Protein 8AGY (pdb70)

Structure (mmCIF, N/CA/C/O backbone):
data_8AGY
#
_entry.id   8AGY
#
_cell.length_a   42.964
_cell.length_b   67.116
_cell.length_c   75.553
_cell.angle_alpha   90.000
_cell.angle_beta   93.330
_cell.angle_gamma   90.000
#
_symmetry.space_group_name_H-M   'P 1 21 1'
#
loop_
_entity.id
_entity.type
_entity.pdbx_description
1 polymer 'Corramycin phosphotransferase'
2 polymer Corramycin
3 non-polymer GLYCEROL
4 water water
#
loop_
_atom_site.group_PDB
_atom_site.id
_atom_site.type_symbol
_atom_site.label_atom_id
_atom_site.label_alt_id
_atom_site.label_comp_id
_atom_site.label_asym_id
_atom_site.label_entity_id
_atom_site.label_seq_id
_atom_site.pdbx_PDB_ins_code
_atom_site.Cartn_x
_atom_site.Cartn_y
_atom_site.Cartn_z
_atom_site.occupancy
_atom_site.B_iso_or_equiv
_atom_site.auth_seq_id
_atom_site.auth_comp_id
_atom_site.auth_asym_id
_atom_site.auth_atom_id
_atom_site.pdbx_PDB_model_num
ATOM 1 N N . VAL A 1 13 ? -22.71513 23.46169 -29.51390 1.000 54.88034 13 VAL A N 1
ATOM 2 C CA . VAL A 1 13 ? -22.23437 23.09840 -30.84167 1.000 49.87859 13 VAL A CA 1
ATOM 3 C C . VAL A 1 13 ? -22.18977 21.57983 -30.99426 1.000 45.95978 13 VAL A C 1
ATOM 4 O O . VAL A 1 13 ? -21.53119 20.89482 -30.20703 1.000 48.27747 13 VAL A O 1
ATOM 8 N N . PRO A 1 14 ? -22.91666 21.05838 -31.98395 1.000 43.54904 14 PRO A N 1
ATOM 9 C CA . PRO A 1 14 ? -22.88247 19.61765 -32.25965 1.000 42.06849 14 PRO A CA 1
ATOM 10 C C . PRO A 1 14 ? -21.45703 19.08658 -32.37154 1.000 41.80381 14 PRO A C 1
ATOM 11 O O . PRO A 1 14 ? -20.55998 19.76263 -32.88268 1.000 37.16008 14 PRO A O 1
ATOM 15 N N . LEU A 1 15 ? -21.25497 17.85204 -31.89923 1.000 36.19621 15 LEU A N 1
ATOM 16 C CA . LEU A 1 15 ? -19.92718 17.23919 -31.96258 1.000 35.76490 15 LEU A CA 1
ATOM 17 C C . LEU A 1 15 ? -19.36098 17.22487 -33.37689 1.000 34.58346 15 LEU A C 1
ATOM 18 O O . LEU A 1 15 ? -18.16479 17.47600 -33.57358 1.000 30.81814 15 LEU A O 1
ATOM 23 N N . GLU A 1 16 ? -20.19880 16.92000 -34.37227 1.000 38.49024 16 GLU A N 1
ATOM 24 C CA . GLU A 1 16 ? -19.72281 16.87685 -35.75179 1.000 34.61651 16 GLU A CA 1
ATOM 25 C C . GLU A 1 16 ? -19.15697 18.22367 -36.18278 1.000 35.62009 16 GLU A C 1
ATOM 26 O O . GLU A 1 16 ? -18.14171 18.28320 -36.88739 1.000 33.39145 16 GLU A O 1
ATOM 32 N N . ASP A 1 17 ? -19.79333 19.31748 -35.75876 1.000 35.84280 17 ASP A N 1
ATOM 33 C CA . ASP A 1 17 ? -19.30197 20.64478 -36.11292 1.000 33.73715 17 ASP A CA 1
ATOM 34 C C . ASP A 1 17 ? -18.03061 20.98122 -35.34555 1.000 31.68749 17 ASP A C 1
ATOM 35 O O . ASP A 1 17 ? -17.12549 21.62537 -35.88560 1.000 29.27492 17 ASP A O 1
ATOM 40 N N . GLN A 1 18 ? -17.95355 20.56155 -34.08035 1.000 29.74406 18 GLN A N 1
ATOM 41 C CA . GLN A 1 18 ? -16.73402 20.73885 -33.29734 1.000 30.61077 18 GLN A CA 1
ATOM 42 C C . GLN A 1 18 ? -15.55470 20.04301 -33.96020 1.000 26.58915 18 GLN A C 1
ATOM 43 O O . GLN A 1 18 ? -14.43750 20.57635 -33.99120 1.000 23.87284 18 GLN A O 1
ATOM 49 N N . ILE A 1 19 ? -15.78476 18.83917 -34.48542 1.000 24.62535 19 ILE A N 1
ATOM 50 C CA . ILE A 1 19 ? -14.71411 18.09008 -35.12917 1.000 23.17277 19 ILE A CA 1
ATOM 51 C C . ILE A 1 19 ? -14.31265 18.76235 -36.43082 1.000 23.66890 19 ILE A C 1
ATOM 52 O O . ILE A 1 19 ? -13.12013 18.89673 -36.72821 1.000 23.13732 19 ILE A O 1
ATOM 57 N N . GLY A 1 20 ? -15.30135 19.19741 -37.21649 1.000 24.87609 20 GLY A N 1
ATOM 58 C CA . GLY A 1 20 ? -15.00878 19.93192 -38.43804 1.000 24.36046 20 GLY A CA 1
ATOM 59 C C .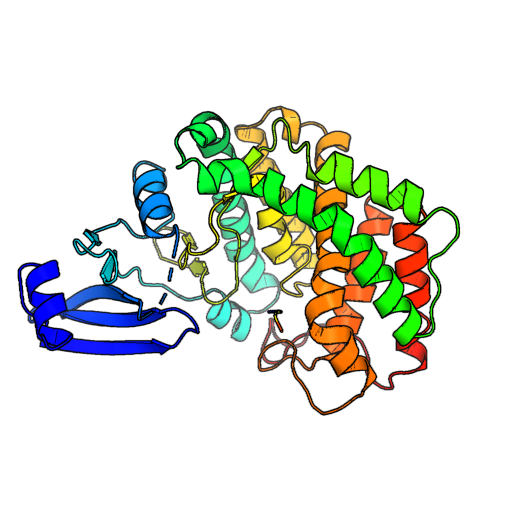 GLY A 1 20 ? -14.18790 21.18095 -38.18253 1.000 25.52012 20 GLY A C 1
ATOM 60 O O . GLY A 1 20 ? -13.23571 21.46560 -38.90934 1.000 24.77714 20 GLY A O 1
ATOM 61 N N . ALA A 1 21 ? -14.52854 21.93109 -37.13188 1.000 25.25521 21 ALA A N 1
ATOM 62 C CA . ALA A 1 21 ? -13.72984 23.10548 -36.78664 1.000 26.20940 21 ALA A CA 1
ATOM 63 C C . ALA A 1 21 ? -12.31343 22.71264 -36.38519 1.000 25.25309 21 ALA A C 1
ATOM 64 O O . ALA A 1 21 ? -11.34172 23.37143 -36.77846 1.000 26.92500 21 ALA A O 1
ATOM 66 N N . LEU A 1 22 ? -12.18209 21.63824 -35.60067 1.000 21.34637 22 LEU A N 1
ATOM 67 C CA . LEU A 1 22 ? -10.87312 21.17328 -35.15360 1.000 21.93775 22 LEU A CA 1
ATOM 68 C C . LEU A 1 22 ? -9.96805 20.81964 -36.32308 1.000 24.89161 22 LEU A C 1
ATOM 69 O O . LEU A 1 22 ? -8.78239 21.16674 -36.33346 1.000 24.97852 22 LEU A O 1
ATOM 74 N N . LEU A 1 23 ? -10.49595 20.07707 -37.28595 1.000 22.70226 23 LEU A N 1
ATOM 75 C CA . LEU A 1 23 ? -9.69208 19.58642 -38.39462 1.000 22.34878 23 LEU A CA 1
ATOM 76 C C . LEU A 1 23 ? -9.59168 20.57344 -39.54955 1.000 25.01468 23 LEU A C 1
ATOM 77 O O . LEU A 1 23 ? -8.71861 20.40166 -40.40671 1.000 25.37995 23 LEU A O 1
ATOM 82 N N . GLY A 1 24 ? -10.44491 21.59675 -39.59058 1.000 22.76436 24 GLY A N 1
ATOM 83 C CA . GLY A 1 24 ? -10.44284 22.53501 -40.69749 1.000 23.05848 24 GLY A CA 1
ATOM 84 C C . GLY A 1 24 ? -11.18451 22.04650 -41.91319 1.000 24.66829 24 GLY A C 1
ATOM 85 O O . GLY A 1 24 ? -11.12191 22.69215 -42.96736 1.000 26.77580 24 GLY A O 1
ATOM 86 N N . GLU A 1 25 ? -11.86457 20.91130 -41.80434 1.000 26.03294 25 GLU A N 1
ATOM 87 C CA . GLU A 1 25 ? -12.65099 20.34665 -42.88468 1.000 28.01602 25 GLU A CA 1
ATOM 88 C C . GLU A 1 25 ? -13.61001 19.33942 -42.26385 1.000 23.15308 25 GLU A C 1
ATOM 89 O O . GLU A 1 25 ? -13.32181 18.75274 -41.21162 1.000 25.35120 25 GLU A O 1
ATOM 95 N N . HIS A 1 26 ? -14.76067 19.17244 -42.90735 1.000 28.70041 26 HIS A N 1
ATOM 96 C CA . HIS A 1 26 ? -15.80900 18.30762 -42.37369 1.000 30.35128 26 HIS A CA 1
ATOM 97 C C . HIS A 1 26 ? -15.59972 16.87611 -42.84488 1.000 31.04448 26 HIS A C 1
ATOM 98 O O . HIS A 1 26 ? -15.52531 16.63452 -44.05521 1.000 36.66138 26 HIS A O 1
ATOM 105 N N . PRO A 1 27 ? -15.51875 15.90845 -41.94016 1.000 33.11229 27 PRO A N 1
ATOM 106 C CA . PRO A 1 27 ? -15.50297 14.50962 -42.37650 1.000 30.61789 27 PRO A CA 1
ATOM 107 C C . PRO A 1 27 ? -16.82369 14.12450 -43.01808 1.000 30.06799 27 PRO A C 1
ATOM 108 O O . PRO A 1 27 ? -17.88453 14.66018 -42.68933 1.000 37.92175 27 PRO A O 1
ATOM 112 N N . ARG A 1 28 ? -16.75050 13.18248 -43.95821 1.000 35.62902 28 ARG A N 1
ATOM 113 C CA . ARG A 1 28 ? -17.98328 12.69896 -44.56817 1.000 38.07884 28 ARG A CA 1
ATOM 114 C C . ARG A 1 28 ? -18.72137 11.75283 -43.63270 1.000 36.59416 28 ARG A C 1
ATOM 115 O O . ARG A 1 28 ? -19.94989 11.63642 -43.70986 1.000 38.33041 28 ARG A O 1
ATOM 123 N N . GLN A 1 29 ? -17.99527 11.09687 -42.72996 1.000 33.72003 29 GLN A N 1
ATOM 124 C CA . GLN A 1 29 ? -18.56469 10.07796 -41.85890 1.000 33.05832 29 GLN A CA 1
ATOM 125 C C . GLN A 1 29 ? -17.77678 10.03866 -40.56040 1.000 27.94021 29 GLN A C 1
ATOM 126 O O . GLN A 1 29 ? -16.54429 10.02868 -40.58609 1.000 28.30175 29 GLN A O 1
ATOM 132 N N . ILE A 1 30 ? -18.48496 10.03151 -39.43571 1.000 31.76059 30 ILE A N 1
ATOM 133 C CA . ILE A 1 30 ? -17.87671 9.86560 -38.11855 1.000 25.83550 30 ILE A CA 1
ATOM 134 C C . ILE A 1 30 ? -18.42513 8.57530 -37.52466 1.000 30.51424 30 ILE A C 1
ATOM 135 O O . ILE A 1 30 ? -19.63561 8.45790 -37.29750 1.000 36.43092 30 ILE A O 1
ATOM 140 N N . VAL A 1 31 ? -17.54332 7.60634 -37.30181 1.000 29.25777 31 VAL A N 1
ATOM 141 C CA . VAL A 1 31 ? -17.90102 6.24773 -36.90764 1.000 26.48610 31 VAL A CA 1
ATOM 142 C C . VAL A 1 31 ? -17.38437 6.01085 -35.48920 1.000 29.25141 31 VAL A C 1
ATOM 143 O O . VAL A 1 31 ? -16.16515 5.96363 -35.27839 1.000 25.91226 31 VAL A O 1
ATOM 147 N N . PRO A 1 32 ? -18.25759 5.83390 -34.49638 1.000 29.54829 32 PRO A N 1
ATOM 148 C CA . PRO A 1 32 ? -17.77993 5.50895 -33.14315 1.000 28.72332 32 PRO A CA 1
ATOM 149 C C . PRO A 1 32 ? -17.12082 4.13606 -33.10877 1.000 27.74901 32 PRO A C 1
ATOM 150 O O . PRO A 1 32 ? -17.65239 3.16334 -33.64926 1.000 33.21067 32 PRO A O 1
ATOM 154 N N . LEU A 1 33 ? -15.94648 4.06639 -32.47939 1.000 24.87034 33 LEU A N 1
ATOM 155 C CA . LEU A 1 33 ? -15.19566 2.81902 -32.36186 1.000 27.09082 33 LEU A CA 1
ATOM 156 C C . LEU A 1 33 ? -15.27880 2.22179 -30.96618 1.000 32.02582 33 LEU A C 1
ATOM 157 O O . LEU A 1 33 ? -15.69219 1.07123 -30.81136 1.000 36.27779 33 LEU A O 1
ATOM 162 N N . HIS A 1 34 ? -14.85171 2.95838 -29.94784 1.000 27.02090 34 HIS A N 1
ATOM 163 C CA . HIS A 1 34 ? -14.80251 2.43358 -28.59022 1.000 25.64997 34 HIS A CA 1
ATOM 164 C C . HIS A 1 34 ? -15.34352 3.48188 -27.63927 1.000 26.05662 34 HIS A C 1
ATOM 165 O O . HIS A 1 34 ? -14.98169 4.65876 -27.74351 1.000 26.65053 34 HIS A O 1
ATOM 172 N N . ALA A 1 35 ? -16.20255 3.06048 -26.71852 1.000 23.78361 35 ALA A N 1
ATOM 173 C CA . ALA A 1 35 ? -16.68152 3.93031 -25.65421 1.000 24.12046 35 ALA A CA 1
ATOM 174 C C . ALA A 1 35 ? -15.92987 3.54582 -24.38635 1.000 28.98303 35 ALA A C 1
ATOM 175 O O . ALA A 1 35 ? -16.15779 2.46865 -23.82833 1.000 27.07907 35 ALA A O 1
ATOM 177 N N . GLY A 1 36 ? -15.00004 4.40178 -23.95880 1.000 32.83970 36 GLY A N 1
ATOM 178 C CA . GLY A 1 36 ? -14.30241 4.21224 -22.70586 1.000 31.25706 36 GLY A CA 1
ATOM 179 C C . GLY A 1 36 ? -14.96066 4.98106 -21.57298 1.000 30.53733 36 GLY A C 1
ATOM 180 O O . GLY A 1 36 ? -15.89763 5.74877 -21.76781 1.000 33.31935 36 GLY A O 1
ATOM 181 N N . ARG A 1 37 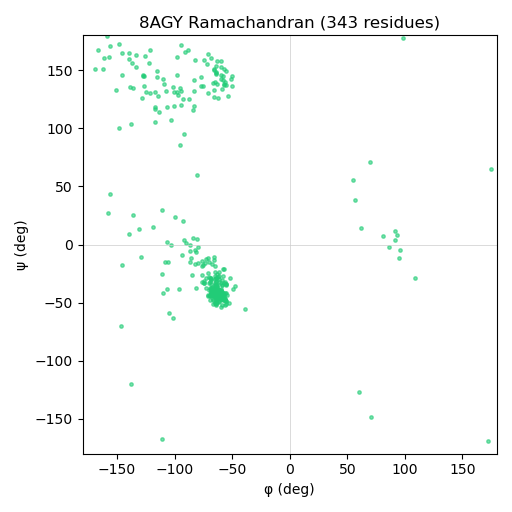? -14.47090 4.72138 -20.35306 1.000 33.36449 37 ARG A N 1
ATOM 182 C CA . ARG A 1 37 ? -14.99497 5.42632 -19.19019 1.000 37.09195 37 ARG A CA 1
ATOM 183 C C . ARG A 1 37 ? -14.77035 6.92801 -19.29816 1.000 35.82276 37 ARG A C 1
ATOM 184 O O . ARG A 1 37 ? -15.59481 7.71589 -18.82015 1.000 43.02732 37 ARG A O 1
ATOM 192 N N . ARG A 1 38 ? -13.68502 7.34694 -19.94436 1.000 39.05852 38 ARG A N 1
ATOM 193 C CA . ARG A 1 38 ? -13.33129 8.75825 -19.99126 1.000 36.86269 38 ARG A CA 1
ATOM 194 C C . ARG A 1 38 ? -13.47717 9.38419 -21.36771 1.000 34.54387 38 ARG A C 1
ATOM 195 O O . ARG A 1 38 ? -13.68739 10.59652 -21.45887 1.000 41.34949 38 ARG A O 1
ATOM 203 N N . ALA A 1 39 ? -13.39324 8.59346 -22.43314 1.000 31.19055 39 ALA A N 1
ATOM 204 C CA . ALA A 1 39 ? -13.36905 9.13773 -23.78045 1.000 31.15143 39 ALA A CA 1
ATOM 205 C C . ALA A 1 39 ? -14.08814 8.20897 -24.74743 1.000 30.09266 39 ALA A C 1
ATOM 206 O O . ALA A 1 39 ? -14.07000 6.98355 -24.59936 1.000 31.30032 39 ALA A O 1
ATOM 208 N N . GLN A 1 40 ? -14.73214 8.81874 -25.73639 1.000 26.60581 40 GLN A N 1
ATOM 209 C CA . GLN A 1 40 ? -15.22690 8.11724 -26.90922 1.000 25.41099 40 GLN A CA 1
ATOM 210 C C . GLN A 1 40 ? -14.17350 8.21883 -28.00273 1.000 23.56834 40 GLN A C 1
ATOM 211 O O . GLN A 1 40 ? -13.63783 9.30530 -28.24273 1.000 23.77345 40 GLN A O 1
ATOM 217 N N . VAL A 1 41 ? -13.85280 7.09141 -28.63673 1.000 22.04061 41 VAL A N 1
ATOM 218 C CA . VAL A 1 41 ? -12.93975 7.05603 -29.77606 1.000 21.74792 41 VAL A CA 1
ATOM 219 C C . VAL A 1 41 ? -13.77589 7.03354 -31.04782 1.000 22.24764 41 VAL A C 1
ATOM 220 O O . VAL A 1 41 ? -14.72836 6.24935 -31.16350 1.000 22.65642 41 VAL A O 1
ATOM 224 N N . LEU A 1 42 ? -13.43564 7.90935 -31.99344 1.000 19.80492 42 LEU A N 1
ATOM 225 C CA . LEU A 1 42 ? -14.16646 8.04327 -33.24242 1.000 23.61808 42 LEU A CA 1
ATOM 226 C C . LEU A 1 42 ? -13.19277 7.92636 -34.40243 1.000 21.37358 42 LEU A C 1
ATOM 227 O O . LEU A 1 42 ? -12.10474 8.51544 -34.36768 1.000 22.60155 42 LEU A O 1
ATOM 232 N N . ARG A 1 43 ? -13.58774 7.17956 -35.43207 1.000 20.36251 43 ARG A N 1
ATOM 233 C CA . ARG A 1 43 ? -12.90542 7.22216 -36.71904 1.000 20.15363 43 ARG A CA 1
ATOM 234 C C . ARG A 1 43 ? -13.63000 8.21872 -37.61534 1.000 19.75270 43 ARG A C 1
ATOM 235 O O . ARG A 1 43 ? -14.82595 8.07002 -37.88873 1.000 21.04013 43 ARG A O 1
ATOM 243 N N . CYS A 1 44 ? -12.90998 9.24691 -38.05336 1.000 22.61546 44 CYS A N 1
ATOM 244 C CA . CYS A 1 44 ? -13.47051 10.28743 -38.90125 1.000 23.27728 44 CYS A CA 1
ATOM 245 C C . CYS A 1 44 ? -12.94474 10.09805 -40.31680 1.000 23.39176 44 CYS A C 1
ATOM 246 O O . CYS A 1 44 ? -11.72921 10.13290 -40.53694 1.000 23.65567 44 CYS A O 1
ATOM 249 N N . HIS A 1 45 ? -13.85732 9.85356 -41.25088 1.000 23.92368 45 HIS A N 1
ATOM 250 C CA . HIS A 1 45 ? -13.53567 9.65160 -42.65857 1.000 25.44669 45 HIS A CA 1
ATOM 251 C C . HIS A 1 45 ? -13.73172 10.94930 -43.42863 1.000 31.79812 45 HIS A C 1
ATOM 252 O O . HIS A 1 45 ? -14.79136 11.57743 -43.34633 1.000 29.80673 45 HIS A O 1
ATOM 259 N N . PHE A 1 46 ? -12.71402 11.33286 -44.17913 1.000 29.12809 46 PHE A N 1
ATOM 260 C CA . PHE A 1 46 ? -12.80936 12.44922 -45.10678 1.000 33.76816 46 PHE A CA 1
ATOM 261 C C . PHE A 1 46 ? -13.45746 11.98530 -46.40766 1.000 39.07645 46 PHE A C 1
ATOM 262 O O . PHE A 1 46 ? -13.47327 10.79312 -46.72681 1.000 40.32605 46 PHE A O 1
ATOM 270 N N . GLN A 1 47 ? -14.01033 12.94872 -47.15865 1.000 43.71453 47 GLN A N 1
ATOM 271 C CA . GLN A 1 47 ? -14.70192 12.62673 -48.40749 1.000 44.60232 47 GLN A CA 1
ATOM 272 C C . GLN A 1 47 ? -13.85261 11.77123 -49.33679 1.000 44.83200 47 GLN A C 1
ATOM 273 O O . GLN A 1 47 ? -14.39203 10.97203 -50.11098 1.000 48.60438 47 GLN A O 1
ATOM 279 N N . ASP A 1 48 ? -12.53070 11.90501 -49.25981 1.000 41.76970 48 ASP A N 1
ATOM 280 C CA . ASP A 1 48 ? -11.61751 11.20978 -50.15335 1.000 44.64844 48 ASP A CA 1
ATOM 281 C C . ASP A 1 48 ? -11.23735 9.81285 -49.67576 1.000 41.81368 48 ASP A C 1
ATOM 282 O O . ASP A 1 48 ? -10.55686 9.09064 -50.41162 1.000 45.37425 48 ASP A O 1
ATOM 287 N N . GLY A 1 49 ? -11.65449 9.41082 -48.47105 1.000 42.41778 49 GLY A N 1
ATOM 288 C CA . GLY A 1 49 ? -11.36303 8.10127 -47.92375 1.000 39.66491 49 GLY A CA 1
ATOM 289 C C . GLY A 1 49 ? -10.36300 8.12365 -46.78341 1.000 38.82146 49 GLY A C 1
ATOM 290 O O . GLY A 1 49 ? -10.41434 7.24756 -45.90695 1.000 39.12852 49 GLY A O 1
ATOM 291 N N . HIS A 1 50 ? -9.45665 9.10285 -46.77924 1.000 36.19136 50 HIS A N 1
ATOM 292 C CA . HIS A 1 50 ? -8.50691 9.26136 -45.68451 1.000 31.88297 50 HIS A CA 1
ATOM 293 C C . HIS A 1 50 ? -9.23756 9.37159 -44.35079 1.000 27.29976 50 HIS A C 1
ATOM 294 O O . HIS A 1 50 ? -10.36474 9.86702 -44.27865 1.000 29.31872 50 HIS A O 1
ATOM 301 N N . SER A 1 51 ? -8.59255 8.90572 -43.28053 1.000 24.73651 51 SER A N 1
ATOM 302 C CA . SER A 1 51 ? -9.23410 8.90511 -41.97689 1.000 24.57035 51 SER A CA 1
ATOM 303 C C . SER A 1 51 ? -8.25883 9.36316 -40.90049 1.000 21.17897 51 SER A C 1
ATOM 304 O O . SER A 1 51 ? -7.03840 9.25957 -41.04709 1.000 21.27820 51 SER A O 1
ATOM 307 N N . VAL A 1 52 ? -8.82731 9.87772 -39.80528 1.000 20.66656 52 VAL A N 1
ATOM 308 C CA . VAL A 1 52 ? -8.09924 10.19677 -38.58557 1.000 18.65991 52 VAL A CA 1
ATOM 309 C C . VAL A 1 52 ? -8.89471 9.64443 -37.40857 1.000 18.33587 52 VAL A C 1
ATOM 310 O O . VAL A 1 52 ? -10.08494 9.33319 -37.52521 1.000 19.14897 52 VAL A O 1
ATOM 314 N N . ILE A 1 53 ? -8.22607 9.53737 -36.26449 1.000 17.02696 53 ILE A N 1
ATOM 315 C CA . ILE A 1 53 ? -8.87070 9.18793 -35.00464 1.000 16.69482 53 ILE A CA 1
ATOM 316 C C . ILE A 1 53 ? -9.08968 10.46138 -34.19887 1.000 18.58260 53 ILE A C 1
ATOM 317 O O . ILE A 1 53 ? -8.16391 11.26731 -34.03711 1.000 18.86542 53 ILE A O 1
ATOM 322 N N . VAL A 1 54 ? -10.30575 10.64693 -33.69781 1.000 16.97638 54 VAL A N 1
ATOM 323 C CA . VAL A 1 54 ? -10.61472 11.71360 -32.75179 1.000 17.59822 54 VAL A CA 1
ATOM 324 C C . VAL A 1 54 ? -11.06754 11.07432 -31.44785 1.000 19.63845 54 VAL A C 1
ATOM 325 O O . VAL A 1 54 ? -11.93946 10.19955 -31.44944 1.000 21.66359 54 VAL A O 1
ATOM 329 N N . LYS A 1 55 ? -10.50123 11.52761 -30.33858 1.000 18.55077 55 LYS A N 1
ATOM 330 C CA . LYS A 1 55 ? -10.97593 11.12941 -29.02412 1.000 19.82033 55 LYS A CA 1
ATOM 331 C C . LYS A 1 55 ? -11.70558 12.30051 -28.38294 1.000 20.93383 55 LYS A C 1
ATOM 332 O O . LYS A 1 55 ? -11.21647 13.43926 -28.41119 1.000 20.06024 55 LYS A O 1
ATOM 338 N N . SER A 1 56 ? -12.89305 12.01978 -27.85327 1.000 21.29691 56 SER A N 1
ATOM 339 C CA . SER A 1 56 ?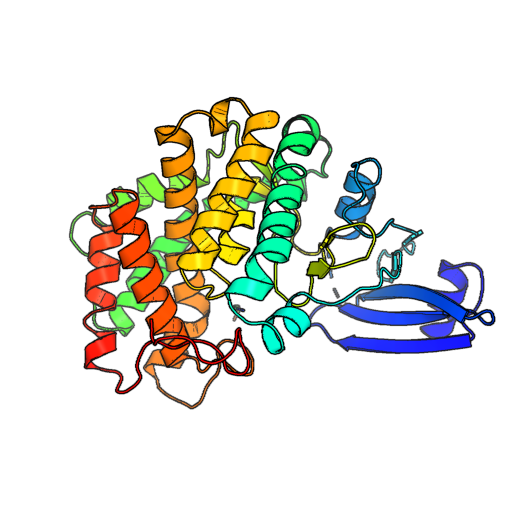 -13.79950 13.01873 -27.30762 1.000 20.80388 56 SER A CA 1
ATOM 340 C C . SER A 1 56 ? -13.99040 12.74217 -25.82386 1.000 26.24355 56 SER A C 1
ATOM 341 O O . SER A 1 56 ? -14.49879 11.67856 -25.44266 1.000 27.30947 56 SER A O 1
ATOM 344 N N . PHE A 1 57 ? -13.58747 13.69797 -24.99683 1.000 27.91918 57 PHE A N 1
ATOM 345 C CA . PHE A 1 57 ? -13.62791 13.56236 -23.54771 1.000 32.86926 57 PHE A CA 1
ATOM 346 C C . PHE A 1 57 ? -14.83405 14.30332 -22.98732 1.000 41.54495 57 PHE A C 1
ATOM 347 O O . PHE A 1 57 ? -15.12054 15.43254 -23.38966 1.000 37.54190 57 PHE A O 1
ATOM 355 N N . THR A 1 58 ? -15.54101 13.66273 -22.06113 1.000 45.63365 58 THR A N 1
ATOM 356 C CA . THR A 1 58 ? -16.69493 14.29378 -21.41850 1.000 50.22687 58 THR A CA 1
ATOM 357 C C . THR A 1 58 ? -16.70717 14.06567 -19.90770 1.000 51.03550 58 THR A C 1
ATOM 358 O O . THR A 1 58 ? -16.03080 13.17152 -19.39890 1.000 50.52911 58 THR A O 1
ATOM 362 N N . ARG A 1 65 ? -4.80974 12.44442 -18.26058 1.000 50.65866 65 ARG A N 1
ATOM 363 C CA . ARG A 1 65 ? -5.00370 13.15762 -19.52053 1.000 49.98257 65 ARG A CA 1
ATOM 364 C C . ARG A 1 65 ? -3.67144 13.56135 -20.13460 1.000 47.40477 65 ARG A C 1
ATOM 365 O O . ARG A 1 65 ? -3.36830 14.74812 -20.25405 1.000 53.93384 65 ARG A O 1
ATOM 373 N N . GLY A 1 66 ? -2.88043 12.57158 -20.52561 1.000 38.55506 66 GLY A N 1
ATOM 374 C CA . GLY A 1 66 ? -1.57183 12.85183 -21.07032 1.000 35.73410 66 GLY A CA 1
ATOM 375 C C . GLY A 1 66 ? -1.23182 12.16135 -22.37926 1.000 22.84141 66 GLY A C 1
ATOM 376 O O . GLY A 1 66 ? -0.05110 12.12485 -22.73456 1.000 22.50320 66 GLY A O 1
ATOM 377 N N . GLU A 1 67 ? -2.21414 11.57252 -23.08130 1.000 21.48326 67 GLU A N 1
ATOM 378 C CA . GLU A 1 67 ? -1.93689 11.03499 -24.41216 1.000 17.84425 67 GLU A CA 1
ATOM 379 C C . GLU A 1 67 ? -1.40905 12.11228 -25.35022 1.000 15.85492 67 GLU A C 1
ATOM 380 O O . GLU A 1 67 ? -0.44246 11.87454 -26.07614 1.000 15.47567 67 GLU A O 1
ATOM 386 N N . TRP A 1 68 ? -2.05127 13.28346 -25.37694 1.000 17.14072 68 TRP A N 1
ATOM 387 C CA . TRP A 1 68 ? -1.59178 14.34314 -26.27341 1.000 17.82208 68 TRP A CA 1
ATOM 388 C C . TRP A 1 68 ? -0.12337 14.66201 -26.02970 1.000 15.90958 68 TRP A C 1
ATOM 389 O O . TRP A 1 68 ? 0.67464 14.74640 -26.97399 1.000 15.57609 68 TRP A O 1
ATOM 400 N N . ASP A 1 69 ? 0.25396 14.84630 -24.76048 1.000 17.00059 69 ASP A N 1
ATOM 401 C CA . ASP A 1 69 ? 1.63977 15.16944 -24.45399 1.000 17.78691 69 ASP A CA 1
ATOM 402 C C . ASP A 1 69 ? 2.57145 14.02049 -24.81258 1.000 16.84808 69 ASP A C 1
ATOM 403 O O . ASP A 1 69 ? 3.70294 14.24656 -25.25717 1.000 18.10271 69 ASP A O 1
ATOM 408 N N . ALA A 1 70 ? 2.11400 12.77787 -24.64319 1.000 15.86655 70 ALA A N 1
ATOM 409 C CA . ALA A 1 70 ? 2.92773 11.63526 -25.03936 1.000 15.61399 70 ALA A CA 1
ATOM 410 C C . ALA A 1 70 ? 3.15689 11.61417 -26.54312 1.000 13.53613 70 ALA A C 1
ATOM 411 O O . ALA A 1 70 ? 4.27330 11.35992 -27.00536 1.000 15.39827 70 ALA A O 1
ATOM 413 N N . LEU A 1 71 ? 2.09651 11.84632 -27.32115 1.000 13.58171 71 LEU A N 1
ATOM 414 C CA . LEU A 1 71 ? 2.24648 11.83548 -28.77179 1.000 14.82441 71 LEU A CA 1
ATOM 415 C C . LEU A 1 71 ? 3.17339 12.95624 -29.23813 1.000 14.44014 71 LEU A C 1
ATOM 416 O O . LEU A 1 71 ? 3.99773 12.75549 -30.13574 1.000 14.90278 71 LEU A O 1
ATOM 421 N N . ARG A 1 72 ? 3.07397 14.13587 -28.61735 1.000 14.28007 72 ARG A N 1
ATOM 422 C CA . ARG A 1 72 ? 4.00823 15.20632 -28.94945 1.000 16.16293 72 ARG A CA 1
ATOM 423 C C . ARG A 1 72 ? 5.43158 14.80151 -28.60556 1.000 16.11697 72 ARG A C 1
ATOM 424 O O . ARG A 1 72 ? 6.37251 15.05944 -29.36908 1.000 17.77354 72 ARG A O 1
ATOM 432 N N . PHE A 1 73 ? 5.60660 14.18641 -27.43590 1.000 14.67416 73 PHE A N 1
ATOM 433 C CA . PHE A 1 73 ? 6.93400 13.81452 -26.96674 1.000 15.17772 73 PHE A CA 1
ATOM 434 C C . PHE A 1 73 ? 7.58952 12.78979 -27.88075 1.000 17.04738 73 PHE A C 1
ATOM 435 O O . PHE A 1 73 ? 8.81369 12.82189 -28.07430 1.000 19.80729 73 PHE A O 1
ATOM 443 N N . LEU A 1 74 ? 6.79804 11.88701 -28.44961 1.000 16.16647 74 LEU A N 1
ATOM 444 C CA . LEU A 1 74 ? 7.30994 10.81244 -29.29095 1.000 16.43269 74 LEU A CA 1
ATOM 445 C C . LEU A 1 74 ? 7.39557 11.19051 -30.76639 1.000 17.50123 74 LEU A C 1
ATOM 446 O O . LEU A 1 74 ? 7.82064 10.36271 -31.57268 1.000 18.67258 74 LEU A O 1
ATOM 451 N N . ALA A 1 75 ? 7.03276 12.41640 -31.14688 1.000 16.77688 75 ALA A N 1
ATOM 452 C CA . ALA A 1 75 ? 6.94650 12.73637 -32.56820 1.000 16.28109 75 ALA A CA 1
ATOM 453 C C . ALA A 1 75 ? 8.28703 12.67882 -33.29247 1.000 21.36197 75 ALA A C 1
ATOM 454 O O . ALA A 1 75 ? 8.30115 12.60232 -34.52613 1.000 24.40864 75 ALA A O 1
ATOM 456 N N . ALA A 1 76 ? 9.41132 12.72414 -32.58611 1.000 21.45694 76 ALA A N 1
ATOM 457 C CA . ALA A 1 76 ? 10.70206 12.57404 -33.24455 1.000 25.45212 76 ALA A CA 1
ATOM 458 C C . ALA A 1 76 ? 11.34476 11.22570 -32.96756 1.000 25.32545 76 ALA A C 1
ATOM 459 O O . ALA A 1 76 ? 12.46331 10.97841 -33.43089 1.000 28.05612 76 ALA A O 1
ATOM 461 N N . HIS A 1 77 ? 10.67721 10.35013 -32.22390 1.000 22.00511 77 HIS A N 1
ATOM 462 C CA . HIS A 1 77 ? 11.24863 9.03959 -31.96540 1.000 21.32232 77 HIS A CA 1
ATOM 463 C C . HIS A 1 77 ? 11.22144 8.20316 -33.23294 1.000 20.29952 77 HIS A C 1
ATOM 464 O O . HIS A 1 77 ? 10.18140 8.08902 -33.88943 1.000 20.95799 77 HIS A O 1
ATOM 471 N N . VAL A 1 78 ? 12.36124 7.60912 -33.56321 1.000 20.54627 78 VAL A N 1
ATOM 472 C CA . VAL A 1 78 ? 12.47814 6.75722 -34.74609 1.000 23.38151 78 VAL A CA 1
ATOM 473 C C . VAL A 1 78 ? 13.04324 5.39677 -34.35452 1.000 23.07020 78 VAL A C 1
ATOM 474 O O . VAL A 1 78 ? 13.86105 5.30474 -33.42686 1.000 25.77694 78 VAL A O 1
ATOM 478 N N . PRO A 1 79 ? 12.61027 4.31237 -34.99912 1.000 23.42759 79 PRO A N 1
ATOM 479 C CA . PRO A 1 79 ? 11.51801 4.25433 -35.97676 1.000 21.66894 79 PRO A CA 1
ATOM 480 C C . PRO A 1 79 ? 10.18847 4.61852 -35.31756 1.000 19.05268 79 PRO A C 1
ATOM 481 O O . PRO A 1 79 ? 9.98247 4.37743 -34.11815 1.000 19.40550 79 PRO A O 1
ATOM 485 N N . ALA A 1 80 ? 9.29159 5.24585 -36.07910 1.000 20.08213 80 ALA A N 1
ATOM 486 C CA . ALA A 1 80 ? 8.00420 5.68694 -35.55879 1.000 19.72691 80 ALA A CA 1
ATOM 487 C C . ALA A 1 80 ? 7.30049 4.56284 -34.81562 1.000 17.04166 80 ALA A C 1
ATOM 488 O O . ALA A 1 80 ? 7.26391 3.41288 -35.27301 1.000 18.64569 80 ALA A O 1
ATOM 490 N 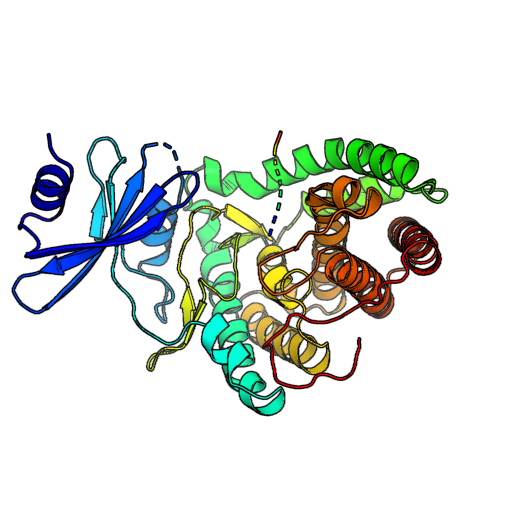N . ILE A 1 81 ? 6.73729 4.89409 -33.65774 1.000 15.76438 81 ILE A N 1
ATOM 491 C CA . ILE A 1 81 ? 6.12379 3.85823 -32.83888 1.000 16.85989 81 ILE A CA 1
ATOM 492 C C . ILE A 1 81 ? 4.69985 4.21810 -32.42364 1.000 19.11650 81 ILE A C 1
ATOM 493 O O . ILE A 1 81 ? 3.98604 3.37765 -31.86249 1.000 21.01162 81 ILE A O 1
ATOM 498 N N . ALA A 1 82 ? 4.28545 5.46237 -32.65127 1.000 16.21322 82 ALA A N 1
ATOM 499 C CA . ALA A 1 82 ? 3.02247 5.97333 -32.13177 1.000 14.97279 82 ALA A CA 1
ATOM 500 C C . ALA A 1 82 ? 2.33259 6.84004 -33.17560 1.000 14.26429 82 ALA A C 1
ATOM 501 O O . ALA A 1 82 ? 2.98278 7.34297 -34.09516 1.000 15.46135 82 ALA A O 1
ATOM 503 N N . PRO A 1 83 ? 1.01253 7.04102 -33.05580 1.000 14.68736 83 PRO A N 1
ATOM 504 C CA . PRO A 1 83 ? 0.34230 8.01378 -33.93925 1.000 15.62290 83 PRO A CA 1
ATOM 505 C C . PRO A 1 83 ? 0.92211 9.40765 -33.75681 1.000 14.53527 83 PRO A C 1
ATOM 506 O O . PRO A 1 83 ? 1.22568 9.83458 -32.63314 1.000 15.13560 83 PRO A O 1
ATOM 510 N N . ARG A 1 84 ? 1.03564 10.13322 -34.87560 1.000 13.90942 84 ARG A N 1
ATOM 511 C CA . ARG A 1 84 ? 1.42295 11.53064 -34.75667 1.000 16.06661 84 ARG A CA 1
ATOM 512 C C . ARG A 1 84 ? 0.22111 12.35291 -34.30465 1.000 14.65494 84 ARG A C 1
ATOM 513 O O . ARG A 1 84 ? -0.92149 12.05777 -34.67594 1.000 16.01945 84 ARG A O 1
ATOM 521 N N . PRO A 1 85 ? 0.45580 13.36447 -33.47490 1.000 13.81357 85 PRO A N 1
ATOM 522 C CA . PRO A 1 85 ? -0.63023 14.23241 -33.00241 1.000 15.28757 85 PRO A CA 1
ATOM 523 C C . PRO A 1 85 ? -1.02643 15.21276 -34.08936 1.000 16.62157 85 PRO A C 1
ATOM 524 O O . PRO A 1 85 ? -0.16820 15.80026 -34.75147 1.000 18.60313 85 PRO A O 1
ATOM 528 N N . LEU A 1 86 ? -2.33509 15.38543 -34.27169 1.000 13.96533 86 LEU A N 1
ATOM 529 C CA . LEU A 1 86 ? -2.80307 16.22004 -35.37506 1.000 15.86796 86 LEU A CA 1
ATOM 530 C C . LEU A 1 86 ? -3.41827 17.53007 -34.92144 1.000 15.84778 86 LEU A C 1
ATOM 531 O O . LEU A 1 86 ? -3.15810 18.56875 -35.54167 1.000 18.25448 86 LEU A O 1
ATOM 536 N N . ALA A 1 87 ? -4.22638 17.52287 -33.86430 1.000 15.62722 87 ALA A N 1
ATOM 537 C CA . ALA A 1 87 ? -4.88093 18.73512 -33.38064 1.000 17.53241 87 ALA A CA 1
ATOM 538 C C . ALA A 1 87 ? -5.51318 18.47120 -32.02605 1.000 19.85792 87 ALA A C 1
ATOM 539 O O . ALA A 1 87 ? -5.93134 17.34772 -31.73426 1.000 18.83699 87 ALA A O 1
ATOM 541 N N . ARG A 1 88 ? -5.61015 19.51934 -31.21278 1.000 20.42635 88 ARG A N 1
ATOM 542 C CA . ARG A 1 88 ? -6.31464 19.44594 -29.93953 1.000 21.18407 88 ARG A CA 1
ATOM 543 C C . ARG A 1 88 ? -7.12053 20.72169 -29.76353 1.000 24.51675 88 ARG A C 1
ATOM 544 O O . ARG A 1 88 ? -6.61751 21.81594 -30.03766 1.000 25.38803 88 ARG A O 1
ATOM 552 N N . SER A 1 89 ? -8.36925 20.58160 -29.33072 1.000 22.63982 89 SER A N 1
ATOM 553 C CA . SER A 1 89 ? -9.21794 21.75856 -29.20479 1.000 25.58937 89 SER A CA 1
ATOM 554 C C . SER A 1 89 ? -8.75766 22.62004 -28.03449 1.000 27.00783 89 SER A C 1
ATOM 555 O O . SER A 1 89 ? -7.99093 22.18631 -27.17223 1.000 27.11144 89 SER A O 1
ATOM 558 N N . LYS A 1 90 ? -9.23664 23.86751 -28.01886 1.000 28.66684 90 LYS A N 1
ATOM 559 C CA . LYS A 1 90 ? -8.78628 24.81087 -27.00106 1.000 34.55509 90 LYS A CA 1
ATOM 560 C C . LYS A 1 90 ? -9.13164 24.32628 -25.59777 1.000 32.83183 90 LYS A C 1
ATOM 561 O O . LYS A 1 90 ? -8.31507 24.44438 -24.67622 1.000 35.30847 90 LYS A O 1
ATOM 567 N N . ASP A 1 91 ? -10.32675 23.76332 -25.41256 1.000 32.24129 91 ASP A N 1
ATOM 568 C CA . ASP A 1 91 ? -10.70111 23.22820 -24.10873 1.000 35.47568 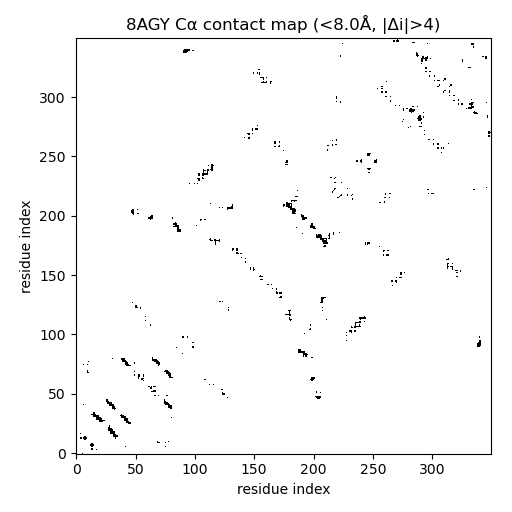91 ASP A CA 1
ATOM 569 C C . ASP A 1 91 ? -10.18623 21.81294 -23.87908 1.000 33.32741 91 ASP A C 1
ATOM 570 O O . ASP A 1 91 ? -10.53203 21.19819 -22.86287 1.000 35.12474 91 ASP A O 1
ATOM 575 N N . ARG A 1 92 ? -9.37971 21.29578 -24.80901 1.000 31.71212 92 ARG A N 1
ATOM 576 C CA . ARG A 1 92 ? -8.70197 20.00355 -24.73845 1.000 31.59575 92 ARG A CA 1
ATOM 577 C C . ARG A 1 92 ? -9.65796 18.82097 -24.66936 1.000 28.10979 92 ARG A C 1
ATOM 578 O O . ARG A 1 92 ? -9.22330 17.70231 -24.38759 1.000 31.50513 92 ARG A O 1
ATOM 586 N N . ARG A 1 93 ? -10.94271 19.02548 -24.96397 1.000 29.48887 93 ARG A N 1
ATOM 587 C CA . ARG A 1 93 ? -11.88389 17.91437 -24.94082 1.000 31.12980 93 ARG A CA 1
ATOM 588 C C . ARG A 1 93 ? -11.86099 17.08031 -26.21828 1.000 27.25025 93 ARG A C 1
ATOM 589 O O . ARG A 1 93 ? -12.37052 15.95391 -26.20873 1.000 27.30207 93 ARG A O 1
ATOM 597 N N . LEU A 1 94 ? -11.28859 17.58759 -27.30988 1.000 23.92332 94 LEU A N 1
ATOM 598 C CA . LEU A 1 94 ? -11.16163 16.82949 -28.54785 1.000 22.08742 94 LEU A CA 1
ATOM 599 C C . LEU A 1 94 ? -9.69235 16.72673 -28.91692 1.000 23.15713 94 LEU A C 1
ATOM 600 O O . LEU A 1 94 ? -8.99210 17.74281 -28.95292 1.000 22.67195 94 LEU A O 1
ATOM 605 N N . VAL A 1 95 ? -9.23160 15.50933 -29.20857 1.000 19.01850 95 VAL A N 1
ATOM 606 C CA . VAL A 1 95 ? -7.85327 15.25382 -29.59879 1.000 19.84035 95 VAL A CA 1
ATOM 607 C C . VAL A 1 95 ? -7.89296 14.45333 -30.89062 1.000 19.56726 95 VAL A C 1
ATOM 608 O O . VAL A 1 95 ? -8.54440 13.40519 -30.94799 1.000 21.59332 95 VAL A O 1
ATOM 612 N N . ALA A 1 96 ? -7.20173 14.93278 -31.91792 1.000 18.65100 96 ALA A N 1
ATOM 613 C CA . ALA A 1 96 ? -7.09430 14.22208 -33.18150 1.000 17.63884 96 ALA A CA 1
ATOM 614 C C . ALA A 1 96 ? -5.68046 13.67929 -33.35183 1.000 15.98378 96 ALA A C 1
ATOM 615 O O . ALA A 1 96 ? -4.69728 14.36417 -33.04675 1.000 16.30008 96 ALA A O 1
ATOM 617 N N . MET A 1 97 ? -5.57806 12.44172 -33.84617 1.000 15.94027 97 MET A N 1
ATOM 618 C CA . MET A 1 97 ? -4.28377 11.80019 -34.05443 1.000 16.98730 97 MET A CA 1
ATOM 619 C C . MET A 1 97 ? -4.37139 10.91180 -35.28899 1.000 14.76274 97 MET A C 1
ATOM 620 O O . MET A 1 97 ? -5.46271 10.61196 -35.78053 1.000 16.40241 97 MET A O 1
ATOM 625 N N . GLU A 1 98 ? -3.20899 10.50205 -35.79061 1.000 14.38857 98 GLU A N 1
ATOM 626 C CA . GLU A 1 98 ? -3.19026 9.65929 -36.97234 1.000 15.66259 98 GLU A CA 1
ATOM 627 C C . GLU A 1 98 ? -3.95650 8.37130 -36.71291 1.000 17.05810 98 GLU A C 1
ATOM 628 O O . GLU A 1 98 ? -3.91858 7.80995 -35.61507 1.000 17.59964 98 GLU A O 1
ATOM 634 N N . ASP A 1 99 ? -4.60951 7.87912 -37.76171 1.000 18.51249 99 ASP A N 1
ATOM 635 C CA . ASP A 1 99 ? -5.33820 6.60602 -37.72970 1.000 17.12389 99 ASP A CA 1
ATOM 636 C C . ASP A 1 99 ? -4.41269 5.51917 -38.27214 1.000 17.92623 99 ASP A C 1
ATOM 637 O O . ASP A 1 99 ? -4.46740 5.16445 -39.44480 1.000 21.42277 99 ASP A O 1
ATOM 642 N N . LEU A 1 100 ? -3.57489 4.95687 -37.39372 1.000 19.32560 100 LEU A N 1
ATOM 643 C CA . LEU A 1 100 ? -2.66521 3.89664 -37.81216 1.000 19.84926 100 LEU A CA 1
ATOM 644 C C . LEU A 1 100 ? -3.43104 2.59275 -37.97849 1.000 21.86783 100 LEU A C 1
ATOM 645 O O . LEU A 1 100 ? -4.26646 2.23758 -37.14540 1.000 24.11565 100 LEU A O 1
ATOM 650 N N . ARG A 1 101 ? -3.14411 1.88366 -39.06040 1.000 23.62305 101 ARG A N 1
ATOM 651 C CA . ARG A 1 101 ? -3.81834 0.62589 -39.34521 1.000 29.16468 101 ARG A CA 1
ATOM 652 C C . ARG A 1 101 ? -2.82280 -0.52358 -39.30817 1.000 29.05549 101 ARG A C 1
ATOM 653 O O . ARG A 1 101 ? -1.63224 -0.35370 -39.58736 1.000 26.91633 101 ARG A O 1
ATOM 661 N N . GLY A 1 102 ? -3.33037 -1.68991 -38.92777 1.000 25.27028 102 GLY A N 1
ATOM 662 C CA . GLY A 1 102 ? -2.53784 -2.90075 -38.89869 1.000 24.67718 102 GLY A CA 1
ATOM 663 C C . GLY A 1 102 ? -3.35507 -3.99319 -38.24215 1.000 25.38843 102 GLY A C 1
ATOM 664 O O . GLY A 1 102 ? -4.55775 -3.83839 -38.03258 1.000 30.05876 102 GLY A O 1
ATOM 665 N N . GLU A 1 103 ? -2.69596 -5.10134 -37.92734 1.000 21.72596 103 GLU A N 1
ATOM 666 C CA . GLU A 1 103 ? -3.37351 -6.17123 -37.21058 1.000 18.82833 103 GLU A CA 1
ATOM 667 C C . GLU A 1 103 ? -3.14024 -5.96588 -35.71862 1.000 18.29056 103 GLU A C 1
ATOM 668 O O . GLU A 1 103 ? -1.99257 -5.85387 -35.27871 1.000 20.35881 103 GLU A O 1
ATOM 674 N N . THR A 1 104 ? -4.21281 -5.90676 -34.93423 1.000 19.18715 104 THR A N 1
ATOM 675 C CA . THR A 1 104 ? -3.99142 -5.85074 -33.49318 1.000 18.65917 104 THR A CA 1
ATOM 676 C C . THR A 1 104 ? -3.31759 -7.13225 -33.01476 1.000 16.98323 104 THR A C 1
ATOM 677 O O . THR A 1 104 ? -3.54570 -8.22559 -33.54675 1.000 18.92060 104 THR A O 1
ATOM 681 N N . LEU A 1 105 ? -2.47732 -6.98834 -31.98702 1.000 15.88407 105 LEU A N 1
ATOM 682 C CA . LEU A 1 105 ? -1.90081 -8.18081 -31.37206 1.000 15.63315 105 LEU A CA 1
ATOM 683 C C . LEU A 1 105 ? -2.99053 -9.12465 -30.88519 1.000 17.42838 105 LEU A C 1
ATOM 684 O O . LEU A 1 105 ? -2.83133 -10.35274 -30.96375 1.000 15.68378 105 LEU A O 1
ATOM 689 N N . ALA A 1 106 ? -4.12480 -8.58180 -30.43723 1.000 16.61030 106 ALA A N 1
ATOM 690 C CA . ALA A 1 106 ? -5.25361 -9.40877 -30.01976 1.000 19.14971 106 ALA A CA 1
ATOM 691 C C . ALA A 1 106 ? -5.70228 -10.34260 -31.14336 1.000 17.24303 106 ALA A C 1
ATOM 692 O O . ALA A 1 106 ? -5.88464 -11.54378 -30.93708 1.000 19.49058 106 ALA A O 1
ATOM 694 N N . ARG A 1 107 ? -5.85974 -9.80304 -32.34827 1.000 19.51989 107 ARG A N 1
ATOM 695 C CA . ARG A 1 107 ? -6.28320 -10.63179 -33.46628 1.000 21.23569 107 ARG A CA 1
ATOM 696 C C . ARG A 1 107 ? -5.19966 -11.63540 -33.84685 1.000 19.42996 107 ARG A C 1
ATOM 697 O O . ARG A 1 107 ? -5.50336 -12.78522 -34.19440 1.000 21.92643 107 ARG A O 1
ATOM 705 N N . LEU A 1 108 ? -3.92931 -11.22898 -33.76009 1.000 18.88959 108 LEU A N 1
ATOM 706 C CA . LEU A 1 108 ? -2.84947 -12.15432 -34.09164 1.000 20.76820 108 LEU A CA 1
ATOM 707 C C . LEU A 1 108 ? -2.83260 -13.32379 -33.12413 1.000 17.92513 108 LEU A C 1
ATOM 708 O O . LEU A 1 108 ? -2.66659 -14.48052 -33.53072 1.000 19.92618 108 LEU A O 1
ATOM 713 N N . LEU A 1 109 ? -2.99471 -13.03716 -31.83084 1.000 19.34969 109 LEU A N 1
ATOM 714 C CA . LEU A 1 109 ? -2.97929 -14.10612 -30.84463 1.000 20.01952 109 LEU A CA 1
ATOM 715 C C . LEU A 1 109 ? -4.15300 -15.06098 -31.01829 1.000 20.38632 109 LEU A C 1
ATOM 716 O O . LEU A 1 109 ? -4.03634 -16.25158 -30.69872 1.000 20.95260 109 LEU A O 1
ATOM 721 N N . GLU A 1 110 ? -5.28833 -14.57685 -31.52437 1.000 21.67349 110 GLU A N 1
ATOM 722 C CA . GLU A 1 110 ? -6.43021 -15.45146 -31.74291 1.000 24.84279 110 GLU A CA 1
ATOM 723 C C . GLU A 1 110 ? -6.18481 -16.44446 -32.86760 1.000 25.41528 110 GLU A C 1
ATOM 724 O O . GLU A 1 110 ? -6.77265 -17.52651 -32.86624 1.000 29.09257 110 GLU A O 1
ATOM 730 N N . ARG A 1 111 ? -5.34967 -16.09850 -33.84515 1.000 22.41887 111 ARG A N 1
ATOM 731 C CA . ARG A 1 111 ? -5.19983 -16.99778 -34.97575 1.000 24.25955 111 ARG A CA 1
ATOM 732 C C . ARG A 1 111 ? -3.86543 -17.72938 -35.02873 1.000 23.79712 111 ARG A C 1
ATOM 733 O O . ARG A 1 111 ? -3.77060 -18.73368 -35.74063 1.000 25.36528 111 ARG A O 1
ATOM 741 N N . GLU A 1 112 ? -2.85315 -17.30032 -34.28120 1.000 23.70608 112 GLU A N 1
ATOM 742 C CA . GLU A 1 112 ? -1.54216 -17.91957 -34.42624 1.000 24.34734 112 GLU A CA 1
ATOM 743 C C . GLU A 1 112 ? -1.32659 -19.08961 -33.47265 1.000 24.91569 112 GLU A C 1
ATOM 744 O O . GLU A 1 112 ? -2.07354 -19.30222 -32.51263 1.000 26.86348 112 GLU A O 1
ATOM 750 N N . SER A 1 113 ? -0.28468 -19.86471 -33.77191 1.000 24.12358 113 SER A N 1
ATOM 751 C CA . SER A 1 113 ? 0.29949 -20.83388 -32.85375 1.000 22.96533 113 SER A CA 1
ATOM 752 C C . SER A 1 113 ? 1.37065 -20.14008 -32.00601 1.000 21.26970 113 SER A C 1
ATOM 753 O O . SER A 1 113 ? 1.80800 -19.03730 -32.31409 1.000 20.89645 113 SER A O 1
ATOM 756 N N . GLU A 1 114 ? 1.82335 -20.82082 -30.94451 1.000 22.06438 114 GLU A N 1
ATOM 757 C CA . GLU A 1 114 ? 2.96961 -20.31771 -30.18397 1.000 20.47616 114 GLU A CA 1
ATOM 758 C C . GLU A 1 114 ? 4.16110 -20.03296 -31.09008 1.000 21.72899 114 GLU A C 1
ATOM 759 O O . GLU A 1 114 ? 4.76742 -18.95817 -31.01759 1.000 21.51000 114 GLU A O 1
ATOM 765 N N . ALA A 1 115 ? 4.52856 -20.99877 -31.93577 1.000 23.06176 115 ALA A N 1
ATOM 766 C CA . ALA A 1 115 ? 5.67902 -20.79529 -32.80842 1.000 23.57242 115 ALA A CA 1
ATOM 767 C C . ALA A 1 115 ? 5.44387 -19.63942 -33.77003 1.000 24.64085 115 ALA A C 1
ATOM 768 O O . ALA A 1 115 ? 6.35971 -18.85347 -34.03722 1.000 22.32446 115 ALA A O 1
ATOM 770 N N . GLY A 1 116 ? 4.21836 -19.51301 -34.29279 1.000 20.02905 116 GLY A N 1
ATOM 771 C CA . GLY A 1 116 ? 3.92146 -18.43567 -35.22693 1.000 21.00853 116 GLY A CA 1
ATOM 772 C C . GLY A 1 116 ? 3.86252 -17.05111 -34.60746 1.000 19.08740 116 GLY A C 1
ATOM 773 O O . GLY A 1 116 ? 4.08115 -16.05267 -35.30578 1.000 20.24562 116 GLY A O 1
ATOM 774 N N . ALA A 1 117 ? 3.58189 -16.96179 -33.31528 1.000 18.92256 117 ALA A N 1
ATOM 775 C CA . ALA A 1 117 ? 3.53636 -15.66965 -32.65138 1.000 16.99721 117 ALA A CA 1
ATOM 776 C C . ALA A 1 117 ? 4.90038 -15.20656 -32.15799 1.000 17.20966 117 ALA A C 1
ATOM 777 O O . ALA A 1 117 ? 5.04353 -14.02636 -31.81559 1.000 18.89029 117 ALA A O 1
ATOM 779 N N . ARG A 1 118 ? 5.90745 -16.08275 -32.15431 1.000 18.05406 118 ARG A N 1
ATOM 780 C CA . ARG A 1 118 ? 7.17710 -15.74506 -31.51969 1.000 16.78575 118 ARG A CA 1
ATOM 781 C C . ARG A 1 118 ? 7.86016 -14.56527 -32.20445 1.000 17.64917 118 ARG A C 1
ATOM 782 O O . ARG A 1 118 ? 8.31630 -13.63567 -31.52556 1.000 16.56223 118 ARG A O 1
ATOM 790 N N . ARG A 1 119 ? 7.94033 -14.57426 -33.54070 1.000 18.72881 119 ARG A N 1
ATOM 791 C CA . ARG A 1 119 ? 8.63194 -13.48501 -34.23405 1.000 16.39159 119 ARG A CA 1
ATOM 792 C C . ARG A 1 119 ? 7.94920 -12.13527 -34.03871 1.000 16.37221 119 ARG A C 1
ATOM 793 O O . ARG A 1 119 ? 8.64380 -11.17062 -33.67780 1.000 17.39274 119 ARG A O 1
ATOM 801 N N . PRO A 1 120 ? 6.63188 -11.98340 -34.22933 1.000 16.39800 120 PRO A N 1
ATOM 802 C CA . PRO A 1 120 ? 6.03916 -10.65660 -33.97418 1.000 17.25606 120 PRO A CA 1
ATOM 803 C C . PRO A 1 120 ? 6.15128 -10.23318 -32.52669 1.000 13.99543 120 PRO A C 1
ATOM 804 O O . PRO A 1 120 ? 6.33622 -9.03743 -32.25572 1.000 16.15291 120 PRO A O 1
ATOM 808 N N . LEU A 1 121 ? 6.05396 -11.17925 -31.58270 1.000 15.64435 121 LEU A N 1
ATOM 809 C CA . LEU A 1 121 ? 6.17288 -10.80760 -30.17544 1.000 13.89048 121 LEU A CA 1
ATOM 810 C C . LEU A 1 121 ? 7.58455 -10.35026 -29.83927 1.000 14.89352 121 LEU A C 1
ATOM 811 O O . LEU A 1 121 ? 7.76304 -9.37703 -29.09421 1.000 13.46795 121 LEU A O 1
ATOM 816 N N . VAL A 1 122 ? 8.59289 -11.00948 -30.41199 1.000 16.06197 122 VAL A N 1
ATOM 817 C CA . VAL A 1 122 ? 9.98125 -10.58563 -30.25051 1.000 13.15532 122 VAL A CA 1
ATOM 818 C C . VAL A 1 122 ? 10.19574 -9.21398 -30.88652 1.000 15.97833 122 VAL A C 1
ATOM 819 O O . VAL A 1 122 ? 10.93061 -8.37857 -30.34939 1.000 16.65748 122 VAL A O 1
ATOM 823 N N . ARG A 1 123 ? 9.54690 -8.95687 -32.02866 1.000 14.96354 123 ARG A N 1
ATOM 824 C CA . ARG A 1 123 ? 9.65865 -7.65614 -32.68761 1.000 16.13046 123 ARG A CA 1
ATOM 825 C C . ARG A 1 123 ? 9.04189 -6.55459 -31.82751 1.000 15.56794 123 ARG A C 1
ATOM 826 O O . ARG A 1 123 ? 9.56524 -5.42661 -31.76617 1.000 14.67344 123 ARG A O 1
ATOM 834 N N . ILE A 1 124 ? 7.91014 -6.85079 -31.17714 1.000 13.53321 124 ILE A N 1
ATOM 835 C CA . ILE A 1 124 ? 7.30472 -5.88863 -30.24974 1.000 12.82395 124 ILE A CA 1
ATOM 836 C C . ILE A 1 124 ? 8.24421 -5.62230 -29.07985 1.000 14.39625 124 ILE A C 1
ATOM 837 O O . ILE A 1 124 ? 8.47888 -4.47126 -28.69340 1.000 12.98053 124 ILE A O 1
ATOM 842 N N . ALA A 1 125 ? 8.79226 -6.69459 -28.49566 1.000 13.40989 125 ALA A N 1
ATOM 843 C CA . ALA A 1 125 ? 9.67576 -6.53934 -27.34343 1.000 13.21266 125 ALA A CA 1
ATOM 844 C C . ALA A 1 125 ? 10.91249 -5.72911 -27.70097 1.000 13.32392 125 ALA A C 1
ATOM 845 O O . ALA A 1 125 ? 11.33925 -4.85417 -26.93299 1.000 12.88881 125 ALA A O 1
ATOM 847 N N . ASP A 1 126 ? 11.47856 -5.97155 -28.88120 1.000 14.34292 126 ASP A N 1
ATOM 848 C CA . ASP A 1 126 ? 12.62172 -5.20154 -29.34226 1.000 12.64746 126 ASP A CA 1
ATOM 849 C C . ASP A 1 126 ? 12.26399 -3.73105 -29.52722 1.000 13.63467 126 ASP A C 1
ATOM 850 O O . ASP A 1 126 ? 13.02497 -2.84843 -29.11092 1.000 14.53992 126 ASP A O 1
ATOM 855 N N . ALA A 1 127 ? 11.11087 -3.45072 -30.14607 1.000 13.37172 127 ALA A N 1
ATOM 856 C CA . ALA A 1 127 ? 10.71486 -2.05952 -30.36211 1.000 12.82626 127 ALA A CA 1
ATOM 857 C C . ALA A 1 127 ? 10.52578 -1.34593 -29.03747 1.000 12.51069 127 ALA A C 1
ATOM 858 O O . ALA A 1 127 ? 10.89312 -0.16939 -28.90652 1.000 14.22368 127 ALA A O 1
ATOM 860 N N . LEU A 1 128 ? 9.96633 -2.04388 -28.03824 1.000 12.42412 128 LEU A N 1
ATOM 861 C CA . LEU A 1 128 ? 9.76037 -1.41814 -26.73875 1.000 12.22890 128 LEU A CA 1
ATOM 862 C C . LEU A 1 128 ? 11.08630 -1.16609 -26.02887 1.000 13.01616 128 LEU A C 1
ATOM 863 O O . LEU A 1 128 ? 11.24891 -0.11861 -25.38710 1.000 12.90423 128 LEU A O 1
ATOM 868 N N . GLY A 1 129 ? 12.05270 -2.07438 -26.15591 1.000 12.88717 129 GLY A N 1
ATOM 869 C CA . GLY A 1 129 ? 13.35750 -1.82233 -25.56449 1.000 13.96110 129 GLY A CA 1
ATOM 870 C C . GLY A 1 129 ? 14.03624 -0.61005 -26.17310 1.000 14.30596 129 GLY A C 1
ATOM 871 O O . GLY A 1 129 ? 14.67029 0.18272 -25.46706 1.000 14.36724 129 GLY A O 1
ATOM 872 N N . HIS A 1 130 ? 13.89832 -0.44082 -27.49421 1.000 13.91424 130 HIS A N 1
ATOM 873 C CA A HIS A 1 130 ? 14.46275 0.74220 -28.13390 0.576 14.06496 130 HIS A CA 1
ATOM 874 C CA B HIS A 1 130 ? 14.44365 0.73682 -28.15993 0.424 14.08985 130 HIS A CA 1
ATOM 875 C C . HIS A 1 130 ? 13.72618 2.00582 -27.72460 1.000 14.80393 130 HIS A C 1
ATOM 876 O O . HIS A 1 130 ? 14.35663 3.04799 -27.54685 1.000 15.82217 130 HIS A O 1
ATOM 889 N N . LEU A 1 131 ? 12.40316 1.93293 -27.55471 1.000 14.19000 131 LEU A N 1
ATOM 890 C CA . LEU A 1 131 ? 11.66375 3.09005 -27.04940 1.000 13.42252 131 LEU A CA 1
ATOM 891 C C . LEU A 1 131 ? 12.17561 3.50762 -25.67364 1.000 12.88921 131 LEU A C 1
ATOM 892 O O . LEU A 1 131 ? 12.49754 4.68058 -25.43862 1.000 13.73686 131 LEU A O 1
ATOM 897 N N . HIS A 1 132 ? 12.21985 2.56942 -24.73882 1.000 13.11108 132 HIS A N 1
ATOM 898 C CA . HIS A 1 132 ? 12.67353 2.88817 -23.38717 1.000 11.78712 132 HIS A CA 1
ATOM 899 C C . HIS A 1 132 ? 14.10792 3.39199 -23.38384 1.000 13.90148 132 HIS A C 1
ATOM 900 O O . HIS A 1 132 ? 14.44332 4.35038 -22.67414 1.000 13.38941 132 HIS A O 1
ATOM 907 N N . GLY A 1 133 ? 14.97765 2.75179 -24.16448 1.000 13.80491 133 GLY A N 1
ATOM 908 C CA . GLY A 1 133 ? 16.37486 3.12547 -24.13524 1.000 14.56025 133 GLY A CA 1
ATOM 909 C C . GLY A 1 133 ? 16.62723 4.47878 -24.77285 1.000 15.48962 133 GLY A C 1
ATOM 910 O O . GLY A 1 133 ? 17.37279 5.29948 -24.23349 1.000 15.20601 133 GLY A O 1
ATOM 911 N N . ALA A 1 134 ? 16.01432 4.72656 -25.93333 1.000 14.93790 134 ALA A N 1
ATOM 912 C CA . ALA A 1 134 ? 16.19318 6.00584 -26.61082 1.000 14.33468 134 ALA A CA 1
ATOM 913 C C . ALA A 1 134 ? 15.61683 7.15953 -25.81667 1.000 15.71646 134 ALA A C 1
ATOM 914 O O . ALA A 1 134 ? 16.13516 8.28248 -25.89528 1.000 18.83228 134 ALA A O 1
ATOM 916 N N . GLN A 1 135 ? 14.52990 6.92753 -25.07896 1.000 14.73352 135 GLN A N 1
ATOM 917 C CA . GLN A 1 135 ? 13.86626 8.03797 -24.40879 1.000 16.79541 135 GLN A CA 1
ATOM 918 C C . GLN A 1 135 ? 14.32962 8.24981 -22.97337 1.000 17.46667 135 GLN A C 1
ATOM 919 O O . GLN A 1 135 ? 13.97742 9.27142 -22.37940 1.000 17.06838 135 GLN A O 1
ATOM 925 N N . ALA A 1 136 ? 15.12302 7.34944 -22.40689 1.000 15.77068 136 ALA A N 1
ATOM 926 C CA . ALA A 1 136 ? 15.58672 7.55289 -21.03456 1.000 14.95925 136 ALA A CA 1
ATOM 927 C C . ALA A 1 136 ? 16.35613 8.85954 -20.84660 1.000 18.81197 136 ALA A C 1
ATOM 928 O O . ALA A 1 136 ? 16.12461 9.53072 -19.82586 1.000 19.16291 136 ALA A O 1
ATOM 930 N N . PRO A 1 137 ? 17.24523 9.28760 -21.75327 1.000 17.59655 137 PRO A N 1
ATOM 931 C CA . PRO A 1 137 ? 17.90593 10.59033 -21.55643 1.000 20.85111 137 PRO A CA 1
ATOM 932 C C . PRO A 1 137 ? 16.97896 11.77219 -21.75668 1.000 21.26954 137 PRO A C 1
ATOM 933 O O . PRO A 1 137 ? 17.36823 12.90088 -21.41399 1.000 26.32358 137 PRO A O 1
ATOM 937 N N . ARG A 1 138 ? 15.78033 11.55748 -22.29737 1.000 18.87274 138 ARG A N 1
ATOM 938 C CA . ARG A 1 138 ? 14.84972 12.62062 -22.65400 1.000 21.69301 138 ARG A CA 1
ATOM 939 C C . ARG A 1 138 ? 13.70987 12.76874 -21.66399 1.000 20.42894 138 ARG A C 1
ATOM 940 O O . ARG A 1 138 ? 12.84366 13.62578 -21.86266 1.000 21.15549 138 ARG A O 1
ATOM 948 N N . VAL A 1 139 ? 13.68081 11.94275 -20.61696 1.000 20.75384 139 VAL A N 1
ATOM 949 C CA . VAL A 1 139 ? 12.47180 11.78969 -19.81773 1.000 22.56157 139 VAL A CA 1
ATOM 950 C C . VAL A 1 139 ? 12.11028 13.08650 -19.09319 1.000 25.89894 139 VAL A C 1
ATOM 951 O O . VAL A 1 139 ? 10.92527 13.35768 -18.86133 1.000 23.09576 139 VAL A O 1
ATOM 955 N N . ASP A 1 140 ? 13.09576 13.93957 -18.79156 1.000 25.46321 140 ASP A N 1
ATOM 956 C CA . ASP A 1 140 ? 12.80031 15.22533 -18.16667 1.000 26.27797 140 ASP A CA 1
ATOM 957 C C . ASP A 1 140 ? 12.01028 16.16169 -19.07055 1.000 24.05070 140 ASP A C 1
ATOM 958 O O . ASP A 1 140 ? 11.54034 17.20161 -18.59377 1.000 27.27372 140 ASP A O 1
ATOM 963 N N . GLY A 1 141 ? 11.86222 15.84208 -20.35369 1.000 23.62707 141 GLY A N 1
ATOM 964 C CA . GLY A 1 141 ? 11.06108 16.67805 -21.21520 1.000 22.02375 141 GLY A CA 1
ATOM 965 C C . GLY A 1 141 ? 9.57720 16.42658 -21.15433 1.000 22.73980 141 GLY A C 1
ATOM 966 O O . GLY A 1 141 ? 8.80231 17.12827 -21.81245 1.000 25.56300 141 GLY A O 1
ATOM 967 N N . LEU A 1 142 ? 9.15443 15.41647 -20.39540 1.000 19.82125 142 LEU A N 1
ATOM 968 C CA . LEU A 1 142 ? 7.74088 15.19550 -20.16581 1.000 19.66001 142 LEU A CA 1
ATOM 969 C C . LEU A 1 142 ? 7.19178 16.27617 -19.23659 1.000 19.16406 142 LEU A C 1
ATOM 970 O O . LEU A 1 142 ? 7.93504 16.85559 -18.44226 1.000 20.49250 142 LEU A O 1
ATOM 975 N N . PRO A 1 143 ? 5.88711 16.54905 -19.30317 1.000 19.59646 143 PRO A N 1
ATOM 976 C CA . PRO A 1 143 ? 5.27767 17.48487 -18.34990 1.000 18.31974 143 PRO A CA 1
ATOM 977 C C . PRO A 1 143 ? 5.46805 16.98541 -16.93133 1.000 19.49951 143 PRO A C 1
ATOM 978 O O . PRO A 1 143 ? 5.63630 15.78856 -16.69235 1.000 19.59588 143 PRO A O 1
ATOM 982 N N . ARG A 1 144 ? 5.39018 17.90890 -15.97396 1.000 22.68070 144 ARG A N 1
ATOM 983 C CA . ARG A 1 144 ? 5.74159 17.55884 -14.60067 1.000 22.42975 144 ARG A CA 1
ATOM 984 C C . ARG A 1 144 ? 4.84514 16.45627 -14.04283 1.000 21.82901 144 ARG A C 1
ATOM 985 O O . ARG A 1 144 ? 5.33497 15.54588 -13.37059 1.000 20.47325 144 ARG A O 1
ATOM 993 N N . ALA A 1 145 ? 3.53697 16.50175 -14.32728 1.000 22.70423 145 ALA A N 1
ATOM 994 C CA . ALA A 1 145 ? 2.63688 15.47485 -13.79748 1.000 23.92637 145 ALA A CA 1
ATOM 995 C C . ALA A 1 145 ? 3.05248 14.08555 -14.25338 1.000 20.64929 145 ALA A C 1
ATOM 996 O O . ALA A 1 145 ? 2.90498 13.10448 -13.50447 1.000 22.51502 145 ALA A O 1
ATOM 998 N N . LEU A 1 146 ? 3.57317 13.98118 -15.47985 1.000 19.70113 146 LEU A N 1
ATOM 999 C CA . LEU A 1 146 ? 4.00602 12.68901 -15.99417 1.000 17.01147 146 LEU A CA 1
ATOM 1000 C C . LEU A 1 146 ? 5.39539 12.32067 -15.49141 1.000 18.31934 146 LEU A C 1
ATOM 1001 O O . LEU A 1 146 ? 5.64317 11.14845 -15.18638 1.000 15.82032 146 LEU A O 1
ATOM 1006 N N . ARG A 1 147 ? 6.30461 13.29077 -15.37449 1.000 17.82504 147 ARG A N 1
ATOM 1007 C CA . ARG A 1 147 ? 7.61615 13.02050 -14.78911 1.000 17.62658 147 ARG A CA 1
ATOM 1008 C C . ARG A 1 147 ? 7.50332 12.43001 -13.39383 1.000 19.49202 147 ARG A C 1
ATOM 1009 O O . ARG A 1 147 ? 8.37643 11.66390 -12.96455 1.000 22.36205 147 ARG A O 1
ATOM 1017 N N . ASP A 1 148 ? 6.47576 12.81154 -12.65122 1.000 18.09310 148 ASP A N 1
ATOM 1018 C CA . ASP A 1 148 ? 6.38680 12.43824 -11.25162 1.000 19.75380 148 ASP A CA 1
ATOM 1019 C C . ASP A 1 148 ? 5.61807 11.15102 -11.03464 1.000 17.56109 148 ASP A C 1
ATOM 1020 O O . ASP A 1 148 ? 5.43453 10.74750 -9.87547 1.000 18.29201 148 ASP A O 1
ATOM 1025 N N . GLU A 1 149 ? 5.19657 10.47760 -12.11404 1.000 16.49953 149 GLU A N 1
ATOM 1026 C CA . GLU A 1 149 ? 4.30865 9.33118 -11.95973 1.000 17.24058 149 GLU A CA 1
ATOM 1027 C C . GLU A 1 149 ? 4.90397 8.25927 -11.05485 1.000 18.19917 149 GLU A C 1
ATOM 1028 O O . GLU A 1 149 ? 4.21424 7.75196 -10.16272 1.000 17.91228 149 GLU A O 1
ATOM 1034 N N . TYR A 1 150 ? 6.18940 7.91629 -11.23814 1.000 14.81686 150 TYR A N 1
ATOM 1035 C CA . TYR A 1 150 ? 6.75769 6.85549 -10.39867 1.000 13.93506 150 TYR A CA 1
ATOM 1036 C C . TYR A 1 150 ? 6.79056 7.25932 -8.93488 1.000 15.03606 150 TYR A C 1
ATOM 1037 O O . TYR A 1 150 ? 6.65594 6.39583 -8.06023 1.000 16.35602 150 TYR A O 1
ATOM 1046 N N . ARG A 1 151 ? 6.94651 8.55433 -8.64854 1.000 15.63073 151 ARG A N 1
ATOM 1047 C CA . ARG A 1 151 ? 6.92722 8.99092 -7.25368 1.000 17.12008 151 ARG A CA 1
ATOM 1048 C C . ARG A 1 151 ? 5.54007 8.82201 -6.64846 1.000 15.91969 151 ARG A C 1
ATOM 1049 O O . ARG A 1 151 ? 5.40769 8.39172 -5.49162 1.000 17.27938 151 ARG A O 1
ATOM 1057 N N . LYS A 1 152 ? 4.49956 9.19169 -7.40012 1.000 17.49436 152 LYS A N 1
ATOM 1058 C CA . LYS A 1 152 ? 3.13138 8.99089 -6.93653 1.000 17.70081 152 LYS A CA 1
ATOM 1059 C C . LYS A 1 152 ? 2.83074 7.51528 -6.71165 1.000 17.66344 152 LYS A C 1
ATOM 1060 O O . LYS A 1 152 ? 2.20770 7.14586 -5.71319 1.000 17.50652 152 LYS A O 1
ATOM 1066 N N . GLN A 1 153 ? 3.24501 6.65030 -7.63559 1.000 16.03895 153 GLN A N 1
ATOM 1067 C CA . GLN A 1 153 ? 2.96123 5.22947 -7.46162 1.000 14.95735 153 GLN A CA 1
ATOM 1068 C C . GLN A 1 153 ? 3.75286 4.63349 -6.31425 1.000 18.12080 153 GLN A C 1
ATOM 1069 O O . GLN A 1 153 ? 3.26816 3.70287 -5.65785 1.000 17.70930 153 GLN A O 1
ATOM 1075 N N . ALA A 1 154 ? 4.96231 5.13736 -6.05379 1.000 15.67770 154 ALA A N 1
ATOM 1076 C CA . ALA A 1 154 ? 5.69240 4.65177 -4.88423 1.000 17.10062 154 ALA A CA 1
ATOM 1077 C C . ALA A 1 154 ? 5.00623 5.09266 -3.59670 1.000 18.59523 154 ALA A C 1
ATOM 1078 O O . ALA A 1 154 ? 4.95347 4.33428 -2.62228 1.000 17.58980 154 ALA A O 1
ATOM 1080 N N . ASP A 1 155 ? 4.48198 6.32402 -3.56851 1.000 17.13716 155 ASP A N 1
ATOM 1081 C CA . ASP A 1 155 ? 3.69643 6.78962 -2.42365 1.000 18.41415 155 ASP A CA 1
ATOM 1082 C C . ASP A 1 155 ? 2.52801 5.84700 -2.17396 1.000 19.18445 155 ASP A C 1
ATOM 1083 O O . ASP A 1 155 ? 2.25795 5.44119 -1.03173 1.000 20.42380 155 ASP A O 1
ATOM 1088 N N . GLU A 1 156 ? 1.81427 5.49446 -3.24927 1.000 19.95786 156 GLU A N 1
ATOM 1089 C CA . GLU A 1 156 ? 0.64684 4.63296 -3.14323 1.000 22.82387 156 GLU A CA 1
ATOM 1090 C C . GLU A 1 156 ? 1.05077 3.22013 -2.75443 1.000 20.14080 156 GLU A C 1
ATOM 1091 O O . GLU A 1 156 ? 0.26683 2.51688 -2.10511 1.000 21.70908 156 GLU A O 1
ATOM 1097 N N . CYS A 1 157 ? 2.26650 2.79562 -3.13009 1.000 17.54392 157 CYS A N 1
ATOM 1098 C CA . CYS A 1 157 ? 2.78296 1.49925 -2.67013 1.000 18.13145 157 CYS A CA 1
ATOM 1099 C C . CYS A 1 157 ? 2.78061 1.36726 -1.15722 1.000 20.05150 157 CYS A C 1
ATOM 1100 O O . CYS A 1 157 ? 2.59370 0.26159 -0.63764 1.000 20.38400 157 CYS A O 1
ATOM 1103 N N . VAL A 1 158 ? 3.02061 2.45589 -0.43544 1.000 20.21786 158 VAL A N 1
ATOM 1104 C CA . VAL A 1 158 ? 2.97978 2.39065 1.02061 1.000 19.13658 158 VAL A CA 1
ATOM 1105 C C . VAL A 1 158 ? 1.59233 1.98270 1.49462 1.000 23.46153 158 VAL A C 1
ATOM 1106 O O . VAL A 1 158 ? 1.44346 1.06565 2.31322 1.000 21.42032 158 VAL A O 1
ATOM 1110 N N . ALA A 1 159 ? 0.55423 2.63686 0.96732 1.000 21.86013 159 ALA A N 1
ATOM 1111 C CA . ALA A 1 159 ? -0.81243 2.33929 1.38621 1.000 22.95425 159 ALA A CA 1
ATOM 1112 C C . ALA A 1 159 ? -1.26275 0.96970 0.89802 1.000 21.63434 159 ALA A C 1
ATOM 1113 O O . ALA A 1 159 ? -2.12130 0.32899 1.52236 1.000 23.12289 159 ALA A O 1
ATOM 1115 N N . LEU A 1 160 ? -0.69761 0.51623 -0.21741 1.000 21.19131 160 LEU A N 1
ATOM 1116 C CA . LEU A 1 160 ? -1.02625 -0.79362 -0.75478 1.000 18.99634 160 LEU A CA 1
ATOM 1117 C C . LEU A 1 160 ? -0.73449 -1.91043 0.24624 1.000 21.89487 160 LEU A C 1
ATOM 1118 O O . LEU A 1 160 ? -1.42372 -2.93471 0.22857 1.000 19.70286 160 LEU A O 1
ATOM 1123 N N . ARG A 1 161 ? 0.26399 -1.73769 1.12385 1.000 20.49792 161 ARG A N 1
ATOM 1124 C CA . ARG A 1 161 ? 0.57421 -2.79005 2.09630 1.000 21.02483 161 ARG A CA 1
ATOM 1125 C C . ARG A 1 161 ? -0.64874 -3.15352 2.92832 1.000 23.46843 161 ARG A C 1
ATOM 1126 O O . ARG A 1 161 ? -0.99264 -4.33697 3.06532 1.000 19.95994 161 ARG A O 1
ATOM 1134 N N . GLY A 1 162 ? -1.29701 -2.14570 3.52374 1.000 21.21652 162 GLY A N 1
ATOM 1135 C CA . GLY A 1 162 ? -2.46993 -2.41076 4.34133 1.000 22.60035 162 GLY A CA 1
ATOM 1136 C C . GLY A 1 162 ? -3.62424 -2.99067 3.54453 1.000 22.52171 162 GLY A C 1
ATOM 1137 O O . GLY A 1 162 ? -4.36632 -3.84424 4.04515 1.000 23.31390 162 GLY A O 1
ATOM 1138 N N . LYS A 1 163 ? -3.80517 -2.52651 2.30102 1.000 21.35007 163 LYS A N 1
ATOM 1139 C CA . LYS A 1 163 ? -4.83696 -3.11603 1.45245 1.000 21.27069 163 LYS A CA 1
ATOM 1140 C C . LYS A 1 163 ? -4.56223 -4.59045 1.19967 1.000 20.82530 163 LYS A C 1
ATOM 1141 O O . LYS A 1 163 ? -5.47950 -5.41488 1.27521 1.000 21.61066 163 LYS A O 1
ATOM 1147 N N . VAL A 1 164 ? -3.30115 -4.93433 0.93175 1.000 19.24082 164 VAL A N 1
ATOM 1148 C CA . VAL A 1 164 ? -2.93061 -6.32954 0.70936 1.000 18.49324 164 VAL A CA 1
ATOM 1149 C C . VAL A 1 164 ? -3.11758 -7.15086 1.97938 1.000 19.86892 164 VAL A C 1
ATOM 1150 O O . VAL A 1 164 ? -3.66473 -8.25659 1.93401 1.000 19.19646 164 VAL A O 1
ATOM 1154 N N . ARG A 1 165 ? -2.68302 -6.63250 3.13340 1.000 18.88150 165 ARG A N 1
ATOM 1155 C CA . ARG A 1 165 ? -2.82443 -7.39815 4.37403 1.000 19.38169 165 ARG A CA 1
ATOM 1156 C C . ARG A 1 165 ? -4.29123 -7.67133 4.68806 1.000 20.43417 165 ARG A C 1
ATOM 1157 O O . ARG A 1 165 ? -4.65371 -8.78562 5.09729 1.000 21.72549 165 ARG A O 1
ATOM 1165 N N . ALA A 1 166 ? -5.15101 -6.66827 4.51368 1.000 20.48616 166 ALA A N 1
ATOM 1166 C CA . ALA A 1 166 ? -6.57274 -6.84668 4.78579 1.000 19.77820 166 ALA A CA 1
ATOM 1167 C C . ALA A 1 166 ? -7.20012 -7.83562 3.81107 1.000 19.58809 166 ALA A C 1
ATOM 1168 O O . ALA A 1 166 ? -8.00484 -8.68667 4.20700 1.000 21.86117 166 ALA A O 1
ATOM 1170 N N . LEU A 1 167 ? -6.83816 -7.74051 2.53392 1.000 18.35113 167 LEU A N 1
ATOM 1171 C CA . LEU A 1 167 ? -7.37509 -8.66156 1.54171 1.000 17.91187 167 LEU A CA 1
ATOM 1172 C C . LEU A 1 167 ? -6.93811 -10.09646 1.82792 1.000 20.21310 167 LEU A C 1
ATOM 1173 O O . LEU A 1 167 ? -7.75280 -11.02367 1.76771 1.000 20.74705 167 LEU A O 1
ATOM 1178 N N . LEU A 1 168 ? -5.64890 -10.29394 2.13222 1.000 18.94741 168 LEU A N 1
ATOM 1179 C CA . LEU A 1 168 ? -5.17416 -11.62868 2.50832 1.000 20.59727 168 LEU A CA 1
ATOM 1180 C C . LEU A 1 168 ? -5.99769 -12.18178 3.65593 1.000 22.98048 168 LEU A C 1
ATOM 1181 O O . LEU A 1 168 ? -6.40151 -13.35106 3.64066 1.000 22.64089 168 LEU A O 1
ATOM 1186 N N . GLY A 1 169 ? -6.28724 -11.34613 4.65148 1.000 21.51389 169 GLY A N 1
ATOM 1187 C CA . GLY A 1 169 ? -7.09055 -11.81591 5.77257 1.000 21.73888 169 GLY A CA 1
ATOM 1188 C C . GLY A 1 169 ? -8.47047 -12.27851 5.34087 1.000 24.14075 169 GLY A C 1
ATOM 1189 O O . GLY A 1 169 ? -8.96162 -13.30957 5.79394 1.000 24.41461 169 GLY A O 1
ATOM 1190 N N . ARG A 1 170 ? -9.10091 -11.54034 4.42738 1.000 22.50166 170 ARG A N 1
ATOM 1191 C CA . ARG A 1 170 ? -10.38881 -11.96676 3.89231 1.000 21.65637 170 ARG A CA 1
ATOM 1192 C C . ARG A 1 170 ? -10.26634 -13.27266 3.11468 1.000 21.89329 170 ARG A C 1
ATOM 1193 O O . ARG A 1 170 ? -11.22082 -14.05782 3.06057 1.000 24.59943 170 ARG A O 1
ATOM 1201 N N . ALA A 1 171 ? -9.10467 -13.52514 2.52017 1.000 22.03786 171 ALA A N 1
ATOM 1202 C CA . ALA A 1 171 ? -8.84093 -14.80040 1.86607 1.000 23.65176 171 ALA A CA 1
ATOM 1203 C C . ALA A 1 171 ? -8.46123 -15.90296 2.84185 1.000 26.21075 171 ALA A C 1
ATOM 1204 O O . ALA A 1 171 ? -8.24860 -17.03800 2.40415 1.000 25.47824 171 ALA A O 1
ATOM 1206 N N . GLY A 1 172 ? -8.36195 -15.60493 4.13248 1.000 23.38955 172 GLY A N 1
ATOM 1207 C CA . GLY A 1 172 ? -8.06593 -16.60986 5.13527 1.000 23.18743 172 GLY A CA 1
ATOM 1208 C C . GLY A 1 172 ? -6.60045 -16.80384 5.44255 1.000 23.35586 172 GLY A C 1
ATOM 1209 O O . GLY A 1 172 ? -6.25999 -17.77017 6.13905 1.000 21.92620 172 GLY A O 1
ATOM 1210 N N . VAL A 1 173 ? -5.73332 -15.91482 4.97674 1.000 21.06235 173 VAL A N 1
ATOM 1211 C CA . VAL A 1 173 ? -4.29064 -16.10999 4.96466 1.000 19.93788 173 VAL A CA 1
ATOM 1212 C C . VAL A 1 173 ? -3.62357 -14.94487 5.68798 1.000 26.09410 173 VAL A C 1
ATOM 1213 O O . VAL A 1 173 ? -3.94725 -13.77859 5.43137 1.000 26.31480 173 VAL A O 1
ATOM 1217 N N . GLU A 1 174 ? -2.70680 -15.25968 6.60434 1.000 26.06168 174 GLU A N 1
ATOM 1218 C CA . GLU A 1 174 ? -1.96594 -14.16513 7.20873 1.000 27.92758 174 GLU A CA 1
ATOM 1219 C C . GLU A 1 174 ? -0.60987 -14.00034 6.53082 1.000 26.60046 174 GLU A C 1
ATOM 1220 O O . GLU A 1 174 ? -0.00618 -14.97976 6.08259 1.000 26.59963 174 GLU A O 1
ATOM 1226 N N . PRO A 1 175 ? -0.10712 -12.77380 6.40608 1.000 26.15897 175 PRO A N 1
ATOM 1227 C CA . PRO A 1 175 ? 1.23895 -12.59237 5.85204 1.000 23.70795 175 PRO A CA 1
ATOM 1228 C C . PRO A 1 175 ? 2.26978 -13.35287 6.67789 1.000 26.66817 175 PRO A C 1
ATOM 1229 O O . PRO A 1 175 ? 2.15500 -13.47269 7.90268 1.000 30.78982 175 PRO A O 1
ATOM 1233 N N . THR A 1 176 ? 3.27885 -13.88104 5.99679 1.000 26.72164 176 THR A N 1
ATOM 1234 C CA . THR A 1 176 ? 4.30071 -14.63448 6.68783 1.000 28.03565 176 THR A CA 1
ATOM 1235 C C . THR A 1 176 ? 5.21844 -13.67702 7.45126 1.000 29.19209 176 THR A C 1
ATOM 1236 O O . THR A 1 176 ? 5.22902 -12.47178 7.18771 1.000 27.31153 176 THR A O 1
ATOM 1240 N N . PRO A 1 177 ? 5.93405 -14.17374 8.46167 1.000 29.47933 177 PRO A N 1
ATOM 1241 C CA . PRO A 1 177 ? 6.77062 -13.27889 9.27331 1.000 27.75775 177 PRO A CA 1
ATOM 1242 C C . PRO A 1 177 ? 7.78410 -12.51842 8.42628 1.000 27.84064 177 PRO A C 1
ATOM 1243 O O . PRO A 1 177 ? 8.40111 -13.06772 7.50977 1.000 29.74180 177 PRO A O 1
ATOM 1247 N N . GLY A 1 178 ? 7.93609 -11.22782 8.73658 1.000 27.06041 178 GLY A N 1
ATOM 1248 C CA . GLY A 1 178 ? 8.83298 -10.35053 8.01806 1.000 26.72512 178 GLY A CA 1
ATOM 1249 C C . GLY A 1 178 ? 8.20012 -9.62070 6.85648 1.000 24.43117 178 GLY A C 1
ATOM 1250 O O . GLY A 1 178 ? 8.91147 -8.91457 6.12912 1.000 26.09233 178 GLY A O 1
ATOM 1251 N N . PHE A 1 179 ? 6.88844 -9.78226 6.65562 1.000 25.16131 179 PHE A N 1
ATOM 1252 C CA . PHE A 1 179 ? 6.21289 -9.20241 5.49566 1.000 23.26789 179 PHE A CA 1
ATOM 1253 C C . PHE A 1 179 ? 6.39851 -7.68762 5.43682 1.000 21.17525 179 PHE A C 1
ATOM 1254 O O . PHE A 1 179 ? 6.69879 -7.13174 4.37053 1.000 21.59070 179 PHE A O 1
ATOM 1262 N N . ASP A 1 180 ? 6.23907 -7.00240 6.57205 1.000 23.05104 180 ASP A N 1
ATOM 1263 C CA . ASP A 1 180 ? 6.31406 -5.54305 6.55135 1.000 22.46264 180 ASP A CA 1
ATOM 1264 C C . ASP A 1 180 ? 7.70591 -5.04748 6.17320 1.000 22.69384 180 ASP A C 1
ATOM 1265 O O . ASP A 1 180 ? 7.83100 -4.09470 5.39132 1.000 23.07000 180 ASP A O 1
ATOM 1270 N N . GLY A 1 181 ? 8.75852 -5.66643 6.71252 1.000 23.34305 181 GLY A N 1
ATOM 1271 C CA . GLY A 1 181 ? 10.10770 -5.26027 6.35048 1.000 26.03443 181 GLY A CA 1
ATOM 1272 C C . GLY A 1 181 ? 10.41404 -5.49846 4.88541 1.000 25.64867 181 GLY A C 1
ATOM 1273 O O . GLY A 1 181 ? 11.05436 -4.67235 4.22812 1.000 26.24048 181 GLY A O 1
ATOM 1274 N N . ALA A 1 182 ? 9.96003 -6.63497 4.35220 1.000 22.96177 182 ALA A N 1
ATOM 1275 C CA . ALA A 1 182 ? 10.10868 -6.90842 2.93094 1.000 22.28904 182 ALA A CA 1
ATOM 1276 C C . ALA A 1 182 ? 9.30958 -5.92189 2.09217 1.000 22.15343 182 ALA A C 1
ATOM 1277 O O . ALA A 1 182 ? 9.75880 -5.52426 1.00430 1.000 21.35168 182 ALA A O 1
ATOM 1279 N N . TRP A 1 183 ? 8.13840 -5.50043 2.58525 1.000 20.73310 183 TRP A N 1
ATOM 1280 C CA . TRP A 1 183 ? 7.34732 -4.51715 1.84586 1.000 18.76583 183 TRP A CA 1
ATOM 1281 C C . TRP A 1 183 ? 8.05069 -3.16697 1.82250 1.000 19.65163 183 TRP A C 1
ATOM 1282 O O . TRP A 1 183 ? 8.01610 -2.45461 0.80862 1.000 19.34852 183 TRP A O 1
ATOM 1293 N N . LEU A 1 184 ? 8.70561 -2.79584 2.92128 1.000 22.07003 184 LEU A N 1
ATOM 1294 C CA . LEU A 1 184 ? 9.44479 -1.53712 2.92977 1.000 21.80826 184 LEU A CA 1
ATOM 1295 C C . LEU A 1 184 ? 10.53160 -1.53645 1.86159 1.000 23.00424 184 LEU A C 1
ATOM 1296 O O . LEU A 1 184 ? 10.74650 -0.51985 1.18747 1.000 23.83078 184 LEU A O 1
ATOM 1301 N N . GLU A 1 185 ? 11.20062 -2.68029 1.66126 1.000 21.64425 185 GLU A N 1
ATOM 1302 C CA . GLU A 1 185 ? 12.19477 -2.77809 0.59471 1.000 23.26545 185 GLU A CA 1
ATOM 1303 C C . GLU A 1 185 ? 11.55693 -2.66209 -0.78322 1.000 22.19070 185 GLU A C 1
ATOM 1304 O O . GLU A 1 185 ? 12.12778 -2.02722 -1.67681 1.000 23.33854 185 GLU A O 1
ATOM 1310 N N . LEU A 1 186 ? 10.37624 -3.25683 -0.97130 1.000 20.40508 186 LEU A N 1
ATOM 1311 C CA . LEU A 1 186 ? 9.65793 -3.10909 -2.23714 1.000 18.76482 186 LEU A CA 1
ATOM 1312 C C . LEU A 1 186 ? 9.37135 -1.64633 -2.53491 1.000 17.09212 186 LEU A C 1
ATOM 1313 O O . LEU A 1 186 ? 9.59744 -1.17376 -3.65691 1.000 16.76842 186 LEU A O 1
ATOM 1318 N N . VAL A 1 187 ? 8.87889 -0.91583 -1.53276 1.000 17.47932 187 VAL A N 1
ATOM 1319 C CA . VAL A 1 187 ? 8.57207 0.50265 -1.71362 1.000 19.12460 187 VAL A CA 1
ATOM 1320 C C . VAL A 1 187 ? 9.82195 1.26378 -2.11774 1.000 19.69650 187 VAL A C 1
ATOM 1321 O O . VAL A 1 187 ? 9.79697 2.07024 -3.05756 1.000 18.09101 187 VAL A O 1
ATOM 1325 N N . GLU A 1 188 ? 10.93569 1.00805 -1.42248 1.000 19.89475 188 GLU A N 1
ATOM 1326 C CA . GLU A 1 188 ? 12.18368 1.71702 -1.71128 1.000 20.87805 188 GLU A CA 1
ATOM 1327 C C . GLU A 1 188 ? 12.66660 1.44289 -3.12438 1.000 19.39397 188 GLU A C 1
ATOM 1328 O O . GLU A 1 188 ? 13.11598 2.36299 -3.82450 1.000 20.66605 188 GLU A O 1
ATOM 1334 N N . ARG A 1 189 ? 12.57741 0.18674 -3.56850 1.000 19.29556 189 ARG A N 1
ATOM 1335 C CA . ARG A 1 189 ? 12.97542 -0.12305 -4.93625 1.000 17.76507 189 ARG A CA 1
ATOM 1336 C C . ARG A 1 189 ? 12.04836 0.54863 -5.94574 1.000 16.33176 189 ARG A C 1
ATOM 1337 O O . ARG A 1 189 ? 12.49612 1.04506 -6.98564 1.000 17.52909 189 ARG A O 1
ATOM 1345 N N . MET A 1 190 ? 10.75526 0.57297 -5.64317 1.000 16.73123 190 MET A N 1
ATOM 1346 C CA . MET A 1 190 ? 9.76667 1.09633 -6.55956 1.000 16.13953 190 MET A CA 1
ATOM 1347 C C . MET A 1 190 ? 9.96162 2.61382 -6.68581 1.000 16.27096 190 MET A C 1
ATOM 1348 O O . MET A 1 190 ? 9.66718 3.22472 -7.72621 1.000 18.46759 190 MET A O 1
ATOM 1353 N N . GLY A 1 191 ? 10.45847 3.24977 -5.62334 1.000 15.86969 191 GLY A N 1
ATOM 1354 C CA . GLY A 1 191 ? 10.74392 4.66582 -5.67680 1.000 17.26561 191 GLY A CA 1
ATOM 1355 C C . GLY A 1 191 ? 12.10865 5.04334 -6.21057 1.000 18.90218 191 GLY A C 1
ATOM 1356 O O . GLY A 1 191 ? 12.40676 6.24087 -6.31195 1.000 20.26815 191 GLY A O 1
ATOM 1357 N N . SER A 1 192 ? 12.94839 4.07986 -6.59005 1.000 18.02654 192 SER A N 1
ATOM 1358 C CA A SER A 1 192 ? 14.30524 4.35308 -7.06692 0.472 19.99225 192 SER A CA 1
ATOM 1359 C CA B SER A 1 192 ? 14.30199 4.35938 -7.07183 0.528 19.99523 192 SER A CA 1
ATOM 1360 C C . SER A 1 192 ? 14.56886 3.61127 -8.37079 1.000 18.80913 192 SER A C 1
ATOM 1361 O O . SER A 1 192 ? 15.43884 2.73866 -8.43645 1.000 22.50664 192 SER A O 1
ATOM 1366 N N . PRO A 1 193 ? 13.83885 3.94311 -9.43671 1.000 17.01373 193 PRO A N 1
ATOM 1367 C CA . PRO A 1 193 ? 14.15261 3.33405 -10.73665 1.000 17.26929 193 PRO A CA 1
ATOM 1368 C C . PRO A 1 193 ? 15.55262 3.66799 -11.23015 1.000 17.85666 193 PRO A C 1
ATOM 1369 O O . PRO A 1 193 ? 16.13065 2.88373 -11.99302 1.000 18.60231 193 PRO A O 1
ATOM 1373 N N . GLY A 1 194 ? 16.12104 4.80219 -10.82653 1.000 17.68961 194 GLY A N 1
ATOM 1374 C CA . GLY A 1 194 ? 17.48641 5.11903 -11.16951 1.000 19.28101 194 GLY A CA 1
ATOM 1375 C C . GLY A 1 194 ? 17.67021 5.18284 -12.67171 1.000 18.09050 194 GLY A C 1
ATOM 1376 O O . GLY A 1 194 ? 16.91573 5.85499 -13.38224 1.000 18.58412 194 GLY A O 1
ATOM 1377 N N . PRO A 1 195 ? 18.65389 4.43935 -13.18852 1.000 18.75761 195 PRO A N 1
ATOM 1378 C CA . PRO A 1 195 ? 18.93313 4.49635 -14.63197 1.000 19.75966 195 PRO A CA 1
ATOM 1379 C C . PRO A 1 195 ? 17.82326 3.91281 -15.48675 1.000 20.11930 195 PRO A C 1
ATOM 1380 O O . PRO A 1 195 ? 17.77674 4.19010 -16.69601 1.000 18.35200 195 PRO A O 1
ATOM 1384 N N . PHE A 1 196 ? 16.92356 3.12621 -14.90352 1.000 15.73649 196 PHE A N 1
ATOM 1385 C CA . PHE A 1 196 ? 15.81167 2.56811 -15.65555 1.000 14.45793 196 PHE A CA 1
ATOM 1386 C C . PHE A 1 196 ? 14.65691 3.54315 -15.83118 1.000 14.20836 196 PHE A C 1
ATOM 1387 O O . PHE A 1 196 ? 13.70435 3.22685 -16.54927 1.000 13.92237 196 PHE A O 1
ATOM 1395 N N . LEU A 1 197 ? 14.71003 4.71448 -15.19588 1.000 14.58747 197 LEU A N 1
ATOM 1396 C CA . LEU A 1 197 ? 13.63036 5.68655 -15.34474 1.000 14.88371 197 LEU A CA 1
ATOM 1397 C C . LEU A 1 197 ? 13.52570 6.12744 -16.80167 1.000 15.60670 197 LEU A C 1
ATOM 1398 O O . LEU A 1 197 ? 14.51259 6.56745 -17.39946 1.000 16.99333 197 LEU A O 1
ATOM 1403 N N . THR A 1 198 ? 12.33328 6.00411 -17.37123 1.000 12.55582 198 THR A N 1
ATOM 1404 C CA . THR A 1 198 ? 12.17205 6.35704 -18.77769 1.000 14.14119 198 THR A CA 1
ATOM 1405 C C . THR A 1 198 ? 10.70289 6.63939 -19.07449 1.000 14.62497 198 THR A C 1
ATOM 1406 O O . THR A 1 198 ? 9.83712 6.58758 -18.19653 1.000 14.17834 198 THR A O 1
ATOM 1410 N N . PHE A 1 199 ? 10.44085 6.97633 -20.33679 1.000 12.78279 199 PHE A N 1
ATOM 1411 C CA . PHE A 1 199 ? 9.08259 7.05515 -20.85460 1.000 12.46528 199 PHE A CA 1
ATOM 1412 C C . PHE A 1 199 ? 8.44478 5.67642 -20.85675 1.000 13.74081 199 PHE A C 1
ATOM 1413 O O . PHE A 1 199 ? 8.99512 4.74015 -21.44718 1.000 13.83238 199 PHE A O 1
ATOM 1421 N N . THR A 1 200 ? 7.26207 5.55157 -20.23823 1.000 13.59806 200 THR A N 1
ATOM 1422 C CA . THR A 1 200 ? 6.51412 4.29998 -20.32126 1.000 12.13238 200 THR A CA 1
ATOM 1423 C C . THR A 1 200 ? 5.09034 4.57418 -20.79139 1.000 12.38710 200 THR A C 1
ATOM 1424 O O . THR A 1 200 ? 4.49169 5.60813 -20.47346 1.000 14.04035 200 THR A O 1
ATOM 1428 N N . HIS A 1 201 ? 4.57009 3.63256 -21.57432 1.000 10.75544 201 HIS A N 1
ATOM 1429 C CA . HIS A 1 201 ? 3.21244 3.71830 -22.09065 1.000 10.24135 201 HIS A CA 1
ATOM 1430 C C . HIS A 1 201 ? 2.19832 3.53532 -20.96527 1.000 13.03773 201 HIS A C 1
ATOM 1431 O O . HIS A 1 201 ? 1.17883 4.22933 -20.91363 1.000 13.66273 201 HIS A O 1
ATOM 1438 N N . GLY A 1 202 ? 2.43686 2.55463 -20.09317 1.000 12.16795 202 GLY A N 1
ATOM 1439 C CA . GLY A 1 202 ? 1.66556 2.43683 -18.87382 1.000 13.69122 202 GLY A CA 1
ATOM 1440 C C . GLY A 1 202 ? 0.47714 1.50340 -18.94927 1.000 12.62109 202 GLY A C 1
ATOM 1441 O O . GLY A 1 202 ? -0.08591 1.17049 -17.89840 1.000 15.71836 202 GLY A O 1
ATOM 1442 N N . ASP A 1 203 ? 0.07675 1.04861 -20.14131 1.000 12.61118 203 ASP A N 1
ATOM 1443 C CA . ASP A 1 203 ? -1.13234 0.23672 -20.22228 1.000 11.87174 203 ASP A CA 1
ATOM 1444 C C . ASP A 1 203 ? -1.11443 -0.63462 -21.46493 1.000 11.51861 203 ASP A C 1
ATOM 1445 O O . ASP A 1 203 ? -2.13584 -0.75409 -22.15261 1.000 14.13465 203 ASP A O 1
ATOM 1450 N N . LEU A 1 204 ? 0.03360 -1.23912 -21.74383 1.000 11.12584 204 LEU A N 1
ATOM 1451 C CA . LEU A 1 204 ? 0.15113 -2.07121 -22.94074 1.000 12.29180 204 LEU A CA 1
ATOM 1452 C C . LEU A 1 204 ? -0.78707 -3.27283 -22.87084 1.000 13.05683 204 LEU A C 1
ATOM 1453 O O . LEU A 1 204 ? -0.93950 -3.90756 -21.82190 1.000 13.28879 204 LEU A O 1
ATOM 1458 N N . ALA A 1 205 ? -1.43759 -3.58107 -23.99486 1.000 12.99901 205 ALA A N 1
ATOM 1459 C CA . ALA A 1 205 ? -2.42363 -4.65249 -24.00795 1.000 14.69679 205 ALA A CA 1
ATOM 1460 C C . ALA A 1 205 ? -2.57728 -5.15256 -25.43549 1.000 13.49294 205 ALA A C 1
ATOM 1461 O O . ALA A 1 205 ? -2.22391 -4.44459 -26.37751 1.000 13.56464 205 ALA A O 1
ATOM 1463 N N . PRO A 1 206 ? -3.11736 -6.35548 -25.63256 1.000 11.94355 206 PRO A N 1
ATOM 1464 C CA . PRO A 1 206 ? -3.25628 -6.85225 -27.01427 1.000 14.91370 206 PRO A CA 1
ATOM 1465 C C . PRO A 1 206 ? -4.08125 -5.93479 -27.90875 1.000 15.58846 206 PRO A C 1
ATOM 1466 O O . PRO A 1 206 ? -3.85760 -5.90370 -29.12929 1.000 15.37080 206 PRO A O 1
ATOM 1470 N N . SER A 1 207 ? -5.00309 -5.15367 -27.33642 1.000 15.49320 207 SER A N 1
ATOM 1471 C CA . SER A 1 207 ? -5.84262 -4.28361 -28.15523 1.000 17.14987 207 SER A CA 1
ATOM 1472 C C . SER A 1 207 ? -5.14412 -3.00586 -28.58764 1.000 16.68184 207 SER A C 1
ATOM 1473 O O . SER A 1 207 ? -5.65756 -2.32318 -29.48780 1.000 20.02632 207 SER A O 1
ATOM 1476 N N . ASN A 1 208 ? -4.01964 -2.63038 -27.96650 1.000 14.01917 208 ASN A N 1
ATOM 1477 C CA . ASN A 1 208 ? -3.40559 -1.35385 -28.31940 1.000 13.06988 208 ASN A CA 1
ATOM 1478 C C . ASN A 1 208 ? -2.00123 -1.51652 -28.88983 1.000 13.65617 208 ASN A C 1
ATOM 1479 O O . ASN A 1 208 ? -1.28206 -0.52741 -29.04950 1.000 13.93598 208 ASN A O 1
ATOM 1484 N N . VAL A 1 209 ? -1.62585 -2.72344 -29.28281 1.000 13.20993 209 VAL A N 1
ATOM 1485 C CA . VAL A 1 209 ? -0.38635 -2.96958 -30.00296 1.000 13.04081 209 VAL A CA 1
ATOM 1486 C C . VAL A 1 209 ? -0.75649 -3.45741 -31.39597 1.000 15.14684 209 VAL A C 1
ATOM 1487 O O . VAL A 1 209 ? -1.58017 -4.37495 -31.54177 1.000 15.49840 209 VAL A O 1
ATOM 1491 N N . LEU A 1 210 ? -0.19720 -2.80866 -32.41674 1.000 14.06488 210 LEU A N 1
ATOM 1492 C CA . LEU A 1 210 ? -0.44145 -3.16998 -33.80527 1.000 15.22575 210 LEU A CA 1
ATOM 1493 C C . LEU A 1 210 ? 0.79439 -3.77771 -34.45133 1.000 16.87163 210 LEU A C 1
ATOM 1494 O O . LEU A 1 210 ? 1.91780 -3.31796 -34.22586 1.000 17.78550 210 LEU A O 1
ATOM 1499 N N . LEU A 1 211 ? 0.57423 -4.77938 -35.29920 1.000 18.34645 211 LEU A N 1
ATOM 1500 C CA . LEU A 1 211 ? 1.59077 -5.27019 -36.21677 1.000 18.48957 211 LEU A CA 1
ATOM 1501 C C . LEU A 1 211 ? 1.28980 -4.65700 -37.57975 1.000 17.99460 211 LEU A C 1
ATOM 1502 O O . LEU A 1 211 ? 0.19642 -4.85180 -38.11638 1.000 21.45617 211 LEU A O 1
ATOM 1507 N N . THR A 1 212 ? 2.22686 -3.87117 -38.10970 1.000 21.18062 212 THR A N 1
ATOM 1508 C CA . THR A 1 212 ? 2.04485 -3.21607 -39.40784 1.000 20.17453 212 THR A CA 1
ATOM 1509 C C . THR A 1 212 ? 3.15737 -3.63411 -40.35965 1.000 23.35446 212 THR A C 1
ATOM 1510 O O . THR A 1 212 ? 4.17433 -4.19663 -39.94995 1.000 24.84053 212 THR A O 1
ATOM 1514 N N . ASP A 1 213 ? 2.97363 -3.33205 -41.65357 1.000 27.56748 213 ASP A N 1
ATOM 1515 C CA . ASP A 1 213 ? 4.04570 -3.63638 -42.59590 1.000 28.19442 213 ASP A CA 1
ATOM 1516 C C . ASP A 1 213 ? 5.29916 -2.81005 -42.35096 1.000 28.62000 213 ASP A C 1
ATOM 1517 O O . ASP A 1 213 ? 6.35081 -3.13701 -42.91341 1.000 30.14993 213 ASP A O 1
ATOM 1522 N N . ASP A 1 214 ? 5.21957 -1.74928 -41.54607 1.000 23.66869 214 ASP A N 1
ATOM 1523 C CA . ASP A 1 214 ? 6.39532 -0.98041 -41.16536 1.000 22.64046 214 ASP A CA 1
ATOM 1524 C C . ASP A 1 214 ? 6.74178 -1.15145 -39.68760 1.000 21.43995 214 ASP A C 1
ATOM 1525 O O . ASP A 1 214 ? 7.31255 -0.25369 -39.07089 1.000 23.24003 214 ASP A O 1
ATOM 1530 N N . GLY A 1 215 ? 6.42739 -2.31047 -39.12176 1.000 19.97189 215 GLY A N 1
ATOM 1531 C CA . GLY A 1 215 ? 6.81426 -2.61899 -37.76684 1.000 21.03321 215 GLY A CA 1
ATOM 1532 C C . GLY A 1 215 ? 5.71038 -2.37813 -36.76322 1.000 20.07966 215 GLY A C 1
ATOM 1533 O O . GLY A 1 215 ? 4.60435 -1.92810 -37.08294 1.000 18.92548 215 GLY A O 1
ATOM 1534 N N . PRO A 1 216 ? 6.00404 -2.69781 -35.50804 1.000 18.52918 216 PRO A N 1
ATOM 1535 C CA . PRO A 1 216 ? 5.01142 -2.50325 -34.44623 1.000 16.33141 216 PRO A CA 1
ATOM 1536 C C . PRO A 1 216 ? 4.65039 -1.03998 -34.24465 1.000 16.37257 216 PRO A C 1
ATOM 1537 O O . PRO A 1 216 ? 5.46925 -0.13840 -34.43322 1.000 17.61658 216 PRO A O 1
ATOM 1541 N N . ARG A 1 217 ? 3.39782 -0.81708 -33.84487 1.000 13.46088 217 ARG A N 1
ATOM 1542 C CA . ARG A 1 217 ? 2.94559 0.49740 -33.40630 1.000 12.91352 217 ARG A CA 1
ATOM 1543 C C . ARG A 1 217 ? 2.16946 0.33860 -32.11533 1.000 14.45300 217 ARG A C 1
ATOM 1544 O O . ARG A 1 217 ? 1.60576 -0.72871 -31.83814 1.000 15.22117 217 ARG A O 1
ATOM 1552 N N . LEU A 1 218 ? 2.17299 1.40463 -31.31546 1.000 13.39881 218 LEU A N 1
ATOM 1553 C CA . LEU A 1 218 ? 1.45972 1.45073 -30.04638 1.000 15.08376 218 LEU A CA 1
ATOM 1554 C C . LEU A 1 218 ? 0.36943 2.50272 -30.12118 1.000 13.33287 218 LEU A C 1
ATOM 1555 O O . LEU A 1 218 ? 0.56080 3.56479 -30.73241 1.000 13.83996 218 LEU A O 1
ATOM 1560 N N . LEU A 1 219 ? -0.75421 2.22061 -29.47346 1.000 13.64902 219 LEU A N 1
ATOM 1561 C CA . LEU A 1 219 ? -1.89688 3.11485 -29.38462 1.000 13.00152 219 LEU A CA 1
ATOM 1562 C C . LEU A 1 219 ? -2.26642 3.31630 -27.92311 1.000 12.23426 219 LEU A C 1
ATOM 1563 O O . LEU A 1 219 ? -1.86367 2.54254 -27.05134 1.000 13.30406 219 LEU A O 1
ATOM 1568 N N . ASP A 1 220 ? -3.04098 4.37669 -27.67165 1.000 14.50828 220 ASP A N 1
ATOM 1569 C CA . ASP A 1 220 ? -3.78019 4.56129 -26.41978 1.000 14.07356 220 ASP A CA 1
ATOM 1570 C C . ASP A 1 220 ? -2.84238 4.84354 -25.24818 1.000 13.66356 220 ASP A C 1
ATOM 1571 O O . ASP A 1 220 ? -2.69823 4.04372 -24.31247 1.000 13.05345 220 ASP A O 1
ATO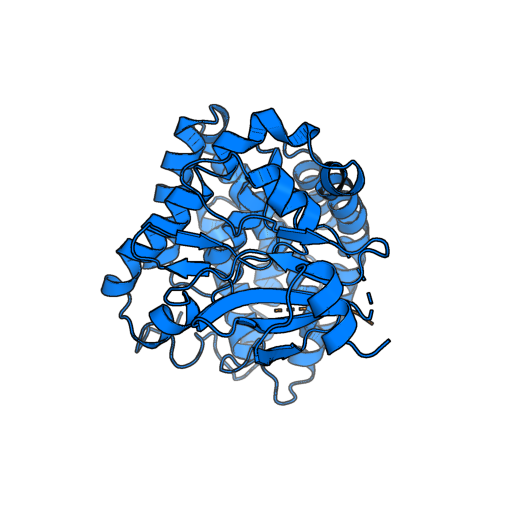M 1576 N N . PHE A 1 221 ? -2.26331 6.04530 -25.27861 1.000 15.93317 221 PHE A N 1
ATOM 1577 C CA . PHE A 1 221 ? -1.21984 6.49749 -24.36929 1.000 15.18281 221 PHE A CA 1
ATOM 1578 C C . PHE A 1 221 ? -1.75760 7.23679 -23.14164 1.000 15.48924 221 PHE A C 1
ATOM 1579 O O . PHE A 1 221 ? -0.98673 7.93626 -22.47221 1.000 16.09965 221 PHE A O 1
ATOM 1587 N N . GLU A 1 222 ? -3.03435 7.04017 -22.79506 1.000 15.31956 222 GLU A N 1
ATOM 1588 C CA . GLU A 1 222 ? -3.62610 7.70760 -21.63272 1.000 16.94161 222 GLU A CA 1
ATOM 1589 C C . GLU A 1 222 ? -2.78397 7.59582 -20.35729 1.000 16.14466 222 GLU A C 1
ATOM 1590 O O . GLU A 1 222 ? -2.72255 8.55021 -19.56504 1.000 17.13295 222 GLU A O 1
ATOM 1596 N N . TYR A 1 223 ? -2.15306 6.45671 -20.11820 1.000 15.35078 223 TYR A N 1
ATOM 1597 C CA . TYR A 1 223 ? -1.48095 6.20800 -18.84483 1.000 12.81756 223 TYR A CA 1
ATOM 1598 C C . TYR A 1 223 ? 0.03018 6.43258 -18.93739 1.000 13.65780 223 TYR A C 1
ATOM 1599 O O . TYR A 1 223 ? 0.78126 5.92746 -18.08917 1.000 13.97928 223 TYR A O 1
ATOM 1608 N N . THR A 1 224 ? 0.48122 7.23931 -19.90571 1.000 14.56282 224 THR A N 1
ATOM 1609 C CA . THR A 1 224 ? 1.90392 7.51972 -20.05478 1.000 13.51729 224 THR A CA 1
ATOM 1610 C C . THR A 1 224 ? 2.45522 8.13131 -18.77082 1.000 13.75616 224 THR A C 1
ATOM 1611 O O . THR A 1 224 ? 1.80847 8.96445 -18.12237 1.000 17.19874 224 THR A O 1
ATOM 1615 N N . GLY A 1 225 ? 3.67105 7.73480 -18.41521 1.000 13.84683 225 GLY A N 1
ATOM 1616 C CA . GLY A 1 225 ? 4.33458 8.38663 -17.29389 1.000 14.70431 225 GLY A CA 1
ATOM 1617 C C . GLY A 1 225 ? 5.79815 8.01849 -17.28346 1.000 12.94582 225 GLY A C 1
ATOM 1618 O O . GLY A 1 225 ? 6.23019 7.07708 -17.96073 1.000 13.69900 225 GLY A O 1
ATOM 1619 N N . ALA A 1 226 ? 6.55801 8.74657 -16.47047 1.000 14.45596 226 ALA A N 1
ATOM 1620 C CA . ALA A 1 226 ? 7.94086 8.36440 -16.22233 1.000 13.41147 226 ALA A CA 1
ATOM 1621 C C . ALA A 1 226 ? 7.96014 7.30290 -15.13612 1.000 13.04031 226 ALA A C 1
ATOM 1622 O O . ALA A 1 226 ? 7.52118 7.55763 -14.00418 1.000 15.02455 226 ALA A O 1
ATOM 1624 N N . ARG A 1 227 ? 8.46708 6.12511 -15.48682 1.000 12.49743 227 ARG A N 1
ATOM 1625 C CA . ARG A 1 227 ? 8.47854 4.95820 -14.60912 1.000 12.77492 227 ARG A CA 1
ATOM 1626 C C . ARG A 1 227 ? 9.71778 4.13714 -14.93566 1.000 13.10058 227 ARG A C 1
ATOM 1627 O O . ARG A 1 227 ? 10.42068 4.39498 -15.91970 1.000 13.47912 227 ARG A O 1
ATOM 1635 N N . SER A 1 228 ? 9.97179 3.10729 -14.13275 1.000 12.44186 228 SER A N 1
ATOM 1636 C CA . SER A 1 228 ? 10.96135 2.13040 -14.56591 1.000 13.07732 228 SER A CA 1
ATOM 1637 C C . SER A 1 228 ? 10.58746 1.54279 -15.91848 1.000 13.76211 228 SER A C 1
ATOM 1638 O O . SER A 1 228 ? 9.42720 1.19968 -16.16419 1.000 12.76131 228 SER A O 1
ATOM 1641 N N . ALA A 1 229 ? 11.58987 1.41119 -16.79289 1.000 12.39216 229 ALA A N 1
ATOM 1642 C CA . ALA A 1 229 ? 11.38065 0.70690 -18.05571 1.000 11.35713 229 ALA A CA 1
ATOM 1643 C C . ALA A 1 229 ? 10.66758 -0.62743 -17.84917 1.000 14.11092 229 ALA A C 1
ATOM 1644 O O . ALA A 1 229 ? 9.82773 -1.02012 -18.66975 1.000 13.15747 229 ALA A O 1
ATOM 1646 N N . LEU A 1 230 ? 10.96917 -1.31629 -16.74405 1.000 13.46064 230 LEU A N 1
ATOM 1647 C CA . LEU A 1 230 ? 10.42677 -2.65635 -16.53755 1.000 12.73190 230 LEU A CA 1
ATOM 1648 C C . LEU A 1 230 ? 8.92639 -2.61842 -16.25395 1.000 12.78503 230 LEU A C 1
ATOM 1649 O O . LEU A 1 230 ? 8.25836 -3.65342 -16.35622 1.000 12.98338 230 LEU A O 1
ATOM 1654 N N . TYR A 1 231 ? 8.37385 -1.44254 -15.91799 1.000 12.38995 231 TYR A N 1
ATOM 1655 C CA . TYR A 1 231 ? 6.93608 -1.36163 -15.71196 1.000 11.33116 231 TYR A CA 1
ATOM 1656 C C . TYR A 1 231 ? 6.18412 -1.78395 -16.96429 1.000 13.59032 231 TYR A C 1
ATOM 1657 O O . TYR A 1 231 ? 5.18527 -2.51123 -16.88064 1.000 12.83457 231 TYR A O 1
ATOM 1666 N N . ASP A 1 232 ? 6.66425 -1.35996 -18.14119 1.000 12.24633 232 ASP A N 1
ATOM 1667 C CA . ASP A 1 232 ? 6.00545 -1.74382 -19.38214 1.000 11.78535 232 ASP A CA 1
ATOM 1668 C C . ASP A 1 232 ? 6.24984 -3.21340 -19.73165 1.000 13.22851 232 ASP A C 1
ATOM 1669 O O . ASP A 1 232 ? 5.41281 -3.82794 -20.39590 1.000 13.04517 232 ASP A O 1
ATOM 1674 N N . VAL A 1 233 ? 7.39042 -3.77493 -19.31380 1.000 10.79544 233 VAL A N 1
ATOM 1675 C CA . VAL A 1 233 ? 7.69962 -5.18680 -19.54448 1.000 11.85106 233 VAL A CA 1
ATOM 1676 C C . VAL A 1 233 ? 6.68302 -6.08138 -18.86090 1.000 13.04662 233 VAL A C 1
ATOM 1677 O O . VAL A 1 233 ? 6.47902 -7.21264 -19.29899 1.000 13.32404 233 VAL A O 1
ATOM 1681 N N . MET A 1 234 ? 6.00110 -5.58904 -17.81718 1.000 11.96455 234 MET A N 1
ATOM 1682 C CA . MET A 1 234 ? 4.94936 -6.39051 -17.21077 1.000 13.74433 234 MET A CA 1
ATOM 1683 C C . MET A 1 234 ? 3.86829 -6.80047 -18.20422 1.000 15.62095 234 MET A C 1
ATOM 1684 O O . MET A 1 234 ? 3.18636 -7.79975 -17.95841 1.000 14.06585 234 MET A O 1
ATOM 1689 N N . PHE A 1 235 ? 3.73435 -6.08100 -19.32596 1.000 13.35365 235 PHE A N 1
ATOM 1690 C CA . PHE A 1 235 ? 2.86385 -6.46778 -20.43120 1.000 14.01457 235 PHE A CA 1
ATOM 1691 C C . PHE A 1 235 ? 2.90407 -7.97775 -20.67840 1.000 12.74332 235 PHE A C 1
ATOM 1692 O O . PHE A 1 235 ? 1.86137 -8.64038 -20.67807 1.000 13.72337 235 PHE A O 1
ATOM 1700 N N . TRP A 1 236 ? 4.10073 -8.54419 -20.89620 1.000 12.28114 236 TRP A N 1
ATOM 1701 C CA . TRP A 1 236 ? 4.20635 -9.97405 -21.16984 1.000 12.77732 236 TRP A CA 1
ATOM 1702 C C . TRP A 1 236 ? 4.75174 -10.78474 -20.00724 1.000 15.08744 236 TRP A C 1
ATOM 1703 O O . TRP A 1 236 ? 4.60300 -12.01940 -20.02194 1.000 15.12978 236 TRP A O 1
ATOM 1714 N N . GLU A 1 237 ? 5.35214 -10.14320 -19.00089 1.000 13.60040 237 GLU A N 1
ATOM 1715 C CA . GLU A 1 237 ? 5.88217 -10.88153 -17.85652 1.000 16.04601 237 GLU A CA 1
ATOM 1716 C C . GLU A 1 237 ? 4.83540 -11.15978 -16.79517 1.000 16.45418 237 GLU A C 1
ATOM 1717 O O . GLU A 1 237 ? 4.96385 -12.16191 -16.08066 1.000 18.13864 237 GLU A O 1
ATOM 1723 N N . ALA A 1 238 ? 3.79082 -10.34209 -16.70319 1.000 14.46877 238 ALA A N 1
ATOM 1724 C CA . ALA A 1 238 ? 2.85187 -10.44048 -15.59306 1.000 17.26598 238 ALA A CA 1
ATOM 1725 C C . ALA A 1 238 ? 1.40046 -10.11765 -15.92834 1.000 22.86802 238 ALA A C 1
ATOM 1726 O O . ALA A 1 238 ? 0.51172 -10.44837 -15.13453 1.000 32.52350 238 ALA A O 1
ATOM 1728 N N . VAL A 1 239 ? 1.12658 -9.45094 -17.05131 1.000 14.84192 239 VAL A N 1
ATOM 1729 C CA . VAL A 1 239 ? -0.23122 -8.97783 -17.30735 1.000 14.06804 239 VAL A CA 1
ATOM 1730 C C . VAL A 1 239 ? -0.95934 -9.90277 -18.28913 1.000 14.64033 239 VAL A C 1
ATOM 1731 O O . VAL A 1 239 ? -2.00607 -10.48331 -17.95543 1.000 15.62737 239 VAL A O 1
ATOM 1735 N N . VAL A 1 240 ? -0.45645 -10.00650 -19.51832 1.000 14.39664 240 VAL A N 1
ATOM 1736 C CA . VAL A 1 240 ? -1.03534 -10.94444 -20.48276 1.000 15.48589 240 VAL A CA 1
ATOM 1737 C C . VAL A 1 240 ? -0.44563 -12.32503 -20.21865 1.000 14.53835 240 VAL A C 1
ATOM 1738 O O . VAL A 1 240 ? 0.77840 -12.43831 -20.05202 1.000 14.44557 240 VAL A O 1
ATOM 1742 N N . PRO A 1 241 ? -1.26747 -13.38007 -20.14041 1.000 14.07235 241 PRO A N 1
ATOM 1743 C CA . PRO A 1 241 ? -0.77424 -14.70210 -19.70697 1.000 14.68714 241 PRO A CA 1
ATOM 1744 C C . PRO A 1 241 ? -0.06680 -15.46882 -20.81815 1.000 16.54014 241 PRO A C 1
ATOM 1745 O O . PRO A 1 241 ? -0.45036 -16.57808 -21.17410 1.000 17.74951 241 PRO A O 1
ATOM 1749 N N . PHE A 1 242 ? 1.00796 -14.88973 -21.34151 1.000 15.10981 242 PHE A N 1
ATOM 1750 C CA . PHE A 1 242 ? 1.84119 -15.62092 -22.28826 1.000 16.66233 242 PHE A CA 1
ATOM 1751 C C . PHE A 1 242 ? 2.49055 -16.82127 -21.60793 1.000 18.74202 242 PHE A C 1
ATOM 1752 O O . PHE A 1 242 ? 2.98270 -16.70564 -20.47731 1.000 19.65822 242 PHE A O 1
ATOM 1760 N N . PRO A 1 243 ? 2.56519 -17.96619 -22.27992 1.000 17.45327 243 PRO A N 1
ATOM 1761 C CA . PRO A 1 243 ? 3.40504 -19.04652 -21.76708 1.000 17.07526 243 PRO A CA 1
ATOM 1762 C C . PRO A 1 243 ? 4.85489 -18.59949 -21.66038 1.000 18.00432 243 PRO A C 1
ATOM 1763 O O . PRO A 1 243 ? 5.31326 -17.71554 -22.38942 1.000 17.62415 243 PRO A O 1
ATOM 1767 N N . ARG A 1 244 ? 5.58678 -19.21761 -20.73749 1.000 18.64475 244 ARG A N 1
ATOM 1768 C CA . ARG A 1 244 ? 6.97376 -18.82029 -20.53145 1.000 19.42751 244 ARG A CA 1
ATOM 1769 C C . ARG A 1 244 ? 7.81859 -19.07731 -21.76826 1.000 18.54002 244 ARG A C 1
ATOM 1770 O O . ARG A 1 244 ? 8.83014 -18.39852 -21.97010 1.000 20.82528 244 ARG A O 1
ATOM 1778 N N . SER A 1 245 ? 7.41135 -20.03517 -22.61307 1.000 19.20356 245 SER A N 1
ATOM 1779 C CA . SER A 1 245 ? 8.07028 -20.27033 -23.88860 1.000 19.08218 245 SER A CA 1
ATOM 1780 C C . SER A 1 245 ? 8.07469 -19.04581 -24.79184 1.000 21.06907 245 SER A C 1
ATOM 1781 O O . SER A 1 245 ? 8.90022 -18.97348 -25.71276 1.000 20.01295 245 SER A O 1
ATOM 1784 N N . LEU A 1 246 ? 7.16921 -18.09606 -24.56803 1.000 17.34324 246 LEU A N 1
ATOM 1785 C CA . LEU A 1 246 ? 7.18253 -16.83158 -25.29055 1.000 15.22243 246 LEU A CA 1
ATOM 1786 C C . LEU A 1 246 ? 7.64677 -15.67477 -24.42736 1.000 16.14901 246 LEU A C 1
ATOM 1787 O O . LEU A 1 246 ? 8.36467 -14.80262 -24.91426 1.000 16.79973 246 LEU A O 1
ATOM 1792 N N . ALA A 1 247 ? 7.25493 -15.64853 -23.14641 1.000 16.64395 247 ALA A N 1
ATOM 1793 C CA . ALA A 1 247 ? 7.65231 -14.52889 -22.30146 1.000 15.37047 247 ALA A CA 1
ATOM 1794 C C . ALA A 1 247 ? 9.16582 -14.46354 -22.15233 1.000 15.65207 247 ALA A C 1
ATOM 1795 O O . ALA A 1 247 ? 9.74707 -13.37054 -22.15171 1.000 15.30378 247 ALA A O 1
ATOM 1797 N N . ARG A 1 248 ? 9.82541 -15.62280 -22.02863 1.000 16.15560 248 ARG A N 1
ATOM 1798 C CA . ARG A 1 248 ? 11.27793 -15.59626 -21.87384 1.000 15.12001 248 ARG A CA 1
ATOM 1799 C C . ARG A 1 248 ? 11.97782 -15.03643 -23.10100 1.000 18.39940 248 ARG A C 1
ATOM 1800 O O . ARG A 1 248 ? 12.79617 -14.11467 -22.94434 1.000 16.55915 248 ARG A O 1
ATOM 1808 N N . PRO A 1 249 ? 11.72272 -15.50523 -24.32526 1.000 16.20555 249 PRO A N 1
ATOM 1809 C CA . PRO A 1 249 ? 12.40874 -14.87136 -25.46628 1.000 16.73574 249 PRO A CA 1
ATOM 1810 C C . PRO A 1 249 ? 12.02418 -13.41329 -25.66288 1.000 15.90232 249 PRO A C 1
ATOM 1811 O O . PRO A 1 249 ? 12.85093 -12.62879 -26.17085 1.000 16.10817 249 PRO A O 1
ATOM 1815 N N . MET A 1 250 ? 10.80402 -13.00797 -25.27497 1.000 13.28654 250 MET A N 1
ATOM 1816 C CA . MET A 1 250 ? 10.48390 -11.58757 -25.35207 1.000 12.93386 250 MET A CA 1
ATOM 1817 C C . MET A 1 250 ? 11.34354 -10.76757 -24.40487 1.000 14.70392 250 MET A C 1
ATOM 1818 O O . MET A 1 250 ? 11.89257 -9.73985 -24.80273 1.000 14.23653 250 MET A O 1
ATOM 1823 N N . THR A 1 251 ? 11.48513 -11.20780 -23.15644 1.000 14.56491 251 THR A N 1
ATOM 1824 C CA . THR A 1 251 ? 12.31970 -10.45720 -22.22842 1.000 14.70194 251 THR A CA 1
ATOM 1825 C C . THR A 1 251 ? 13.77320 -10.44219 -22.67422 1.000 15.95476 251 THR A C 1
ATOM 1826 O O . THR A 1 251 ? 14.45059 -9.41866 -22.55466 1.000 16.02412 251 THR A O 1
ATOM 1830 N N . GLN A 1 252 ? 14.25364 -11.53349 -23.26718 1.000 15.80488 252 GLN A N 1
ATOM 1831 C CA . GLN A 1 252 ? 15.63045 -11.52636 -23.74277 1.000 15.66477 252 GLN A CA 1
ATOM 1832 C C . GLN A 1 252 ? 15.81388 -10.54491 -24.90341 1.000 16.77224 252 GLN A C 1
ATOM 1833 O O . GLN A 1 252 ? 16.81035 -9.82110 -24.94601 1.000 16.87447 252 GLN A O 1
ATOM 1839 N N . ALA A 1 253 ? 14.87423 -10.51903 -25.85772 1.000 14.73783 253 ALA A N 1
ATOM 1840 C CA . ALA A 1 253 ? 14.97564 -9.58622 -26.97577 1.000 15.47111 253 ALA A CA 1
ATOM 1841 C C . ALA A 1 253 ? 14.82358 -8.15224 -26.49401 1.000 15.35244 253 ALA A C 1
ATOM 1842 O O . ALA A 1 253 ? 15.53228 -7.25622 -26.96183 1.000 14.82574 253 ALA A O 1
ATOM 1844 N N . TYR A 1 254 ? 13.87485 -7.92348 -25.58718 1.000 13.97802 254 TYR A N 1
ATOM 1845 C CA . TYR A 1 254 ? 13.70753 -6.61069 -24.97547 1.000 13.57437 254 TYR A CA 1
ATOM 1846 C C . TYR A 1 254 ? 15.00803 -6.13720 -24.33897 1.000 14.75962 254 TYR A C 1
ATOM 1847 O O . TYR A 1 254 ? 15.44542 -4.99226 -24.54631 1.000 14.37818 254 TYR A O 1
ATOM 1856 N N . ARG A 1 255 ? 15.63797 -7.01065 -23.54836 1.000 14.47343 255 ARG A N 1
ATOM 1857 C CA . ARG A 1 255 ? 16.84672 -6.62493 -22.83515 1.000 15.39213 255 ARG A CA 1
ATOM 1858 C C . ARG A 1 255 ? 17.97661 -6.28208 -23.80070 1.000 16.81233 255 ARG A C 1
ATOM 1859 O O . ARG A 1 255 ? 18.70761 -5.31544 -23.58293 1.000 14.95092 255 ARG A O 1
ATOM 1867 N N . ARG A 1 256 ? 18.15553 -7.06730 -24.87063 1.000 14.82621 256 ARG A N 1
ATOM 1868 C CA . ARG A 1 256 ? 19.19948 -6.73180 -25.83918 1.000 16.18176 256 ARG A CA 1
ATOM 1869 C C . ARG A 1 256 ? 18.98745 -5.33856 -26.41981 1.000 16.42621 256 ARG A C 1
ATOM 1870 O O . ARG A 1 256 ? 19.93775 -4.55486 -26.54093 1.000 17.45790 256 ARG A O 1
ATOM 1878 N N . ALA A 1 257 ? 17.74220 -5.00584 -26.75811 1.000 15.18143 257 ALA A N 1
ATOM 1879 C CA . ALA A 1 257 ? 17.46007 -3.67580 -27.29151 1.000 14.79992 257 ALA A CA 1
ATOM 1880 C C . ALA A 1 257 ? 17.67934 -2.59574 -26.23092 1.000 15.39225 257 ALA A C 1
ATOM 1881 O O . ALA A 1 257 ? 18.30912 -1.56750 -26.50773 1.000 16.03598 257 ALA A O 1
ATOM 1883 N N . LEU A 1 258 ? 17.16461 -2.80156 -25.01139 1.000 14.50664 258 LEU A N 1
ATOM 1884 C CA . LEU A 1 258 ? 17.33916 -1.78210 -23.97423 1.000 14.44730 258 LEU A CA 1
ATOM 1885 C C . LEU A 1 258 ? 18.81723 -1.57844 -23.65225 1.000 15.94171 258 LEU A C 1
ATOM 1886 O O . LEU A 1 258 ? 19.29368 -0.43503 -23.56317 1.000 15.42010 258 LEU A O 1
ATOM 1891 N N . ALA A 1 259 ? 19.55969 -2.67388 -23.49858 1.000 14.77356 259 ALA A N 1
ATOM 1892 C CA . ALA A 1 259 ? 20.97014 -2.61152 -23.13540 1.000 14.60355 259 ALA A CA 1
ATOM 1893 C C . ALA A 1 259 ? 21.82740 -1.95517 -24.20653 1.000 15.74435 259 ALA A C 1
ATOM 1894 O O . ALA A 1 259 ? 22.89921 -1.43076 -23.88388 1.000 18.38645 259 ALA A O 1
ATOM 1896 N N . SER A 1 260 ? 21.38470 -1.95657 -25.46645 1.000 16.01804 260 SER A N 1
ATOM 1897 C CA . SER A 1 260 ? 22.13093 -1.22848 -26.48665 1.000 17.06605 260 SER A CA 1
ATOM 1898 C C . SER A 1 260 ? 22.16818 0.26527 -26.17773 1.000 19.07277 260 SER A C 1
ATOM 1899 O O . SER A 1 260 ? 23.15947 0.93348 -26.49087 1.000 20.59188 260 SER A O 1
ATOM 1902 N N . HIS A 1 261 ? 21.14988 0.78130 -25.47488 1.000 16.34768 261 HIS A N 1
ATOM 1903 C CA . HIS A 1 261 ? 21.09152 2.17901 -25.05433 1.000 18.79599 261 HIS A CA 1
ATOM 1904 C C . HIS A 1 261 ? 21.58316 2.41309 -23.63899 1.000 16.58261 261 HIS A C 1
ATOM 1905 O O . HIS A 1 261 ? 22.20248 3.45053 -23.37026 1.000 18.49161 261 HIS A O 1
ATOM 1912 N N . LEU A 1 262 ? 21.27343 1.49045 -22.73216 1.000 17.31243 262 LEU A N 1
ATOM 1913 C CA . LEU A 1 262 ? 21.32441 1.72255 -21.28697 1.000 15.89348 262 LEU A CA 1
ATOM 1914 C C . LEU A 1 262 ? 22.36133 0.80888 -20.64741 1.000 16.42131 262 LEU A C 1
ATOM 1915 O O . LEU A 1 262 ? 22.09399 -0.39542 -20.46095 1.000 17.59008 262 LEU A O 1
ATOM 1920 N N . PRO A 1 263 ? 23.53084 1.31297 -20.25313 1.000 19.38011 263 PRO A N 1
ATOM 1921 C CA . PRO A 1 263 ? 24.54044 0.42563 -19.64783 1.000 20.82756 263 PRO A CA 1
ATOM 1922 C C . PRO A 1 263 ? 24.04164 -0.36665 -18.44537 1.000 20.04943 263 PRO A C 1
ATOM 1923 O O . PRO A 1 263 ? 24.45241 -1.52079 -18.27985 1.000 19.66624 263 PRO A O 1
ATOM 1927 N N . ALA A 1 264 ? 23.14425 0.18629 -17.62305 1.000 18.71941 264 ALA A N 1
ATOM 1928 C CA . ALA A 1 264 ? 22.68870 -0.54514 -16.43938 1.000 19.82120 264 ALA A CA 1
ATOM 1929 C C . ALA A 1 264 ? 21.98748 -1.84893 -16.79247 1.000 18.96801 264 ALA A C 1
ATOM 1930 O O . ALA A 1 264 ? 22.02505 -2.79708 -15.99822 1.000 18.69824 264 ALA A O 1
ATOM 1932 N N . ALA A 1 265 ? 21.33597 -1.92360 -17.96047 1.000 16.90647 265 ALA A N 1
ATOM 1933 C CA . ALA A 1 265 ? 20.64286 -3.14652 -18.34088 1.000 16.43505 265 ALA A CA 1
ATOM 1934 C C . ALA A 1 265 ? 21.60731 -4.25147 -18.73532 1.000 17.19541 265 ALA A C 1
ATOM 1935 O O . ALA A 1 265 ? 21.18887 -5.41429 -18.80642 1.000 17.33297 265 ALA A O 1
ATOM 1937 N N . ARG A 1 266 ? 22.88829 -3.92459 -18.94037 1.000 16.92949 266 ARG A N 1
ATOM 1938 C CA . ARG A 1 266 ? 23.89636 -4.92797 -19.25751 1.000 17.33279 266 ARG A CA 1
ATOM 1939 C C . ARG A 1 266 ? 24.29762 -5.73632 -18.02962 1.000 18.66984 266 ARG A C 1
ATOM 1940 O O . ARG A 1 266 ? 24.88280 -6.81908 -18.17274 1.000 19.68240 266 ARG A O 1
ATOM 1948 N N . ASP A 1 267 ? 24.00083 -5.22991 -16.83543 1.000 18.71009 267 ASP A N 1
ATOM 1949 C CA . ASP A 1 267 ? 24.31391 -5.92343 -15.59005 1.000 20.91222 267 ASP A CA 1
ATOM 1950 C C . ASP A 1 267 ? 23.23652 -6.94030 -15.23737 1.000 20.23849 267 ASP A C 1
ATOM 1951 O O . ASP A 1 267 ? 22.09870 -6.56022 -14.93557 1.000 19.32721 267 ASP A O 1
ATOM 1956 N N . ASP A 1 268 ? 23.61172 -8.22553 -15.23007 1.000 22.10229 268 ASP A N 1
ATOM 1957 C CA . ASP A 1 268 ? 22.64724 -9.30295 -15.01538 1.000 21.43214 268 ASP A CA 1
ATOM 1958 C C . ASP A 1 268 ? 21.87547 -9.12992 -13.71139 1.000 20.79382 268 ASP A C 1
ATOM 1959 O O . ASP A 1 268 ? 20.64994 -9.25523 -13.68567 1.000 20.19490 268 ASP A O 1
ATOM 1964 N N . ALA A 1 269 ? 22.58086 -8.85183 -12.61986 1.000 21.71439 269 ALA A N 1
ATOM 1965 C CA . ALA A 1 269 ? 21.91866 -8.77454 -11.32191 1.000 23.41890 269 ALA A CA 1
ATOM 1966 C C . ALA A 1 269 ? 21.02953 -7.53968 -11.23016 1.000 21.10626 269 ALA A C 1
ATOM 1967 O O . ALA A 1 269 ? 19.91545 -7.61678 -10.70137 1.000 22.15287 269 ALA A O 1
ATOM 1969 N N . ARG A 1 270 ? 21.49068 -6.40390 -11.77283 1.000 20.35348 270 ARG A N 1
ATOM 1970 C CA . ARG A 1 270 ? 20.67944 -5.18839 -11.77459 1.000 22.19923 270 ARG A CA 1
ATOM 1971 C C . ARG A 1 270 ? 19.41114 -5.35609 -12.59978 1.000 19.73060 270 ARG A C 1
ATOM 1972 O O . ARG A 1 270 ? 18.32711 -4.91083 -12.19724 1.000 18.05214 270 ARG A O 1
ATOM 1980 N N . PHE A 1 271 ? 19.53214 -5.94749 -13.78649 1.000 17.94040 271 PHE A N 1
ATOM 1981 C CA . PHE A 1 271 ? 18.33699 -6.16984 -14.58538 1.000 16.81756 271 PHE A CA 1
ATOM 1982 C C . PHE A 1 271 ? 17.38067 -7.13863 -13.90476 1.000 16.35111 271 PHE A C 1
ATOM 1983 O O . PHE A 1 271 ? 16.16004 -6.92169 -13.90226 1.000 16.11915 271 PHE A O 1
ATOM 1991 N N . ARG A 1 272 ? 17.91913 -8.24337 -13.35988 1.000 17.57068 272 ARG A N 1
ATOM 1992 C CA . ARG A 1 272 ? 17.09347 -9.22511 -12.66959 1.000 19.95499 272 ARG A CA 1
ATOM 1993 C C . ARG A 1 272 ? 16.37018 -8.59504 -11.49097 1.000 17.10439 272 ARG A C 1
ATOM 1994 O O . ARG A 1 272 ? 15.17113 -8.82096 -11.29928 1.000 17.41862 272 ARG A O 1
ATOM 2002 N N . ARG A 1 273 ? 17.07030 -7.74480 -10.74043 1.000 17.83994 273 ARG A N 1
ATOM 2003 C CA . ARG A 1 273 ? 16.44879 -7.07798 -9.60058 1.000 19.61822 273 ARG A CA 1
ATOM 2004 C C . ARG A 1 273 ? 15.31503 -6.16551 -10.04637 1.000 17.26205 273 ARG A C 1
ATOM 2005 O O . ARG A 1 273 ? 14.23613 -6.15380 -9.43637 1.000 17.01758 273 ARG A O 1
ATOM 2013 N N . GLU A 1 274 ? 15.52462 -5.42669 -11.13423 1.000 16.20882 274 GLU A N 1
ATOM 2014 C CA . GLU A 1 274 ? 14.47754 -4.54764 -11.63075 1.000 17.80104 274 GLU A CA 1
ATOM 2015 C C . GLU A 1 274 ? 13.28148 -5.35131 -12.11776 1.000 15.62592 274 GLU A C 1
ATOM 2016 O O . GLU A 1 274 ? 12.13035 -5.01316 -11.81909 1.000 14.76518 274 GLU A O 1
ATOM 2022 N N . LEU A 1 275 ? 13.53973 -6.44631 -12.84727 1.000 14.33103 275 LEU A N 1
ATOM 2023 C CA . LEU A 1 275 ? 12.45611 -7.30816 -13.28801 1.000 15.65105 275 LEU A CA 1
ATOM 2024 C C . LEU A 1 275 ? 11.67112 -7.84411 -12.09393 1.000 14.25210 275 LEU A C 1
ATOM 2025 O O . LEU A 1 275 ? 10.43749 -7.82002 -12.09104 1.000 15.03605 275 LEU A O 1
ATOM 2030 N N . LEU A 1 276 ? 12.37804 -8.28684 -11.05344 1.000 15.13196 276 LEU A N 1
ATOM 2031 C CA . LEU A 1 276 ? 11.71686 -8.86782 -9.88847 1.000 16.01868 276 LEU A CA 1
ATOM 2032 C C . LEU A 1 276 ? 10.92226 -7.81156 -9.12068 1.000 15.69140 276 LEU A C 1
ATOM 2033 O O . LEU A 1 276 ? 9.77915 -8.06341 -8.71067 1.000 15.08179 276 LEU A O 1
ATOM 2038 N N . THR A 1 277 ? 11.48328 -6.60659 -8.96638 1.000 16.16113 277 THR A N 1
ATOM 2039 C CA . THR A 1 277 ? 10.74577 -5.53508 -8.30197 1.000 16.37965 277 THR A CA 1
ATOM 2040 C C . THR A 1 277 ? 9.40846 -5.28818 -8.97279 1.000 14.39445 277 THR A C 1
ATOM 2041 O O . THR A 1 277 ? 8.36359 -5.25904 -8.31667 1.000 14.97672 277 THR A O 1
ATOM 2045 N N . LEU A 1 278 ? 9.42355 -5.10117 -10.29317 1.000 13.27121 278 LEU A N 1
ATOM 2046 C CA . LEU A 1 278 ? 8.19033 -4.73909 -10.96682 1.000 14.05924 278 LEU A CA 1
ATOM 2047 C C . LEU A 1 278 ? 7.19517 -5.89048 -10.99098 1.000 12.35123 278 LEU A C 1
ATOM 2048 O O . LEU A 1 278 ? 5.98487 -5.64483 -10.92026 1.000 13.06510 278 LEU A O 1
ATOM 2053 N N . LYS A 1 279 ? 7.67646 -7.14151 -11.07330 1.000 13.54675 279 LYS A N 1
ATOM 2054 C CA . LYS A 1 279 ? 6.77050 -8.28945 -11.03145 1.000 15.06797 279 LYS A CA 1
ATOM 2055 C C . LYS A 1 279 ? 6.13456 -8.45359 -9.65788 1.000 13.39484 279 LYS A C 1
ATOM 2056 O O . LYS A 1 279 ? 4.94667 -8.77952 -9.55646 1.000 14.68406 279 LYS A O 1
ATOM 2062 N N . THR A 1 280 ? 6.89780 -8.18939 -8.60055 1.000 14.10308 280 THR A N 1
ATOM 2063 C CA . THR A 1 280 ? 6.36823 -8.29690 -7.24546 1.000 14.19785 280 THR A CA 1
ATOM 2064 C C . THR A 1 280 ? 5.33275 -7.21057 -6.99263 1.000 15.09212 280 THR A C 1
ATOM 2065 O O . THR A 1 280 ? 4.22781 -7.47613 -6.49933 1.000 16.38600 280 THR A O 1
ATOM 2069 N N . HIS A 1 281 ? 5.64678 -5.98520 -7.41550 1.000 14.26454 281 HIS A N 1
ATOM 2070 C CA . HIS A 1 281 ? 4.67724 -4.90531 -7.34942 1.000 16.44098 281 HIS A CA 1
ATOM 2071 C C . HIS A 1 281 ? 3.41913 -5.26619 -8.12508 1.000 14.21497 281 HIS A C 1
ATOM 2072 O O . HIS A 1 281 ? 2.29751 -5.08309 -7.64396 1.000 15.51310 281 HIS A O 1
ATOM 2079 N N . ARG A 1 282 ? 3.59238 -5.76820 -9.35077 1.000 13.23149 282 ARG A N 1
ATOM 2080 C CA . ARG A 1 282 ? 2.42408 -6.03965 -10.17970 1.000 15.17641 282 ARG A CA 1
ATOM 2081 C C . ARG A 1 282 ? 1.52238 -7.08017 -9.53027 1.000 15.73375 282 ARG A C 1
ATOM 2082 O O . ARG A 1 282 ? 0.29346 -6.91999 -9.51804 1.000 14.97795 282 ARG A O 1
ATOM 2090 N N . PHE A 1 283 ? 2.11447 -8.15528 -9.00213 1.000 16.01340 283 PHE A N 1
ATOM 2091 C CA . PHE A 1 283 ? 1.30611 -9.21023 -8.41166 1.000 16.27856 283 PHE A CA 1
ATOM 2092 C C . PHE A 1 283 ? 0.44286 -8.67084 -7.28239 1.000 14.99396 283 PHE A C 1
ATOM 2093 O O . PHE A 1 283 ? -0.77572 -8.88129 -7.26116 1.000 15.14806 283 PHE A O 1
ATOM 2101 N N . PHE A 1 284 ? 1.06300 -7.97718 -6.32591 1.000 14.87799 284 PHE A N 1
ATOM 2102 C CA . PHE A 1 284 ? 0.31173 -7.55894 -5.15098 1.000 16.96925 284 PHE A CA 1
ATOM 2103 C C . PHE A 1 284 ? -0.62306 -6.40198 -5.46288 1.000 15.39515 284 PHE A C 1
ATOM 2104 O O . PHE A 1 284 ? -1.72446 -6.33129 -4.90567 1.000 16.93178 284 PHE A O 1
ATOM 2112 N N . TRP A 1 285 ? -0.23076 -5.51182 -6.37711 1.000 15.15322 285 TRP A N 1
ATOM 2113 C CA . TRP A 1 285 ? -1.12888 -4.43762 -6.75835 1.000 18.10037 285 TRP A CA 1
ATOM 2114 C C . TRP A 1 285 ? -2.37123 -5.00200 -7.43528 1.000 14.75664 285 TRP A C 1
ATOM 2115 O O . TRP A 1 285 ? -3.50197 -4.66401 -7.07023 1.000 17.94947 285 TRP A O 1
ATOM 2126 N N . TRP A 1 286 ? -2.18019 -5.87071 -8.43736 1.000 14.94007 286 TRP A N 1
ATOM 2127 C CA . TRP A 1 286 ? -3.33251 -6.33532 -9.20528 1.000 18.41279 286 TRP A CA 1
ATOM 2128 C C . TRP A 1 286 ? -4.15269 -7.37920 -8.45141 1.000 17.52734 286 TRP A C 1
ATOM 2129 O O . TRP A 1 286 ? -5.32353 -7.59723 -8.78829 1.000 16.11092 286 TRP A O 1
ATOM 2140 N N . LEU A 1 287 ? -3.59742 -7.94992 -7.37971 1.000 16.49319 287 LEU A N 1
ATOM 2141 C CA . LEU A 1 287 ? -4.38786 -8.79835 -6.50117 1.000 17.25919 287 LEU A CA 1
ATOM 2142 C C . LEU A 1 287 ? -5.57492 -8.03942 -5.92253 1.000 16.91865 287 LEU A C 1
ATOM 2143 O O . LEU A 1 287 ? -6.66211 -8.60420 -5.74504 1.000 19.25811 287 LEU A O 1
ATOM 2148 N N . THR A 1 288 ? -5.39514 -6.74361 -5.64209 1.000 15.96589 288 THR A N 1
ATOM 2149 C CA . THR A 1 288 ? -6.45147 -5.97679 -4.99024 1.000 18.05833 288 THR A CA 1
ATOM 2150 C C . THR A 1 288 ? -7.60738 -5.65240 -5.93275 1.000 19.01419 288 THR A C 1
ATOM 2151 O O . THR A 1 288 ? -8.69234 -5.31076 -5.45600 1.000 24.24520 288 THR A O 1
ATOM 2155 N N . PHE A 1 289 ? -7.41274 -5.78726 -7.25590 1.000 20.22582 289 PHE A N 1
ATOM 2156 C CA . PHE A 1 289 ? -8.43335 -5.34457 -8.20552 1.000 21.14257 289 PHE A CA 1
ATOM 2157 C C . PHE A 1 289 ? -9.72311 -6.14570 -8.08304 1.000 20.90585 289 PHE A C 1
ATOM 2158 O O . PHE A 1 289 ? -10.81824 -5.57335 -8.01887 1.000 25.56387 289 PHE A O 1
ATOM 2166 N N . ARG A 1 290 ? -9.61820 -7.48816 -8.08342 1.000 18.80592 290 ARG A N 1
ATOM 2167 C CA . ARG A 1 290 ? -10.80315 -8.33193 -8.18616 1.000 18.93471 290 ARG A CA 1
ATOM 2168 C C . ARG A 1 290 ? -10.77938 -9.56930 -7.29183 1.000 18.06370 290 ARG A C 1
ATOM 2169 O O . ARG A 1 290 ? -11.65622 -10.42914 -7.44893 1.000 18.33208 290 ARG A O 1
ATOM 2177 N N . LEU A 1 291 ? -9.81750 -9.70902 -6.37284 1.000 17.22615 291 LEU A N 1
ATOM 2178 C CA . LEU A 1 291 ? -9.75884 -10.94985 -5.59998 1.000 17.89162 291 LEU A CA 1
ATOM 2179 C C . LEU A 1 291 ? -10.98719 -11.12730 -4.71643 1.000 20.85844 291 LEU A C 1
ATOM 2180 O O . LEU A 1 291 ? -11.49614 -12.24618 -4.59261 1.000 18.01778 291 LEU A O 1
ATOM 2185 N N . ASP A 1 292 ? -11.47343 -10.05449 -4.07937 1.000 21.02326 292 ASP A N 1
ATOM 2186 C CA . ASP A 1 292 ? -12.67921 -10.19400 -3.26219 1.000 20.80186 292 ASP A CA 1
ATOM 2187 C C . ASP A 1 292 ? -13.83115 -10.75428 -4.08640 1.000 21.64501 292 ASP A C 1
ATOM 2188 O O . ASP A 1 292 ? -14.56279 -11.63842 -3.63044 1.000 23.41736 292 ASP A O 1
ATOM 2193 N N . GLU A 1 293 ? -13.98384 -10.27732 -5.32324 1.000 21.55801 293 GLU A N 1
ATOM 2194 C CA . GLU A 1 293 ? -15.01103 -10.82697 -6.19708 1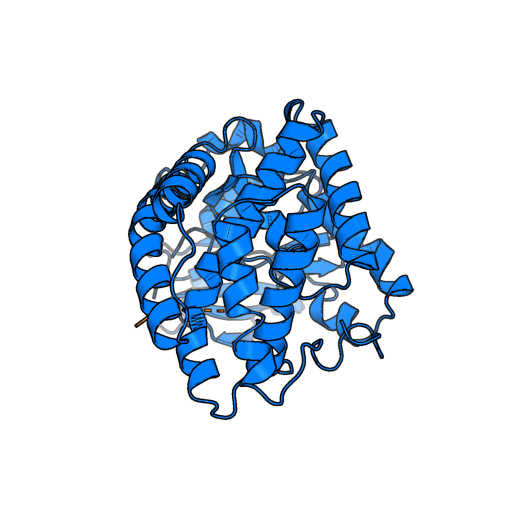.000 21.16389 293 GLU A CA 1
ATOM 2195 C C . GLU A 1 293 ? -14.76114 -12.30563 -6.46803 1.000 21.64288 293 GLU A C 1
ATOM 2196 O O . GLU A 1 293 ? -15.68574 -13.12520 -6.39671 1.000 22.22735 293 GLU A O 1
ATOM 2202 N N . ALA A 1 294 ? -13.50708 -12.66639 -6.74379 1.000 20.56134 294 ALA A N 1
ATOM 2203 C CA . ALA A 1 294 ? -13.17157 -14.06166 -7.01046 1.000 18.15717 294 ALA A CA 1
ATOM 2204 C C . ALA A 1 294 ? -13.43441 -14.94158 -5.79728 1.000 21.31470 294 ALA A C 1
ATOM 2205 O O . ALA A 1 294 ? -13.85684 -16.09438 -5.94131 1.000 20.32334 294 ALA A O 1
ATOM 2207 N N . LEU A 1 295 ? -13.17720 -14.42342 -4.59396 1.000 18.76607 295 LEU A N 1
ATOM 2208 C CA . LEU A 1 295 ? -13.43045 -15.22869 -3.40301 1.000 18.32690 295 LEU A CA 1
ATOM 2209 C C . LEU A 1 295 ? -14.91266 -15.53376 -3.27847 1.000 22.18650 295 LEU A C 1
ATOM 2210 O O . LEU A 1 295 ? -15.29478 -16.63989 -2.87363 1.000 24.64003 295 LEU A O 1
ATOM 2215 N N . ALA A 1 296 ? -15.76591 -14.56498 -3.62714 1.000 23.36588 296 ALA A N 1
ATOM 2216 C CA . ALA A 1 296 ? -17.20862 -14.75779 -3.51148 1.000 28.99262 296 ALA A CA 1
ATOM 2217 C C . ALA A 1 296 ? -17.71843 -15.78186 -4.51727 1.000 28.11940 296 ALA A C 1
ATOM 2218 O O . ALA A 1 296 ? -18.70449 -16.47588 -4.24495 1.000 30.57368 296 ALA A O 1
ATOM 2220 N N . GLY A 1 297 ? -17.07331 -15.88961 -5.67970 1.000 25.43799 297 GLY A N 1
ATOM 2221 C CA . GLY A 1 297 ? -17.26149 -17.02131 -6.55455 1.000 29.17899 297 GLY A CA 1
ATOM 2222 C C . GLY A 1 297 ? -18.26872 -16.84180 -7.66487 1.000 32.97936 297 GLY A C 1
ATOM 2223 O O . GLY A 1 297 ? -18.41057 -17.75288 -8.49192 1.000 37.58553 297 GLY A O 1
ATOM 2224 N N . GLY A 1 298 ? -18.97129 -15.71161 -7.71185 1.000 33.24027 298 GLY A N 1
ATOM 2225 C CA . GLY A 1 298 ? -19.89480 -15.47774 -8.80560 1.000 30.24807 298 GLY A CA 1
ATOM 2226 C C . GLY A 1 298 ? -19.19746 -15.55572 -10.14937 1.000 35.61975 298 GLY A C 1
ATOM 2227 O O . GLY A 1 298 ? -17.99534 -15.30056 -10.26724 1.000 36.98836 298 GLY A O 1
ATOM 2228 N N . ASP A 1 299 ? -19.96061 -15.95096 -11.16995 1.000 35.39351 299 ASP A N 1
ATOM 2229 C CA . ASP A 1 299 ? -19.42379 -15.99843 -12.52098 1.000 33.48829 299 ASP A CA 1
ATOM 2230 C C . ASP A 1 299 ? -18.81923 -14.64959 -12.87223 1.000 31.72146 299 ASP A C 1
ATOM 2231 O O . ASP A 1 299 ? -19.46005 -13.60733 -12.70914 1.000 32.98703 299 ASP A O 1
ATOM 2236 N N . ALA A 1 300 ? -17.57393 -14.66814 -13.33495 1.000 26.05341 300 ALA A N 1
ATOM 2237 C CA . ALA A 1 300 ? -16.89233 -13.41982 -13.63700 1.000 22.90790 300 ALA A CA 1
ATOM 2238 C C . ALA A 1 300 ? -15.71993 -13.70776 -14.55794 1.000 23.13888 300 ALA A C 1
ATOM 2239 O O . ALA A 1 300 ? -15.24466 -14.84390 -14.66279 1.000 21.30264 300 ALA A O 1
ATOM 2241 N N . HIS A 1 301 ? -15.26402 -12.65907 -15.22493 1.000 21.54785 301 HIS A N 1
ATOM 2242 C CA . HIS A 1 301 ? -14.11062 -12.74391 -16.09906 1.000 20.86890 301 HIS A CA 1
ATOM 2243 C C . HIS A 1 301 ? -13.10688 -11.66671 -15.73222 1.000 22.22785 301 HIS A C 1
ATOM 2244 O O . HIS A 1 301 ? -13.47237 -10.56297 -15.30938 1.000 24.02245 301 HIS A O 1
ATOM 2251 N N . TRP A 1 302 ? -11.83284 -12.00323 -15.89315 1.000 17.54319 302 TRP A N 1
ATOM 2252 C CA . TRP A 1 302 ? -10.79152 -10.98910 -15.80785 1.000 17.16512 302 TRP A CA 1
ATOM 2253 C C . TRP A 1 302 ? -10.90981 -10.01385 -16.97311 1.000 17.75251 302 TRP A C 1
ATOM 2254 O O . TRP A 1 302 ? -10.90955 -8.79167 -16.77745 1.000 18.37886 302 TRP A O 1
ATOM 2265 N N . VAL A 1 303 ? -10.98314 -10.54697 -18.19439 1.000 17.61344 303 VAL A N 1
ATOM 2266 C CA . VAL A 1 303 ? -11.34017 -9.86932 -19.44155 1.000 20.08855 303 VAL A CA 1
ATOM 2267 C C . VAL A 1 303 ? -12.23010 -10.85900 -20.18809 1.000 19.93942 303 VAL A C 1
ATOM 2268 O O . VAL A 1 303 ? -12.24943 -12.04497 -19.81830 1.000 18.92469 303 VAL A O 1
ATOM 2272 N N . PRO A 1 304 ? -12.97158 -10.46022 -21.21801 1.000 20.08829 304 PRO A N 1
ATOM 2273 C CA . PRO A 1 304 ? -13.78898 -11.43541 -21.94635 1.000 21.47716 304 PRO A CA 1
ATOM 2274 C C . PRO A 1 304 ? -12.93764 -12.59768 -22.44389 1.000 21.54372 304 PRO A C 1
ATOM 2275 O O . PRO A 1 304 ? -11.80371 -12.41723 -22.88323 1.000 24.63339 304 PRO A O 1
ATOM 2279 N N . GLY A 1 305 ? -13.46757 -13.80833 -22.29749 1.000 24.44186 305 GLY A N 1
ATOM 2280 C CA . GLY A 1 305 ? -12.74657 -14.99631 -22.70208 1.000 26.14830 305 GLY A CA 1
ATOM 2281 C C . GLY A 1 305 ? -11.80590 -15.57972 -21.66766 1.000 24.00640 305 GLY A C 1
ATOM 2282 O O . GLY A 1 305 ? -11.19067 -16.61891 -21.93448 1.000 23.32421 305 GLY A O 1
ATOM 2283 N N . TRP A 1 306 ? -11.67075 -14.95959 -20.49638 1.000 20.20190 306 TRP A N 1
ATOM 2284 C CA . TRP A 1 306 ? -10.74205 -15.44526 -19.47372 1.000 19.15056 306 TRP A CA 1
ATOM 2285 C C . TRP A 1 306 ? -11.44843 -15.33677 -18.12941 1.000 16.98368 306 TRP A C 1
ATOM 2286 O O . TRP A 1 306 ? -11.54759 -14.23723 -17.57316 1.000 18.58722 306 TRP A O 1
ATOM 2297 N N . ARG A 1 307 ? -11.91529 -16.47456 -17.60429 1.000 18.73882 307 ARG A N 1
ATOM 2298 C CA . ARG A 1 307 ? -12.66286 -16.47864 -16.35291 1.000 18.57508 307 ARG A CA 1
ATOM 2299 C C . ARG A 1 307 ? -11.78065 -16.04595 -15.18634 1.000 18.77211 307 ARG A C 1
ATOM 2300 O O . ARG A 1 307 ? -10.55844 -16.23554 -15.18848 1.000 17.92920 307 ARG A O 1
ATOM 2308 N N . LEU A 1 308 ? -12.42331 -15.44579 -14.17926 1.000 18.02453 308 LEU A N 1
ATOM 2309 C CA . LEU A 1 308 ? -11.69125 -14.71982 -13.14580 1.000 19.82024 308 LEU A CA 1
ATOM 2310 C C . LEU A 1 308 ? -10.87428 -15.65561 -12.25543 1.000 18.19998 308 LEU A C 1
ATOM 2311 O O . LEU A 1 308 ? -9.71657 -15.35578 -11.92615 1.000 18.54396 308 LEU A O 1
ATOM 2316 N N . ARG A 1 309 ? -11.44242 -16.79237 -11.85590 1.000 17.79075 309 ARG A N 1
ATOM 2317 C CA . ARG A 1 309 ? -10.67272 -17.67776 -10.98160 1.000 17.55914 309 ARG A CA 1
ATOM 2318 C C . ARG A 1 309 ? -9.50468 -18.31016 -11.72447 1.000 16.94239 309 ARG A C 1
ATOM 2319 O O . ARG A 1 309 ? -8.37468 -18.25103 -11.20728 1.000 18.39354 309 ARG A O 1
ATOM 2327 N N . PRO A 1 310 ? -9.67188 -18.87742 -12.93060 1.000 17.89899 310 PRO A N 1
ATOM 2328 C CA . PRO A 1 310 ? -8.49185 -19.34338 -13.67555 1.000 18.56498 310 PRO A CA 1
ATOM 2329 C C . PRO A 1 310 ? -7.45182 -18.26074 -13.88123 1.000 18.96750 310 PRO A C 1
ATOM 2330 O O . PRO A 1 310 ? -6.24680 -18.55557 -13.84540 1.000 18.23983 310 PRO A O 1
ATOM 2334 N N . ALA A 1 311 ? -7.88797 -17.00242 -14.07003 1.000 16.63391 311 ALA A N 1
ATOM 2335 C CA . ALA A 1 311 ? -6.94682 -15.90805 -14.27125 1.000 15.45979 311 ALA A CA 1
ATOM 2336 C C . ALA A 1 311 ? -6.12475 -15.64227 -13.01586 1.000 16.05433 311 ALA A C 1
ATOM 2337 O O . ALA A 1 311 ? -4.89682 -15.53720 -13.08418 1.000 16.60154 311 ALA A O 1
ATOM 2339 N N . TYR A 1 312 ? -6.77394 -15.55250 -11.85225 1.000 16.92859 312 TYR A N 1
ATOM 2340 C CA . TYR A 1 312 ? -5.98480 -15.32241 -10.64243 1.000 16.85432 312 TYR A CA 1
ATOM 2341 C C . TYR A 1 312 ? -5.11628 -16.52249 -10.29024 1.000 17.41946 312 TYR A C 1
ATOM 2342 O O . TYR A 1 312 ? -3.98246 -16.34163 -9.83074 1.000 17.27409 312 TYR A O 1
ATOM 2351 N N . LEU A 1 313 ? -5.58739 -17.73844 -10.55681 1.000 16.93616 313 LEU A N 1
ATOM 2352 C CA . LEU A 1 313 ? -4.73258 -18.89564 -10.32172 1.000 18.22093 313 LEU A CA 1
ATOM 2353 C C . LEU A 1 313 ? -3.52968 -18.87027 -11.25692 1.000 18.72708 313 LEU A C 1
ATOM 2354 O O . LEU A 1 313 ? -2.41359 -19.22677 -10.85555 1.000 20.91405 313 LEU A O 1
ATOM 2359 N N . PHE A 1 314 ? -3.72588 -18.43085 -12.50496 1.000 16.47668 314 PHE A N 1
ATOM 2360 C CA . PHE A 1 314 ? -2.57891 -18.21863 -13.37688 1.000 18.08398 314 PHE A CA 1
ATOM 2361 C C . PHE A 1 314 ? -1.64500 -17.16724 -12.80149 1.000 17.12431 314 PHE A C 1
ATOM 2362 O O . PHE A 1 314 ? -0.42343 -17.35503 -12.77248 1.000 19.74998 314 PHE A O 1
ATOM 2370 N N . TYR A 1 315 ? -2.19718 -16.02235 -12.39715 1.000 15.41611 315 TYR A N 1
ATOM 2371 C CA . TYR A 1 315 ? -1.34748 -14.95303 -11.88813 1.000 17.18837 315 TYR A CA 1
ATOM 2372 C C . TYR A 1 315 ? -0.56533 -15.39598 -10.66146 1.000 17.54686 315 TYR A C 1
ATOM 2373 O O . TYR A 1 315 ? 0.62186 -15.07317 -10.52572 1.000 18.28479 315 TYR A O 1
ATOM 2382 N N . LEU A 1 316 ? -1.20943 -16.15355 -9.77277 1.000 18.52075 316 LEU A N 1
ATOM 2383 C CA . LEU A 1 316 ? -0.52920 -16.65886 -8.58874 1.000 19.43363 316 LEU A CA 1
ATOM 2384 C C . LEU A 1 316 ? 0.59227 -17.61384 -8.97999 1.000 18.92812 316 LEU A C 1
ATOM 2385 O O . LEU A 1 316 ? 1.74418 -17.45956 -8.55710 1.000 20.39979 316 LEU A O 1
ATOM 2390 N N . GLN A 1 317 ? 0.27451 -18.60498 -9.80832 1.000 19.14167 317 GLN A N 1
ATOM 2391 C CA . GLN A 1 317 ? 1.28823 -19.58336 -10.19038 1.000 21.73030 317 GLN A CA 1
ATOM 2392 C C . GLN A 1 317 ? 2.42148 -18.93265 -10.96522 1.000 21.06179 317 GLN A C 1
ATOM 2393 O O . GLN A 1 317 ? 3.59689 -19.26096 -10.76132 1.000 21.07298 317 GLN A O 1
ATOM 2399 N N . ASN A 1 318 ? 2.09008 -18.01436 -11.87352 1.000 18.69338 318 ASN A N 1
ATOM 2400 C CA . ASN A 1 318 ? 3.13325 -17.41538 -12.69091 1.000 22.29345 318 ASN A CA 1
ATOM 2401 C C . ASN A 1 318 ? 4.04824 -16.53651 -11.85070 1.000 17.15641 318 ASN A C 1
ATOM 2402 O O . ASN A 1 318 ? 5.27208 -16.55299 -12.03670 1.000 19.67504 318 ASN A O 1
ATOM 2407 N N . TYR A 1 319 ? 3.48870 -15.78378 -10.89731 1.000 17.61303 319 TYR A N 1
ATOM 2408 C CA . TY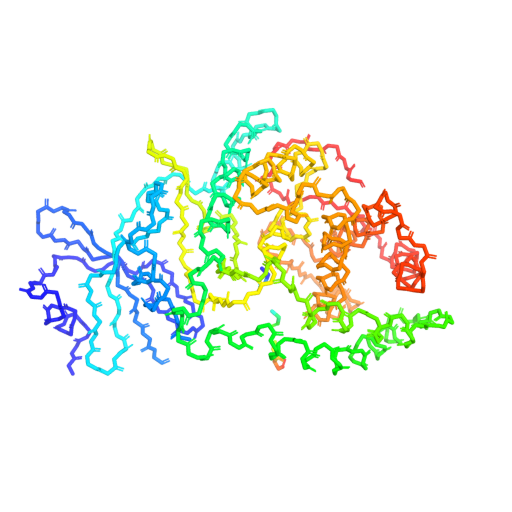R A 1 319 ? 4.34230 -14.97467 -10.03951 1.000 18.37156 319 TYR A CA 1
ATOM 2409 C C . TYR A 1 319 ? 5.25025 -15.84979 -9.18541 1.000 17.62312 319 TYR A C 1
ATOM 2410 O O . TYR A 1 319 ? 6.46297 -15.63387 -9.13075 1.000 18.11782 319 TYR A O 1
ATOM 2419 N N . VAL A 1 320 ? 4.68550 -16.84496 -8.49876 1.000 18.53418 320 VAL A N 1
ATOM 2420 C CA . VAL A 1 320 ? 5.51970 -17.65180 -7.61561 1.000 19.00354 320 VAL A CA 1
ATOM 2421 C C . VAL A 1 320 ? 6.62656 -18.33125 -8.41078 1.000 18.82684 320 VAL A C 1
ATOM 2422 O O . VAL A 1 320 ? 7.80064 -18.31572 -8.02199 1.000 20.38145 320 VAL A O 1
ATOM 2426 N N . SER A 1 321 ? 6.27040 -18.94122 -9.54208 1.000 17.11464 321 SER A N 1
ATOM 2427 C CA . SER A 1 321 ? 7.24667 -19.74521 -10.26408 1.000 20.74364 321 SER A CA 1
ATOM 2428 C C . SER A 1 321 ? 8.30803 -18.86796 -10.90797 1.000 19.70977 321 SER A C 1
ATOM 2429 O O . SER A 1 321 ? 9.50401 -19.16959 -10.82123 1.000 22.64909 321 SER A O 1
ATOM 2432 N N . THR A 1 322 ? 7.90170 -17.75460 -11.51873 1.000 21.22516 322 THR A N 1
ATOM 2433 C CA . THR A 1 322 ? 8.91040 -16.93738 -12.17538 1.000 21.58002 322 THR A CA 1
ATOM 2434 C C . THR A 1 322 ? 9.72379 -16.12852 -11.17650 1.000 19.60472 322 THR A C 1
ATOM 2435 O O . THR A 1 322 ? 10.92450 -15.92899 -11.38988 1.000 22.61468 322 THR A O 1
ATOM 2439 N N . ALA A 1 323 ? 9.12130 -15.71215 -10.06268 1.000 18.32068 323 ALA A N 1
ATOM 2440 C CA . ALA A 1 323 ? 9.89519 -15.02116 -9.03598 1.000 22.22939 323 ALA A CA 1
ATOM 2441 C C . ALA A 1 323 ? 10.94150 -15.94400 -8.43485 1.000 23.58342 323 ALA A C 1
ATOM 2442 O O . ALA A 1 323 ? 12.08644 -15.53280 -8.21769 1.000 24.54523 323 ALA A O 1
ATOM 2444 N N . ARG A 1 324 ? 10.57344 -17.20576 -8.17653 1.000 20.73327 324 ARG A N 1
ATOM 2445 C CA . ARG A 1 324 ? 11.53645 -18.15433 -7.63370 1.000 24.97102 324 ARG A CA 1
ATOM 2446 C C . ARG A 1 324 ? 12.71997 -18.31849 -8.57748 1.000 24.84489 324 ARG A C 1
ATOM 2447 O O . ARG A 1 324 ? 13.87442 -18.39960 -8.13597 1.000 26.15058 324 ARG A O 1
ATOM 2455 N N . ARG A 1 325 ? 12.44767 -18.36591 -9.88671 1.000 23.55803 325 ARG A N 1
ATOM 2456 C CA . ARG A 1 325 ? 13.51330 -18.51430 -10.87075 1.000 25.62558 325 ARG A CA 1
ATOM 2457 C C . ARG A 1 325 ? 14.45081 -17.31586 -10.85479 1.000 27.53176 325 ARG A C 1
ATOM 2458 O O . ARG A 1 325 ? 15.65319 -17.46460 -11.11202 1.000 30.25112 325 ARG A O 1
ATOM 2466 N N . LEU A 1 326 ? 13.91966 -16.13124 -10.55278 1.000 24.87157 326 LEU A N 1
ATOM 2467 C CA . LEU A 1 326 ? 14.70995 -14.91336 -10.42640 1.000 25.86392 326 LEU A CA 1
ATOM 2468 C C . LEU A 1 326 ? 15.40724 -14.80373 -9.07660 1.000 29.87659 326 LEU A C 1
ATOM 2469 O O . LEU A 1 326 ? 16.01998 -13.76592 -8.79554 1.000 30.80821 326 LEU A O 1
ATOM 2474 N N . GLY A 1 327 ? 15.31143 -15.83102 -8.23683 1.000 26.70637 327 GLY A N 1
ATOM 2475 C CA . GLY A 1 327 ? 16.01595 -15.87662 -6.97126 1.000 30.08125 327 GLY A CA 1
ATOM 2476 C C . GLY A 1 327 ? 15.24720 -15.37161 -5.77165 1.000 28.78174 327 GLY A C 1
ATOM 2477 O O . GLY A 1 327 ? 15.83513 -15.24948 -4.68804 1.000 31.26678 327 GLY A O 1
ATOM 2478 N N . ALA A 1 328 ? 13.95885 -15.08410 -5.91839 1.000 24.43961 328 ALA A N 1
ATOM 2479 C CA . ALA A 1 328 ? 13.16791 -14.61782 -4.79086 1.000 25.52260 328 ALA A CA 1
ATOM 2480 C C . ALA A 1 328 ? 13.03761 -15.72739 -3.76068 1.000 26.08455 328 ALA A C 1
ATOM 2481 O O . ALA A 1 328 ? 12.83782 -16.89350 -4.11205 1.000 27.94154 328 ALA A O 1
ATOM 2483 N N . ARG A 1 329 ? 13.14932 -15.36567 -2.48170 1.000 29.51681 329 ARG A N 1
ATOM 2484 C CA . ARG A 1 329 ? 13.02934 -16.36602 -1.42759 1.000 31.93341 329 ARG A CA 1
ATOM 2485 C C . ARG A 1 329 ? 12.64812 -15.74582 -0.08770 1.000 35.38214 329 ARG A C 1
ATOM 2486 O O . ARG A 1 329 ? 12.97460 -16.29808 0.96857 1.000 38.27334 329 ARG A O 1
ATOM 2494 N N . GLY A 1 330 ? 11.95462 -14.61138 -0.11231 1.000 33.27879 330 GLY A N 1
ATOM 2495 C CA . GLY A 1 330 ? 11.61707 -13.92810 1.11375 1.000 32.53427 330 GLY A CA 1
ATOM 2496 C C . GLY A 1 330 ? 10.14068 -13.93665 1.46190 1.000 30.42345 330 GLY A C 1
ATOM 2497 O O . GLY A 1 330 ? 9.33031 -14.67085 0.88707 1.000 26.68410 330 GLY A O 1
ATOM 2498 N N . PRO A 1 331 ? 9.76826 -13.09610 2.42868 1.000 25.15879 331 PRO A N 1
ATOM 2499 C CA . PRO A 1 331 ? 8.37795 -13.09033 2.90842 1.000 24.41729 331 PRO A CA 1
ATOM 2500 C C . PRO A 1 331 ? 7.33291 -12.78354 1.84912 1.000 22.72481 331 PRO A C 1
ATOM 2501 O O . PRO A 1 331 ? 6.20414 -13.27433 1.96045 1.000 21.02692 331 PRO A O 1
ATOM 2505 N N . LEU A 1 332 ? 7.63384 -11.95215 0.85147 1.000 21.56938 332 LEU A N 1
ATOM 2506 C CA . LEU A 1 332 ? 6.60107 -11.65682 -0.13201 1.000 19.12971 332 LEU A CA 1
ATOM 2507 C C . LEU A 1 332 ? 6.30134 -12.89132 -0.96693 1.000 18.57764 332 LEU A C 1
ATOM 2508 O O . LEU A 1 332 ? 5.13337 -13.21828 -1.20762 1.000 19.55340 332 LEU A O 1
ATOM 2513 N N . LEU A 1 333 ? 7.34679 -13.61070 -1.37769 1.000 19.96784 333 LEU A N 1
ATOM 2514 C CA . LEU A 1 333 ? 7.14909 -14.85552 -2.11163 1.000 20.84744 333 LEU A CA 1
ATOM 2515 C C . LEU A 1 333 ? 6.43096 -15.88491 -1.25005 1.000 20.94884 333 LEU A C 1
ATOM 2516 O O . LEU A 1 333 ? 5.48267 -16.53545 -1.70600 1.000 19.81350 333 LEU A O 1
ATOM 2521 N N . LYS A 1 334 ? 6.85856 -16.02689 0.00871 1.000 20.61309 334 LYS A N 1
ATOM 2522 C CA . LYS A 1 334 ? 6.24788 -17.00929 0.89507 1.000 22.61392 334 LYS A CA 1
ATOM 2523 C C . LYS A 1 334 ? 4.78098 -16.68253 1.14545 1.000 18.89708 334 LYS A C 1
ATOM 2524 O O . LYS A 1 334 ? 3.94126 -17.58198 1.25297 1.000 21.69451 334 LYS A O 1
ATOM 2530 N N . THR A 1 335 ? 4.44593 -15.39233 1.22349 1.000 18.85966 335 THR A N 1
ATOM 2531 C CA . THR A 1 335 ? 3.04542 -15.04192 1.41589 1.000 17.61364 335 THR A CA 1
ATOM 2532 C C . THR A 1 335 ? 2.21161 -15.38179 0.18649 1.000 19.23456 335 THR A C 1
ATOM 2533 O O . THR A 1 335 ? 1.10260 -15.91851 0.31417 1.000 19.19268 335 THR A O 1
ATOM 2537 N N . ALA A 1 336 ? 2.73860 -15.09749 -1.01250 1.000 18.50079 336 ALA A N 1
ATOM 2538 C CA . ALA A 1 336 ? 2.06032 -15.49376 -2.24622 1.000 17.41632 336 ALA A CA 1
ATOM 2539 C C . ALA A 1 336 ? 1.91046 -17.00668 -2.33696 1.000 18.00106 336 ALA A C 1
ATOM 2540 O O . ALA A 1 336 ? 0.86805 -17.50976 -2.78005 1.000 17.74249 336 ALA A O 1
ATOM 2542 N N . GLN A 1 337 ? 2.93416 -17.75131 -1.90829 1.000 16.48681 337 GLN A N 1
ATOM 2543 C CA . GLN A 1 337 ? 2.82796 -19.20774 -1.90288 1.000 18.81146 337 GLN A CA 1
ATOM 2544 C C . GLN A 1 337 ? 1.70760 -19.66793 -0.98203 1.000 19.17879 337 GLN A C 1
ATOM 2545 O O . GLN A 1 337 ? 0.94468 -20.57955 -1.32321 1.000 23.02407 337 GLN A O 1
ATOM 2551 N N . ALA A 1 338 ? 1.58788 -19.04458 0.19325 1.000 17.67166 338 ALA A N 1
ATOM 2552 C CA . ALA A 1 338 ? 0.54391 -19.44915 1.12207 1.000 19.70987 338 ALA A CA 1
ATOM 2553 C C . ALA A 1 338 ? -0.84214 -19.15682 0.55632 1.000 17.38038 338 ALA A C 1
ATOM 2554 O O . ALA A 1 338 ? -1.75410 -19.98184 0.67891 1.000 18.85767 338 ALA A O 1
ATOM 2556 N N . LEU A 1 339 ? -1.01133 -17.99979 -0.09901 1.000 17.33182 339 LEU A N 1
ATOM 2557 C CA . LEU A 1 339 ? -2.29372 -17.69561 -0.71738 1.000 15.80902 339 LEU A CA 1
ATOM 2558 C C . LEU A 1 339 ? -2.58572 -18.66185 -1.85657 1.000 17.76931 339 LEU A C 1
ATOM 2559 O O . LEU A 1 339 ? -3.71616 -19.14346 -1.99573 1.000 18.71897 339 LEU A O 1
ATOM 2564 N N . SER A 1 340 ? -1.57298 -18.95932 -2.67449 1.000 18.33624 340 SER A N 1
ATOM 2565 C CA . SER A 1 340 ? -1.76988 -19.90556 -3.77041 1.000 23.40360 340 SER A CA 1
ATOM 2566 C C . SER A 1 340 ? -2.28072 -21.25213 -3.26110 1.000 22.48121 340 SER A C 1
ATOM 2567 O O . SER A 1 340 ? -3.23973 -21.81615 -3.80544 1.000 22.30087 340 SER A O 1
ATOM 2570 N N . SER A 1 341 ? -1.65823 -21.78245 -2.20479 1.000 19.89837 341 SER A N 1
ATOM 2571 C CA A SER A 1 341 ? -2.06856 -23.08382 -1.68963 0.373 20.34239 341 SER A CA 1
ATOM 2572 C CA B SER A 1 341 ? -2.06535 -23.08032 -1.67300 0.627 20.28039 341 SER A CA 1
ATOM 2573 C C . SER A 1 341 ? -3.49536 -23.04697 -1.14649 1.000 19.88621 341 SER A C 1
ATOM 2574 O O . SER A 1 341 ? -4.25741 -24.00854 -1.31377 1.000 23.66329 341 SER A O 1
ATOM 2579 N N . ARG A 1 342 ? -3.87316 -21.95358 -0.47709 1.000 17.26556 342 ARG A N 1
ATOM 2580 C CA . ARG A 1 342 ? -5.23939 -21.83432 0.00702 1.000 18.22131 342 ARG A CA 1
ATOM 2581 C C . ARG A 1 342 ? -6.24441 -21.80904 -1.13309 1.000 18.72070 342 ARG A C 1
ATOM 2582 O O . ARG A 1 342 ? -7.25198 -22.52260 -1.09675 1.000 18.56106 342 ARG A O 1
ATOM 2590 N N . LEU A 1 343 ? -6.00516 -20.96645 -2.14542 1.000 18.72972 343 LEU A N 1
ATOM 2591 C CA . LEU A 1 343 ? -7.01641 -20.78372 -3.17462 1.000 17.58787 343 LEU A CA 1
ATOM 2592 C C . LEU A 1 343 ? -7.08789 -21.98125 -4.11122 1.000 19.16232 343 LEU A C 1
ATOM 2593 O O . LEU A 1 343 ? -8.16494 -22.30485 -4.61809 1.000 22.14209 343 LEU A O 1
ATOM 2598 N N . ARG A 1 344 ? -5.96204 -22.64906 -4.33936 1.000 17.98829 344 ARG A N 1
ATOM 2599 C CA . ARG A 1 344 ? -5.97578 -23.89961 -5.08881 1.000 24.95433 344 ARG A CA 1
ATOM 2600 C C . ARG A 1 344 ? -6.84471 -24.94345 -4.39923 1.000 26.26498 344 ARG A C 1
ATOM 2601 O O . ARG A 1 344 ? -7.63085 -25.63260 -5.05463 1.000 27.27100 344 ARG A O 1
ATOM 2609 N N . ARG A 1 345 ? -6.74914 -25.05893 -3.06886 1.000 21.92681 345 ARG A N 1
ATOM 2610 C CA . ARG A 1 345 ? -7.60738 -26.00716 -2.37071 1.000 20.89048 345 ARG A CA 1
ATOM 2611 C C . ARG A 1 345 ? -9.06173 -25.55360 -2.38841 1.000 19.01217 345 ARG A C 1
ATOM 2612 O O . ARG A 1 345 ? -9.97291 -26.36752 -2.58522 1.000 24.30030 345 ARG A O 1
ATOM 2620 N N . GLY A 1 346 ? -9.29634 -24.26209 -2.14244 1.000 18.08632 346 GLY A N 1
ATOM 2621 C CA . GLY A 1 346 ? -10.65933 -23.78102 -1.99631 1.000 22.02967 346 GLY A CA 1
ATOM 2622 C C . GLY A 1 346 ? -11.43355 -23.67124 -3.29537 1.000 22.59392 346 GLY A C 1
ATOM 2623 O O . GLY A 1 346 ? -12.65233 -23.86341 -3.31032 1.000 26.66185 346 GLY A O 1
ATOM 2624 N N . TRP A 1 347 ? -10.75487 -23.35607 -4.39697 1.000 20.67926 347 TRP A N 1
ATOM 2625 C CA . TRP A 1 347 ? -11.41739 -23.19274 -5.68601 1.000 22.24230 347 TRP A CA 1
ATOM 2626 C C . TRP A 1 347 ? -11.33816 -24.49022 -6.48106 1.000 25.85145 347 TRP A C 1
ATOM 2627 O O . TRP A 1 347 ? -10.27517 -25.11518 -6.55480 1.000 30.60571 347 TRP A O 1
ATOM 2638 N N . LYS A 1 348 ? -12.45448 -24.89738 -7.07586 1.000 29.08310 348 LYS A N 1
ATOM 2639 C CA . LYS A 1 348 ? -12.41667 -26.10824 -7.88706 1.000 31.38311 348 LYS A CA 1
ATOM 2640 C C . LYS A 1 348 ? -11.75891 -25.84683 -9.22818 1.000 36.86222 348 LYS A C 1
ATOM 2641 O O . LYS A 1 348 ? -11.31823 -26.79304 -9.89148 1.000 39.20267 348 LYS A O 1
ATOM 2647 N N . GLU A 1 349 ? -11.67870 -24.57749 -9.61471 1.000 30.53901 349 GLU A N 1
ATOM 2648 C CA . GLU A 1 349 ? -11.06615 -24.14396 -10.85690 1.000 27.61753 349 GLU A CA 1
ATOM 2649 C C . GLU A 1 349 ? -9.55061 -24.36465 -10.84106 1.000 33.70546 349 GLU A C 1
ATOM 2650 O O . GLU A 1 349 ? -8.92144 -24.52836 -9.79305 1.000 30.60814 349 GLU A O 1
ATOM 2656 N N . ARG A 1 350 ? -8.96417 -24.38445 -12.03543 1.000 33.13659 350 ARG A N 1
ATOM 2657 C CA . ARG A 1 350 ? -7.52577 -24.53101 -12.21215 1.000 35.06646 350 ARG A CA 1
ATOM 2658 C C . ARG A 1 350 ? -6.99730 -23.33539 -12.98873 1.000 22.24072 350 ARG A C 1
ATOM 2659 O O . ARG A 1 350 ? -7.73852 -22.69353 -13.73939 1.000 27.87156 350 ARG A O 1
ATOM 2667 N N . ALA A 1 351 ? -5.70217 -23.05049 -12.82884 1.000 25.52062 351 ALA A N 1
ATOM 2668 C CA . ALA A 1 351 ? -5.08566 -22.02453 -13.67122 1.000 20.15393 351 ALA A CA 1
ATOM 2669 C C . ALA A 1 351 ? -5.28169 -22.38164 -15.13557 1.000 20.70663 351 ALA A C 1
ATOM 2670 O O . ALA A 1 351 ? -5.19714 -23.55130 -15.53214 1.000 23.47539 351 ALA A O 1
ATOM 2672 N N . GLY A 1 352 ? -5.57322 -21.37102 -15.94245 1.000 19.48966 352 GLY A N 1
ATOM 2673 C CA . GLY A 1 352 ? -5.78986 -21.63511 -17.34976 1.000 20.54922 352 GLY A CA 1
ATOM 2674 C C . GLY A 1 352 ? -5.51742 -20.37955 -18.13748 1.000 18.93537 352 GLY A C 1
ATOM 2675 O O . GLY A 1 352 ? -5.32064 -19.29790 -17.57797 1.000 19.14414 352 GLY A O 1
ATOM 2676 N N . TYR A 1 353 ? -5.49502 -20.55099 -19.42736 1.000 22.46951 353 TYR A N 1
ATOM 2677 C CA . TYR A 1 353 ? -5.28034 -19.50004 -20.40347 1.000 19.58914 353 TYR A CA 1
ATOM 2678 C C . TYR A 1 353 ? -6.60873 -19.01049 -20.95393 1.000 20.10537 353 TYR A C 1
ATOM 2679 O O . TYR A 1 353 ? -7.62990 -19.69082 -20.84536 1.000 21.46662 353 TYR A O 1
ATOM 2688 N N . PRO A 1 354 ? -6.63828 -17.82390 -21.55961 1.000 21.08684 354 PRO A N 1
ATOM 2689 C CA . PRO A 1 354 ? -7.87850 -17.35147 -22.17976 1.000 20.19977 354 PRO A CA 1
ATOM 2690 C C . PRO A 1 354 ? -8.30685 -18.24912 -23.32996 1.000 23.15687 354 PRO A C 1
ATOM 2691 O O . PRO A 1 354 ? -7.51269 -18.99906 -23.91106 1.000 23.79855 354 PRO A O 1
ATOM 2695 N N . ASP A 1 355 ? -9.59868 -18.18254 -23.64406 1.000 23.11099 355 ASP A N 1
ATOM 2696 C CA . ASP A 1 355 ? -10.07707 -18.81270 -24.86554 1.000 25.68420 355 ASP A CA 1
ATOM 2697 C C . ASP A 1 355 ? -9.45347 -18.12277 -26.07385 1.000 26.37438 355 ASP A C 1
ATOM 2698 O O . ASP A 1 355 ? -9.08503 -16.94604 -26.02043 1.000 26.80560 355 ASP A O 1
ATOM 2703 N N . HIS A 1 356 ? -9.33875 -18.86701 -27.17307 1.000 29.13603 356 HIS A N 1
ATOM 2704 C CA . HIS A 1 356 ? -8.94421 -18.30552 -28.46540 1.000 30.62456 356 HIS A CA 1
ATOM 2705 C C . HIS A 1 356 ? -7.62367 -17.54752 -28.35510 1.000 27.48492 356 HIS A C 1
ATOM 2706 O O . HIS A 1 356 ? -7.52132 -16.36656 -28.68842 1.000 30.22886 356 HIS A O 1
ATOM 2713 N N . PHE A 1 357 ? -6.60188 -18.23780 -27.85631 1.000 25.09073 357 PHE A N 1
ATOM 2714 C CA . PHE A 1 357 ? -5.36024 -17.58150 -27.46160 1.000 21.33694 357 PHE A CA 1
ATOM 2715 C C . PHE A 1 357 ? -4.23734 -18.58480 -27.71105 1.000 23.52191 357 PHE A C 1
ATOM 2716 O O . PHE A 1 357 ? -4.04535 -19.51741 -26.92346 1.000 23.27733 357 PHE A O 1
ATOM 2724 N N . LEU A 1 358 ? -3.54163 -18.41573 -28.83202 1.000 23.45717 358 LEU A N 1
ATOM 2725 C CA . LEU A 1 358 ? -2.40390 -19.25855 -29.20499 1.000 22.60203 358 LEU A CA 1
ATOM 2726 C C . LEU A 1 358 ? -2.78202 -20.73844 -29.27019 1.000 27.24139 358 LEU A C 1
ATOM 2727 O O . LEU A 1 358 ? -1.99952 -21.60683 -28.89025 1.000 28.77674 358 LEU A O 1
ATOM 2732 N N . GLY A 1 359 ? -3.98468 -21.02707 -29.76907 1.000 26.29655 359 GLY A N 1
ATOM 2733 C CA . GLY A 1 359 ? -4.35254 -22.41223 -30.01802 1.000 28.51597 359 GLY A CA 1
ATOM 2734 C C . GLY A 1 359 ? -4.56814 -23.18849 -28.72969 1.000 29.93843 359 GLY A C 1
ATOM 2735 O O . GLY A 1 359 ? -5.00062 -22.65264 -27.70904 1.000 31.74866 359 GLY A O 1
ATOM 2736 N N . LYS A 1 360 ? -4.25724 -24.48297 -28.78664 1.000 34.85448 360 LYS A N 1
ATOM 2737 C CA . LYS A 1 360 ? -4.45682 -25.38586 -27.65398 1.000 36.05815 360 LYS A CA 1
ATOM 2738 C C . LYS A 1 360 ? -3.17379 -25.41921 -26.83592 1.000 38.42747 360 LYS A C 1
ATOM 2739 O O . LYS A 1 360 ? -2.24831 -26.17646 -27.14162 1.000 40.17198 360 LYS A O 1
ATOM 2745 N N . LEU A 1 361 ? -3.11432 -24.59324 -25.79554 1.000 33.09551 361 LEU A N 1
ATOM 2746 C CA . LEU A 1 361 ? -1.93840 -24.53993 -24.94103 1.000 32.87251 361 LEU A CA 1
ATOM 2747 C C . LEU A 1 361 ? -1.99145 -25.63873 -23.88738 1.000 41.96047 361 LEU A C 1
ATOM 2748 O O . LEU A 1 361 ? -3.05968 -25.96430 -23.35976 1.000 39.76572 361 LEU A O 1
ATOM 2753 N N . LYS A 1 362 ? -0.83406 -26.22545 -23.60024 1.000 40.92082 362 LYS A N 1
ATOM 2754 C CA . LYS A 1 362 ? -0.73609 -27.11707 -22.45796 1.000 42.34062 362 LYS A CA 1
ATOM 2755 C C . LYS A 1 362 ? -1.11572 -26.33849 -21.20366 1.000 41.97788 362 LYS A C 1
ATOM 2756 O O . LYS A 1 362 ? -0.67000 -25.19379 -21.03713 1.000 39.77840 362 LYS A O 1
ATOM 2762 N N . PRO A 1 363 ? -1.95838 -26.89157 -20.33356 1.000 43.23489 363 PRO A N 1
ATOM 2763 C CA . PRO A 1 363 ? -2.36141 -26.17760 -19.11828 1.000 40.78717 363 PRO A CA 1
ATOM 2764 C C . PRO A 1 363 ? -1.15114 -25.66501 -18.36043 1.000 41.45916 363 PRO A C 1
ATOM 2765 O O . PRO A 1 363 ? -0.10316 -26.32700 -18.32072 1.000 47.55404 363 PRO A O 1
ATOM 2769 N N . PRO A 1 364 ? -1.24326 -24.47034 -17.76624 1.000 37.12708 364 PRO A N 1
ATOM 2770 C CA . PRO A 1 364 ? -0.08119 -23.88668 -17.08765 1.000 37.25660 364 PRO A CA 1
ATOM 2771 C C . PRO A 1 364 ? 0.26874 -24.61427 -15.79234 1.000 41.15371 364 PRO A C 1
ATOM 2772 O O . PRO A 1 364 ? -0.60167 -24.75552 -14.93234 1.000 45.63821 364 PRO A O 1
ATOM 2818 N N . GLY B 2 5 ? -7.27852 -5.39201 -18.11948 1.000 15.78248 5 GLY B N 1
ATOM 2819 C CA . GLY B 2 5 ? -7.66191 -5.52852 -16.73556 1.000 13.94934 5 GLY B CA 1
ATOM 2820 C C . GLY B 2 5 ? -8.30380 -4.26351 -16.21412 1.000 16.18886 5 GLY B C 1
ATOM 2821 O O . GLY B 2 5 ? -7.98167 -3.20339 -16.65874 1.000 16.76130 5 GLY B O 1
ATOM 2830 N N . SER B 2 7 ? -9.59499 -2.11645 -12.45309 1.000 24.11940 7 SER B N 1
ATOM 2831 C CA . SER B 2 7 ? -9.52274 -2.12050 -11.01180 1.000 27.70420 7 SER B CA 1
ATOM 2832 C C . SER B 2 7 ? -10.93421 -1.77484 -10.52976 1.000 41.75595 7 SER B C 1
ATOM 2833 O O . SER B 2 7 ? -11.50348 -0.86424 -11.02610 1.000 45.49109 7 SER B O 1
ATOM 2844 N N . LEU B 2 9 ? -12.24225 0.32004 -8.92935 1.000 70.06241 9 LEU B N 1
ATOM 2845 C CA . LEU B 2 9 ? -11.88617 1.60962 -8.33665 1.000 76.50524 9 LEU B CA 1
ATOM 2846 C C . LEU B 2 9 ? -12.62306 1.85684 -7.02195 1.000 90.43172 9 LEU B C 1
ATOM 2847 O O . LEU B 2 9 ? -12.02001 1.81934 -6.00514 1.000 94.44059 9 LEU B O 1
ATOM 2852 N N . SER B 2 10 ? -14.05261 2.11520 -6.99828 1.000 97.70104 10 SER B N 1
ATOM 2853 C CA . SER B 2 10 ? -14.69834 2.32267 -5.71437 1.000 104.78765 10 SER B CA 1
ATOM 2854 C C . SER B 2 10 ? -15.68998 1.18597 -5.49207 1.000 111.11599 10 SER B C 1
ATOM 2855 O O . SER B 2 10 ? -15.46553 0.05172 -5.99390 1.000 101.72388 10 SER B O 1
#

Nearest PDB structures (foldseek):
  8agy-assembly1_A  TM=1.003E+00  e=5.973E-63  Corallococcus coralloides
  8ahd-assembly1_A  TM=9.894E-01  e=2.965E-55  Corallococcus coralloides
  8ahd-assembly2_B  TM=9.827E-01  e=5.532E-55  Corallococcus coralloides
  3piy-assembly1_A  TM=3.608E-01  e=5.045E-04  Homo sapiens
  4dgg-assembly2_B  TM=3.314E-01  e=2.953E-03  Gallus gallus

Secondary structure (DSSP, 8-state):
--HHHHHHHHHTS--SEEEEEEE-SSEEEEEEE-TTS-EEEEEEE---HHHHHHHTTT-SS--SPPEEEE-TTS-EEEEE---SEEHHHHHHH--HHHHHHHHHHHHHHHHHHHHHHGGGGGGS-HHHHTHHHHHHHHHHHHHHHHHHHHHHTT-PPPTTHHHHHHHHHHHHT--GGGEEEE-S---GGGEEEETTEEEE---TT-EEEEHHHHHHIIIIIS---HHHHHHHHHHHHHHHHHH-GGGG-HHHHHHHHHHHHHHHHHHHHHHHHHHHHH--S-EEETTEEHHHHHHHHHHHHHHHHHHTT--SHHHHHHHHHHHHHHHH-S----PPSSSSSSPPP-/----

Radius of gyration: 20.95 Å; Cα contacts (8 Å, |Δi|>4): 566; chains: 2; bounding box: 47×52×59 Å

B-factor: mean 24.81, std 10.71, range [10.24, 126.06]

Foldseek 3Di:
DDPQVVVCVFQVHGFPDWAFDDDDPFWTWIWGHHPVGATKIKIAGCACPLLVLVLCVPPPPRAEWHWDGADPVRRITITHDDDAAFLVNVQLPAAPVRCQVQLLLVLLVLLLQQLVFLVVQVVGPPVQACVLVVVLVVLVVLLVLLQVVCVVLVAHFDPPSVVVSVVLSVCSNPLDSQWGKDLQDDESRAWGQDPSTIHGYDSRRIHTGGSLLNLCRDLFDALDDCSRSVSSVVSNLVNNCVRGVQSVDPLSVLVNNLSNLLVVLSVVCSVCVVVVVVPPFAAPDPQHTDLLQNLSNLVSSLVVSVVSPDDDRSSVRSVRSNVSSVVVDPDHHAHGPSGNPDDDGD/DDDD

Solvent-accessible surface area: 16520 Å² total

Sequence (350 aa):
VPLEDQIGALLGEHPRQIVPLHAGRRAQVLRCHFQDGHSVIVKSFTRGEWDALRFLAAHVPAIAPRPLARSKDRRLVAMEDLRGETLARLLERESEAGARRPLVRIADALGHHLHGAQAPRVDGLPRALRDEYRKQADECVALRGKVRALLGRAGVEPTPGFDGAWLELVERMGSSPGPFLTFTHGDLAPSNVLLTDDGPRLLDFEYTGARSALYDVMFWEAVVPFPRSLARPMTQAYRRALASHLPAARDDARFRRELLTLKTHRFFWWLTFRLDEALAGGDAHWVPGWRLRPAYLFYLQNYVSTARRLGARGPLLKTAQALSSSRLRRGWKERAGYPDHFLGKLKPPGSLS

CATH classification: 3.90.1200.10